Protein AF-0000000083158675 (afdb_homodimer)

Sequence (776 aa):
MSSAAAERRQVYLACKAIFSGTNSLMRRSKAIQKRVTEHEASLQTLILDFDVDRVTKILKGLLEKKVFQSEIKAKLEFPDLFVSAPSRETQHDAFEDEAARSAAEVLEEIASVYEREDRETTPVPPATLAPEMEIATEVQLLAKEEYAPAPPQSTPAVDPELHIPSLYPSYFPYQAQHSILSAVQTVLEECCFDFAKKWLPLEIKSRGWECAAAVELTKWTRLLPKWASQLPDGALEMGGSDLSELLATIPKIRHTAVHRLPTTARGIGTLVNCAMRFADVLQDPLRVSQLEDLHLDIQNKTKAMELNKNALEEGLIRELRAIQLQREELDRREEELREKTVNSDKENKALMGLLLEESMKRILGGGKEGPDDSSAGFATADEGSEDDMSSAAAERRQVYLACKAIFSGTNSLMRRSKAIQKRVTEHEASLQTLILDFDVDRVTKILKGLLEKKVFQSEIKAKLEFPDLFVSAPSRETQHDAFEDEAARSAAEVLEEIASVYEREDRETTPVPPATLAPEMEIATEVQLLAKEEYAPAPPQSTPAVDPELHIPSLYPSYFPYQAQHSILSAVQTVLEECCFDFAKKWLPLEIKSRGWECAAAVELTKWTRLLPKWASQLPDGALEMGGSDLSELLATIPKIRHTAVHRLPTTARGIGTLVNCAMRFADVLQDPLRVSQLEDLHLDIQNKTKAMELNKNALEEGLIRELRAIQLQREELDRREEELREKTVNSDKENKALMGLLLEESMKRILGGGKEGPDDSSAGFATADEGSEDD

Structure (mmCIF, N/CA/C/O backbone):
data_AF-0000000083158675-model_v1
#
loop_
_entity.id
_entity.type
_entity.pdbx_description
1 polymer 'Ubiquinol-cytochrome-c reductase cytochrome c1'
#
loop_
_atom_site.group_PDB
_atom_site.id
_atom_site.type_symbol
_atom_site.label_atom_id
_atom_site.label_alt_id
_atom_site.label_comp_id
_atom_site.label_asym_id
_atom_site.label_entity_id
_atom_site.label_seq_id
_atom_site.pdbx_PDB_ins_code
_atom_site.Cartn_x
_atom_site.Cartn_y
_atom_site.Cartn_z
_atom_site.occupancy
_atom_site.B_iso_or_equiv
_atom_site.auth_seq_id
_atom_site.auth_comp_id
_atom_site.auth_asym_id
_atom_site.auth_atom_id
_atom_site.pdbx_PDB_model_num
ATOM 1 N N . MET A 1 1 ? -15.859 19.281 -4.863 1 53.62 1 MET A N 1
ATOM 2 C CA . MET A 1 1 ? -15.906 20.75 -4.809 1 53.62 1 MET A CA 1
ATOM 3 C C . MET A 1 1 ? -15.289 21.359 -6.062 1 53.62 1 MET A C 1
ATOM 5 O O . MET A 1 1 ? -14.305 20.828 -6.59 1 53.62 1 MET A O 1
ATOM 9 N N . SER A 1 2 ? -16.016 22.203 -6.645 1 71.19 2 SER A N 1
ATOM 10 C CA . SER A 1 2 ? -15.516 22.859 -7.84 1 71.19 2 SER A CA 1
ATOM 11 C C . SER A 1 2 ? -14.188 23.547 -7.574 1 71.19 2 SER A C 1
ATOM 13 O O . SER A 1 2 ? -13.898 23.953 -6.441 1 71.19 2 SER A O 1
ATOM 15 N N . SER A 1 3 ? -13.305 23.5 -8.508 1 75.44 3 SER A N 1
ATOM 16 C CA . SER A 1 3 ? -11.984 24.109 -8.422 1 75.44 3 SER A CA 1
ATOM 17 C C . SER A 1 3 ? -12.07 25.547 -7.941 1 75.44 3 SER A C 1
ATOM 19 O O . SER A 1 3 ? -11.258 26 -7.129 1 75.44 3 SER A O 1
ATOM 21 N N . ALA A 1 4 ? -13.18 26.094 -8.289 1 81.75 4 ALA A N 1
ATOM 22 C CA . ALA A 1 4 ? -13.344 27.5 -7.898 1 81.75 4 ALA A CA 1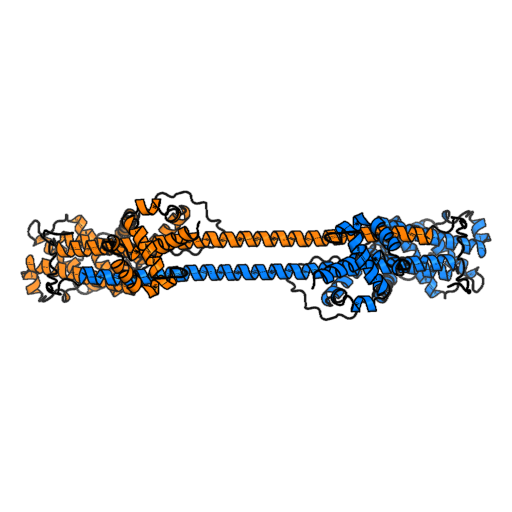
ATOM 23 C C . ALA A 1 4 ? -13.703 27.609 -6.422 1 81.75 4 ALA A C 1
ATOM 25 O O . ALA A 1 4 ? -13.211 28.5 -5.723 1 81.75 4 ALA A O 1
ATOM 26 N N . ALA A 1 5 ? -14.531 26.719 -6.012 1 85.5 5 ALA A N 1
ATOM 27 C CA . ALA A 1 5 ? -14.953 26.734 -4.613 1 85.5 5 ALA A CA 1
ATOM 28 C C . ALA A 1 5 ? -13.781 26.406 -3.688 1 85.5 5 ALA A C 1
ATOM 30 O O . ALA A 1 5 ? -13.656 26.984 -2.605 1 85.5 5 ALA A O 1
ATOM 31 N N . ALA A 1 6 ? -12.945 25.547 -4.176 1 87.44 6 ALA A N 1
ATOM 32 C CA . ALA A 1 6 ? -11.773 25.172 -3.389 1 87.44 6 ALA A CA 1
ATOM 33 C C . ALA A 1 6 ? -10.781 26.328 -3.285 1 87.44 6 ALA A C 1
ATOM 35 O O . ALA A 1 6 ? -10.156 26.531 -2.24 1 87.44 6 ALA A O 1
ATOM 36 N N . GLU A 1 7 ? -10.703 27.031 -4.348 1 90.19 7 GLU A N 1
ATOM 37 C CA . GLU A 1 7 ? -9.797 28.172 -4.34 1 90.19 7 GLU A CA 1
ATOM 38 C C . GLU A 1 7 ? -10.312 29.266 -3.414 1 90.19 7 GLU A C 1
ATOM 40 O O . GLU A 1 7 ? -9.531 29.891 -2.695 1 90.19 7 GLU A O 1
ATOM 45 N N . ARG A 1 8 ? -11.594 29.531 -3.463 1 92.56 8 ARG A N 1
ATOM 46 C CA . ARG A 1 8 ? -12.195 30.531 -2.59 1 92.56 8 ARG A CA 1
ATOM 47 C C . ARG A 1 8 ? -11.984 30.172 -1.121 1 92.56 8 ARG A C 1
ATOM 49 O O . ARG A 1 8 ? -11.703 31.047 -0.298 1 92.56 8 ARG A O 1
ATOM 56 N N . ARG A 1 9 ? -12.141 28.906 -0.894 1 91.81 9 ARG A N 1
ATOM 57 C CA . ARG A 1 9 ? -11.945 28.422 0.466 1 91.81 9 ARG A CA 1
ATOM 58 C C . ARG A 1 9 ? -10.508 28.625 0.923 1 91.81 9 ARG A C 1
ATOM 60 O O . ARG A 1 9 ? -10.266 29.078 2.049 1 91.81 9 ARG A O 1
ATOM 67 N N . GLN A 1 10 ? -9.602 28.375 0.067 1 92.38 10 GLN A N 1
ATOM 68 C CA . GLN A 1 10 ? -8.188 28.516 0.38 1 92.38 10 GLN A CA 1
ATOM 69 C C . GLN A 1 10 ? -7.82 29.984 0.613 1 92.38 10 GLN A C 1
ATOM 71 O O . GLN A 1 10 ? -7.047 30.297 1.521 1 92.38 10 GLN A O 1
ATOM 76 N N . VAL A 1 11 ? -8.328 30.797 -0.178 1 93.88 11 VAL A N 1
ATOM 77 C CA . VAL A 1 11 ? -8.055 32.219 -0.063 1 93.88 11 VAL A CA 1
ATOM 78 C C . VAL A 1 11 ? -8.641 32.75 1.244 1 93.88 11 VAL A C 1
ATOM 80 O O . VAL A 1 11 ? -8.008 33.562 1.926 1 93.88 11 VAL A O 1
ATOM 83 N N . TYR A 1 12 ? -9.852 32.344 1.562 1 95 12 TYR A N 1
ATOM 84 C CA . TYR A 1 12 ? -10.461 32.75 2.816 1 95 12 TYR A CA 1
ATOM 85 C C . TYR A 1 12 ? -9.602 32.375 4.008 1 95 12 TYR A C 1
ATOM 87 O O . TYR A 1 12 ? -9.336 33.188 4.895 1 95 12 TYR A O 1
ATOM 95 N N . LEU A 1 13 ? -9.125 31.125 3.99 1 93.69 13 LEU A N 1
ATOM 96 C CA . LEU A 1 13 ? -8.328 30.594 5.102 1 93.69 13 LEU A CA 1
ATOM 97 C C . LEU A 1 13 ? -7.004 31.344 5.219 1 93.69 13 LEU A C 1
ATOM 99 O O . LEU A 1 13 ? -6.594 31.719 6.316 1 93.69 13 LEU A O 1
ATOM 103 N N . ALA A 1 14 ? -6.371 31.594 4.137 1 93.69 14 ALA A N 1
ATOM 104 C CA . ALA A 1 14 ? -5.043 32.219 4.125 1 93.69 14 ALA A CA 1
ATOM 105 C C . ALA A 1 14 ? -5.113 33.688 4.523 1 93.69 14 ALA A C 1
ATOM 107 O O . ALA A 1 14 ? -4.168 34.219 5.109 1 93.69 14 ALA A O 1
ATOM 108 N N . CYS A 1 15 ? -6.27 34.281 4.234 1 94.5 15 CYS A N 1
ATOM 109 C CA . CYS A 1 15 ? -6.309 35.75 4.375 1 94.5 15 CYS A CA 1
ATOM 110 C C . CYS A 1 15 ? -7.207 36.156 5.535 1 94.5 15 CYS A C 1
ATOM 112 O O . CYS A 1 15 ? -7.383 37.344 5.797 1 94.5 15 CYS A O 1
ATOM 114 N N . LYS A 1 16 ? -7.746 35.25 6.258 1 94.19 16 LYS A N 1
ATOM 115 C CA . LYS A 1 16 ? -8.664 35.531 7.355 1 94.19 16 LYS A CA 1
ATOM 116 C C . LYS A 1 16 ? -8 36.438 8.398 1 94.19 16 LYS A C 1
ATOM 118 O O . LYS A 1 16 ? -8.617 37.375 8.898 1 94.19 16 LYS A O 1
ATOM 123 N N . ALA A 1 17 ? -6.707 36.156 8.688 1 93.31 17 ALA A N 1
ATOM 124 C CA . ALA A 1 17 ? -5.996 36.906 9.711 1 93.31 17 ALA A CA 1
ATOM 125 C C . ALA A 1 17 ? -5.59 38.281 9.188 1 93.31 17 ALA A C 1
ATOM 127 O O . ALA A 1 17 ? -5.453 39.25 9.961 1 93.31 17 ALA A O 1
ATOM 128 N N . ILE A 1 18 ? -5.406 38.406 7.879 1 94.06 18 ILE A N 1
ATOM 129 C CA . ILE A 1 18 ? -4.977 39.656 7.258 1 94.06 18 ILE A CA 1
ATOM 130 C C . ILE A 1 18 ? -6.137 40.625 7.219 1 94.06 18 ILE A C 1
ATOM 132 O O . ILE A 1 18 ? -5.961 41.812 7.504 1 94.06 18 ILE A O 1
ATOM 136 N N . PHE A 1 19 ? -7.309 40.125 6.836 1 94.31 19 PHE A N 1
ATOM 137 C CA . PHE A 1 19 ? -8.484 40.969 6.699 1 94.31 19 PHE A CA 1
ATOM 138 C C . PHE A 1 19 ? -9.414 40.812 7.895 1 94.31 19 PHE A C 1
ATOM 140 O O . PHE A 1 19 ? -10.562 40.375 7.742 1 94.31 19 PHE A O 1
ATOM 147 N N . SER A 1 20 ? -8.922 41.094 9.031 1 89.62 20 SER A N 1
ATOM 148 C CA . SER A 1 20 ? -9.656 41.094 10.289 1 89.62 20 SER A CA 1
ATOM 149 C C . SER A 1 20 ? -9.711 42.5 10.891 1 89.62 20 SER A C 1
ATOM 151 O O . SER A 1 20 ? -8.961 43.375 10.477 1 89.62 20 SER A O 1
ATOM 153 N N . GLY A 1 21 ? -10.656 42.781 11.797 1 85.12 21 GLY A N 1
ATOM 154 C CA . GLY A 1 21 ? -10.797 44.094 12.398 1 85.12 21 GLY A CA 1
ATOM 155 C C . GLY A 1 21 ? -11.219 45.156 11.414 1 85.12 21 GLY A C 1
ATOM 156 O O . GLY A 1 21 ? -12.188 45 10.672 1 85.12 21 GLY A O 1
ATOM 157 N N . THR A 1 22 ? -10.359 46.219 11.305 1 86.31 22 THR A N 1
ATOM 158 C CA . THR A 1 22 ? -10.68 47.344 10.43 1 86.31 22 THR A CA 1
ATOM 159 C C . THR A 1 22 ? -10.445 46.969 8.969 1 86.31 22 THR A C 1
ATOM 161 O O . THR A 1 22 ? -11.086 47.5 8.07 1 86.31 22 THR A O 1
ATOM 164 N N . ASN A 1 23 ? -9.602 46.031 8.766 1 91.19 23 ASN A N 1
ATOM 165 C CA . ASN A 1 23 ? -9.266 45.625 7.402 1 91.19 23 ASN A CA 1
ATOM 166 C C . ASN A 1 23 ? -10.375 44.781 6.781 1 91.19 23 ASN A C 1
ATOM 168 O O . ASN A 1 23 ? -10.391 44.562 5.566 1 91.19 23 ASN A O 1
ATOM 172 N N . SER A 1 24 ? -11.297 44.25 7.598 1 92.44 24 SER A N 1
ATOM 173 C CA . SER A 1 24 ? -12.406 43.469 7.078 1 92.44 24 SER A CA 1
ATOM 174 C C . SER A 1 24 ? -13.43 44.344 6.371 1 92.44 24 SER A C 1
ATOM 176 O O . SER A 1 24 ? -14.273 43.875 5.625 1 92.44 24 SER A O 1
ATOM 178 N N . LEU A 1 25 ? -13.266 45.688 6.57 1 91.25 25 LEU A N 1
ATOM 179 C CA . LEU A 1 25 ? -14.227 46.625 6.012 1 91.25 25 LEU A CA 1
ATOM 180 C C . LEU A 1 25 ? -13.734 47.156 4.672 1 91.25 25 LEU A C 1
ATOM 182 O O . LEU A 1 25 ? -14.453 47.906 3.998 1 91.25 25 LEU A O 1
ATOM 186 N N . MET A 1 26 ? -12.609 46.75 4.266 1 92.06 26 MET A N 1
ATOM 187 C CA . MET A 1 26 ? -12.039 47.25 3.016 1 92.06 26 MET A CA 1
ATOM 188 C C . MET A 1 26 ? -12.898 46.812 1.826 1 92.06 26 MET A C 1
ATOM 190 O O . MET A 1 26 ? -13.414 45.688 1.795 1 92.06 26 MET A O 1
ATOM 194 N N . ARG A 1 27 ? -13.133 47.844 0.844 1 92.56 27 ARG A N 1
ATOM 195 C CA . ARG A 1 27 ? -13.969 47.562 -0.314 1 92.56 27 ARG A CA 1
ATOM 196 C C . ARG A 1 27 ? -13.273 47.938 -1.61 1 92.56 27 ARG A C 1
ATOM 198 O O . ARG A 1 27 ? -13.555 47.406 -2.674 1 92.56 27 ARG A O 1
ATOM 205 N N . ARG A 1 28 ? -12.297 48.812 -1.468 1 93.75 28 ARG A N 1
ATOM 206 C CA . ARG A 1 28 ? -11.609 49.312 -2.654 1 93.75 28 ARG A CA 1
ATOM 207 C C . ARG A 1 28 ? -10.555 48.312 -3.133 1 93.75 28 ARG A C 1
ATOM 209 O O . ARG A 1 28 ? -9.727 47.844 -2.346 1 93.75 28 ARG A O 1
ATOM 216 N N . SER A 1 29 ? -10.539 48.125 -4.379 1 94.56 29 SER A N 1
ATOM 217 C CA . SER A 1 29 ? -9.664 47.125 -4.977 1 94.56 29 SER A CA 1
ATOM 218 C C . SER A 1 29 ? -8.195 47.5 -4.805 1 94.56 29 SER A C 1
ATOM 220 O O . SER A 1 29 ? -7.359 46.625 -4.539 1 94.56 29 SER A O 1
ATOM 222 N N . LYS A 1 30 ? -7.895 48.656 -4.93 1 94.38 30 LYS A N 1
ATOM 223 C CA . LYS A 1 30 ? -6.504 49.094 -4.836 1 94.38 30 LYS A CA 1
ATOM 224 C C . LYS A 1 30 ? -5.957 48.875 -3.426 1 94.38 30 LYS A C 1
ATOM 226 O O . LYS A 1 30 ? -4.801 48.5 -3.256 1 94.38 30 LYS A O 1
ATOM 231 N N . ALA A 1 31 ? -6.762 49.156 -2.473 1 95.19 31 ALA A N 1
ATOM 232 C CA . ALA A 1 31 ? -6.348 48.969 -1.082 1 95.19 31 ALA A CA 1
ATOM 233 C C . ALA A 1 31 ? -6.172 47.5 -0.744 1 95.19 31 ALA A C 1
ATOM 235 O O . ALA A 1 31 ? -5.25 47.125 -0.018 1 95.19 31 ALA A O 1
ATOM 236 N N . ILE A 1 32 ? -7.109 46.75 -1.296 1 96.19 32 ILE A N 1
ATOM 237 C CA . ILE A 1 32 ? -7.043 45.281 -1.065 1 96.19 32 ILE A CA 1
ATOM 238 C C . ILE A 1 32 ? -5.785 44.719 -1.711 1 96.19 32 ILE A C 1
ATOM 240 O O . ILE A 1 32 ? -5.07 43.938 -1.098 1 96.19 32 ILE A O 1
ATOM 244 N N . GLN A 1 33 ? -5.523 45.156 -2.889 1 96.06 33 GLN A N 1
ATOM 245 C CA . GLN A 1 33 ? -4.348 44.688 -3.615 1 96.06 33 GLN A CA 1
ATOM 246 C C . GLN A 1 33 ? -3.064 45.094 -2.891 1 96.06 33 GLN A C 1
ATOM 248 O O . GLN A 1 33 ? -2.098 44.312 -2.867 1 96.06 33 GLN A O 1
ATOM 253 N N . LYS A 1 34 ? -3.068 46.219 -2.328 1 95.06 34 LYS A N 1
ATOM 254 C CA . LYS A 1 34 ? -1.891 46.688 -1.598 1 95.06 34 LYS A CA 1
ATOM 255 C C . LYS A 1 34 ? -1.612 45.781 -0.386 1 95.06 34 LYS A C 1
ATOM 257 O O . LYS A 1 34 ? -0.466 45.406 -0.136 1 95.06 34 LYS A O 1
ATOM 262 N N . ARG A 1 35 ? -2.678 45.5 0.327 1 94.12 35 ARG A N 1
ATOM 263 C CA . ARG A 1 35 ? -2.527 44.656 1.512 1 94.12 35 ARG A CA 1
ATOM 264 C C . ARG A 1 35 ? -2.049 43.25 1.135 1 94.12 35 ARG A C 1
ATOM 266 O O . ARG A 1 35 ? -1.261 42.656 1.86 1 94.12 35 ARG 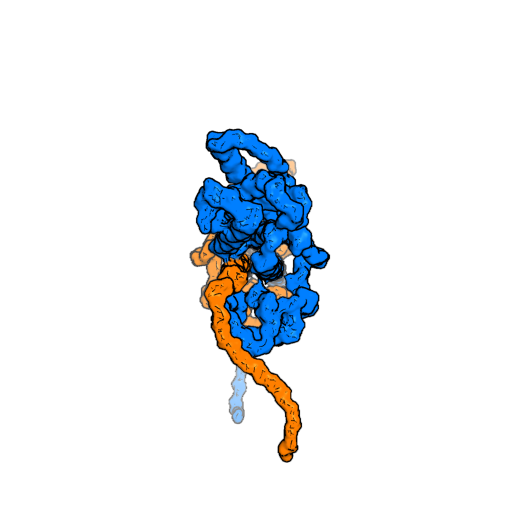A O 1
ATOM 273 N N . VAL A 1 36 ? -2.525 42.75 -0.018 1 94.31 36 VAL A N 1
ATOM 274 C CA . VAL A 1 36 ? -2.146 41.438 -0.502 1 94.31 36 VAL A CA 1
ATOM 275 C C . VAL A 1 36 ? -0.676 41.438 -0.913 1 94.31 36 VAL A C 1
ATOM 277 O O . VAL A 1 36 ? 0.056 40.5 -0.626 1 94.31 36 VAL A O 1
ATOM 280 N N . THR A 1 37 ? -0.269 42.5 -1.501 1 94.88 37 THR A N 1
ATOM 281 C CA . THR A 1 37 ? 1.108 42.594 -1.97 1 94.88 37 THR A CA 1
ATOM 282 C C . THR A 1 37 ? 2.072 42.719 -0.792 1 94.88 37 THR A C 1
ATOM 284 O O . THR A 1 37 ? 3.201 42.219 -0.857 1 94.88 37 THR A O 1
ATOM 287 N N . GLU A 1 38 ? 1.615 43.312 0.273 1 93.06 38 GLU A N 1
ATOM 288 C CA . GLU A 1 38 ? 2.441 43.469 1.468 1 93.06 38 GLU A CA 1
ATOM 289 C C . GLU A 1 38 ? 2.785 42.094 2.07 1 93.06 38 GLU A C 1
ATOM 291 O O . GLU A 1 38 ? 3.824 41.938 2.713 1 93.06 38 GLU A O 1
ATOM 296 N N . HIS A 1 39 ? 1.892 41.156 1.904 1 93.38 39 HIS A N 1
ATOM 297 C CA . HIS A 1 39 ? 2.104 39.844 2.488 1 93.38 39 HIS A CA 1
ATOM 298 C C . HIS A 1 39 ? 2.225 38.781 1.405 1 93.38 39 HIS A C 1
ATOM 300 O O . HIS A 1 39 ? 1.839 37.625 1.618 1 93.38 39 HIS A O 1
ATOM 306 N N . GLU A 1 40 ? 2.697 39.188 0.305 1 92.94 40 GLU A N 1
ATOM 307 C CA . GLU A 1 40 ? 2.771 38.312 -0.857 1 92.94 40 GLU A CA 1
ATOM 308 C C . GLU A 1 40 ? 3.672 37.094 -0.584 1 92.94 40 GLU A C 1
ATOM 310 O O . GLU A 1 40 ? 3.375 35.969 -1.018 1 92.94 40 GLU A O 1
ATOM 315 N N . ALA A 1 41 ? 4.75 37.25 0.156 1 90.81 41 ALA A N 1
ATOM 316 C CA . ALA A 1 41 ? 5.711 36.188 0.417 1 90.81 41 ALA A CA 1
ATOM 317 C C . ALA A 1 41 ? 5.055 35.031 1.176 1 90.81 41 ALA A C 1
ATOM 319 O O . ALA A 1 41 ? 5.281 33.875 0.855 1 90.81 41 ALA A O 1
ATOM 320 N N . SER A 1 42 ? 4.234 35.406 2.148 1 90.19 42 SER A N 1
ATOM 321 C CA . SER A 1 42 ? 3.564 34.375 2.955 1 90.19 42 SER A CA 1
ATOM 322 C C . SER A 1 42 ? 2.404 33.75 2.195 1 90.19 42 SER A C 1
ATOM 324 O O . SER A 1 42 ? 2.174 32.531 2.297 1 90.19 42 SER A O 1
ATOM 326 N N . LEU A 1 43 ? 1.71 34.531 1.413 1 92.94 43 LEU A N 1
ATOM 327 C CA . LEU A 1 43 ? 0.518 34.031 0.72 1 92.94 43 LEU A CA 1
ATOM 328 C C . LEU A 1 43 ? 0.892 33.125 -0.432 1 92.94 43 LEU A C 1
ATOM 330 O O . LEU A 1 43 ? 0.128 32.219 -0.781 1 92.94 43 LEU A O 1
ATOM 334 N N . GLN A 1 44 ? 2.092 33.281 -0.978 1 92 44 GLN A N 1
ATOM 335 C CA . GLN A 1 44 ? 2.561 32.438 -2.068 1 92 44 GLN A CA 1
ATOM 336 C C . GLN A 1 44 ? 2.75 31 -1.603 1 92 44 GLN A C 1
ATOM 338 O O . GLN A 1 44 ? 2.592 30.062 -2.387 1 92 44 GLN A O 1
ATOM 343 N N . THR A 1 45 ? 3.074 30.875 -0.378 1 89.31 45 THR A N 1
ATOM 344 C CA . THR A 1 45 ? 3.312 29.547 0.154 1 89.31 45 THR A CA 1
ATOM 345 C C . THR A 1 45 ? 2.002 28.891 0.591 1 89.31 45 THR A C 1
ATOM 347 O O . THR A 1 45 ? 1.866 27.672 0.547 1 89.31 45 THR A O 1
ATOM 350 N N . LEU A 1 46 ? 0.996 29.703 0.898 1 89.88 46 LEU A N 1
ATOM 351 C CA . LEU A 1 46 ? -0.232 29.172 1.491 1 89.88 46 LEU A CA 1
ATOM 352 C C . LEU A 1 46 ? -1.282 28.906 0.418 1 89.88 46 LEU A C 1
ATOM 354 O O . LEU A 1 46 ? -2.189 28.094 0.622 1 89.88 46 LEU A O 1
ATOM 358 N N . ILE A 1 47 ? -1.216 29.688 -0.635 1 91 47 ILE A N 1
ATOM 359 C CA . ILE A 1 47 ? -2.205 29.547 -1.696 1 91 47 ILE A CA 1
ATOM 360 C C . ILE A 1 47 ? -1.556 28.906 -2.924 1 91 47 ILE A C 1
ATOM 362 O O . ILE A 1 47 ? -0.555 29.406 -3.436 1 91 47 ILE A O 1
ATOM 366 N N . LEU A 1 48 ? -2.188 27.859 -3.357 1 86.56 48 LEU A N 1
ATOM 367 C CA . LEU A 1 48 ? -1.695 27.172 -4.547 1 86.56 48 LEU A CA 1
ATOM 368 C C . LEU A 1 48 ? -1.879 28.031 -5.789 1 86.56 48 LEU A C 1
ATOM 370 O O . LEU A 1 48 ? -2.949 28.609 -6 1 86.56 48 LEU A O 1
ATOM 374 N N . ASP A 1 49 ? -0.833 28.172 -6.613 1 88.06 49 ASP A N 1
ATOM 375 C CA . ASP A 1 49 ? -0.865 28.953 -7.844 1 88.06 49 ASP A CA 1
ATOM 376 C C . ASP A 1 49 ? -1.304 30.391 -7.566 1 88.06 49 ASP A C 1
AT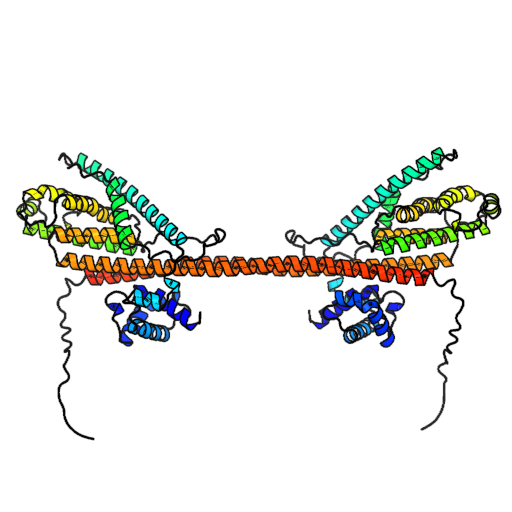OM 378 O O . ASP A 1 49 ? -2.229 30.891 -8.203 1 88.06 49 ASP A O 1
ATOM 382 N N . PHE A 1 50 ? -0.587 30.922 -6.645 1 91.81 50 PHE A N 1
ATOM 383 C CA . PHE A 1 50 ? -0.892 32.281 -6.172 1 91.81 50 PHE A CA 1
ATOM 384 C C . PHE A 1 50 ? -0.716 33.281 -7.293 1 91.81 50 PHE A C 1
ATOM 386 O O . PHE A 1 50 ? 0.306 33.281 -7.98 1 91.81 50 PHE A O 1
ATOM 393 N N . ASP A 1 51 ? -1.785 34.062 -7.508 1 94.12 51 ASP A N 1
ATOM 394 C CA . ASP A 1 51 ? -1.811 35.219 -8.406 1 94.12 51 ASP A CA 1
ATOM 395 C C . ASP A 1 51 ? -2.463 36.438 -7.734 1 94.12 51 ASP A C 1
ATOM 397 O O . ASP A 1 51 ? -3.613 36.344 -7.301 1 94.12 51 ASP A O 1
ATOM 401 N N . VAL A 1 52 ? -1.743 37.531 -7.719 1 94.94 52 VAL A N 1
ATOM 402 C CA . VAL A 1 52 ? -2.16 38.688 -6.949 1 94.94 52 VAL A CA 1
ATOM 403 C C . VAL A 1 52 ? -3.492 39.219 -7.48 1 94.94 52 VAL A C 1
ATOM 405 O O . VAL A 1 52 ? -4.391 39.531 -6.703 1 94.94 52 VAL A O 1
ATOM 408 N N . ASP A 1 53 ? -3.658 39.219 -8.75 1 94.25 53 ASP A N 1
ATOM 409 C CA . ASP A 1 53 ? -4.875 39.781 -9.344 1 94.25 53 ASP A CA 1
ATOM 410 C C . ASP A 1 53 ? -6.07 38.844 -9.094 1 94.25 53 ASP A C 1
ATOM 412 O O . ASP A 1 53 ? -7.156 39.312 -8.758 1 94.25 53 ASP A O 1
ATOM 416 N N . ARG A 1 54 ? -5.809 37.625 -9.289 1 94.06 54 ARG A N 1
ATOM 417 C CA . ARG A 1 54 ? -6.871 36.656 -9.078 1 94.06 54 ARG A CA 1
ATOM 418 C C . ARG A 1 54 ? -7.32 36.625 -7.625 1 94.06 54 ARG A C 1
ATOM 420 O O . ARG A 1 54 ? -8.523 36.625 -7.34 1 94.06 54 ARG A O 1
ATOM 427 N N . VAL A 1 55 ? -6.359 36.594 -6.754 1 94.69 55 VAL A N 1
ATOM 428 C CA . VAL A 1 55 ? -6.66 36.531 -5.328 1 94.69 55 VAL A CA 1
ATOM 429 C C . VAL A 1 55 ? -7.379 37.812 -4.906 1 94.69 55 VAL A C 1
ATOM 431 O O . VAL A 1 55 ? -8.305 37.781 -4.098 1 94.69 55 VAL A O 1
ATOM 434 N N . THR A 1 56 ? -6.977 38.969 -5.465 1 96.19 56 THR A N 1
ATOM 435 C CA . THR A 1 56 ? -7.605 40.25 -5.137 1 96.19 56 THR A CA 1
ATOM 436 C C . THR A 1 56 ? -9.07 40.25 -5.562 1 96.19 56 THR A C 1
ATOM 438 O O . THR A 1 56 ? -9.93 40.75 -4.84 1 96.19 56 THR A O 1
ATOM 441 N N . LYS A 1 57 ? -9.328 39.656 -6.691 1 95.12 57 LYS A N 1
ATOM 442 C CA . LYS A 1 57 ? -10.703 39.594 -7.188 1 95.12 57 LYS A CA 1
ATOM 443 C C . LYS A 1 57 ? -11.57 38.719 -6.262 1 95.12 57 LYS A C 1
ATOM 445 O O . LYS A 1 57 ? -12.711 39.094 -5.977 1 95.12 57 LYS A O 1
ATOM 450 N N . ILE A 1 58 ? -11.023 37.625 -5.883 1 95.56 58 ILE A N 1
ATOM 451 C CA . ILE A 1 58 ? -11.758 36.75 -4.984 1 95.56 58 ILE A CA 1
ATOM 452 C C . ILE A 1 58 ? -12 37.438 -3.65 1 95.56 58 ILE A C 1
ATOM 454 O O . ILE A 1 58 ? -13.109 37.375 -3.104 1 95.56 58 ILE A O 1
ATOM 458 N N . LEU A 1 59 ? -11 38.125 -3.188 1 95.88 59 LEU A N 1
ATOM 459 C CA . LEU A 1 59 ? -11.102 38.812 -1.901 1 95.88 59 LEU A CA 1
ATOM 460 C C . LEU A 1 59 ? -12.141 39.938 -1.953 1 95.88 59 LEU A C 1
ATOM 462 O O . LEU A 1 59 ? -12.891 40.125 -0.991 1 95.88 59 LEU A O 1
ATOM 466 N N . LYS A 1 60 ? -12.117 40.625 -3.045 1 95.88 60 LYS A N 1
ATOM 467 C CA . LYS A 1 60 ? -13.109 41.688 -3.197 1 95.88 60 LYS A CA 1
ATOM 468 C C . LYS A 1 60 ? -14.523 41.125 -3.092 1 95.88 60 LYS A C 1
ATOM 470 O O . LYS A 1 60 ? -15.375 41.688 -2.402 1 95.88 60 LYS A O 1
ATOM 475 N N . GLY A 1 61 ? -14.711 40.031 -3.732 1 94.88 61 GLY A N 1
ATOM 476 C CA . GLY A 1 61 ? -16.016 39.375 -3.654 1 94.88 61 GLY A CA 1
ATOM 477 C C . GLY A 1 61 ? -16.375 38.938 -2.25 1 94.88 61 GLY A C 1
ATOM 478 O O . GLY A 1 61 ? -17.516 39.094 -1.817 1 94.88 61 GLY A O 1
ATOM 479 N N . LEU A 1 62 ? -15.453 38.344 -1.551 1 95.25 62 LEU A N 1
ATOM 480 C CA . LEU A 1 62 ? -15.695 37.844 -0.204 1 95.25 62 LEU A CA 1
ATOM 481 C C . LEU A 1 62 ? -15.906 38.969 0.778 1 95.25 62 LEU A C 1
ATOM 483 O O . LEU A 1 62 ? -16.719 38.875 1.699 1 95.25 62 LEU A O 1
ATOM 487 N N . LEU A 1 63 ? -15.141 40.062 0.62 1 95.69 63 LEU A N 1
ATOM 488 C CA . LEU A 1 63 ? -15.258 41.25 1.491 1 95.69 63 LEU A CA 1
ATOM 489 C C . LEU A 1 63 ? -16.609 41.938 1.292 1 95.69 63 LEU A C 1
ATOM 491 O O . LEU A 1 63 ? -17.203 42.438 2.252 1 95.69 63 LEU A O 1
ATOM 495 N N . GLU A 1 64 ? -17.094 41.938 0.073 1 94.69 64 GLU A N 1
ATOM 496 C CA . GLU A 1 64 ? -18.391 42.531 -0.223 1 94.69 64 GLU A CA 1
ATOM 497 C C . GLU A 1 64 ? -19.516 41.75 0.431 1 94.69 64 GLU A C 1
ATOM 499 O O . GLU A 1 64 ? -20.531 42.312 0.856 1 94.69 64 GLU A O 1
ATOM 504 N N . LYS A 1 65 ? -19.312 40.469 0.5 1 94.25 65 LYS A N 1
ATOM 505 C CA . LYS A 1 65 ? -20.312 39.594 1.122 1 94.25 65 LYS A CA 1
ATOM 506 C C . LYS A 1 65 ? -20.172 39.625 2.643 1 94.25 65 LYS A C 1
ATOM 508 O O . LYS A 1 65 ? -20.953 38.969 3.344 1 94.25 65 LYS A O 1
ATOM 513 N N . LYS A 1 66 ? -19.188 40.219 3.186 1 93.75 66 LYS A N 1
ATOM 514 C CA . LYS A 1 66 ? -18.938 40.406 4.613 1 93.75 66 LYS A CA 1
ATOM 515 C C . LYS A 1 66 ? -18.578 39.094 5.285 1 93.75 66 LYS A C 1
ATOM 517 O O . LYS A 1 66 ? -18.969 38.844 6.422 1 93.75 66 LYS A O 1
ATOM 522 N N . VAL A 1 67 ? -17.922 38.281 4.551 1 93.44 67 VAL A N 1
ATOM 523 C CA . VAL A 1 67 ? -17.547 36.969 5.051 1 93.44 67 VAL A CA 1
ATOM 524 C C . VAL A 1 67 ? -16.453 37.094 6.109 1 93.44 67 VAL A C 1
ATOM 526 O O . VAL A 1 67 ? -16.375 36.281 7.043 1 93.44 67 VAL A O 1
ATOM 529 N N . PHE A 1 68 ? -15.602 38.156 6.012 1 94.12 68 PHE A N 1
ATOM 530 C CA . PHE A 1 68 ? -14.492 38.344 6.941 1 94.12 68 PHE A CA 1
ATOM 531 C C . PHE A 1 68 ? -14.969 39.062 8.203 1 94.12 68 PHE A C 1
ATOM 533 O O . PHE A 1 68 ? -14.297 39 9.234 1 94.12 68 PHE A O 1
ATOM 540 N N . GLN A 1 69 ? -16.156 39.656 8.18 1 89.88 69 GLN A N 1
ATOM 541 C CA . GLN A 1 69 ? -16.672 40.438 9.297 1 89.88 69 GLN A CA 1
ATOM 542 C C . GLN A 1 69 ? -17.547 39.562 10.203 1 89.88 69 GLN A C 1
ATOM 544 O O . GLN A 1 69 ? -17.578 39.781 11.422 1 89.88 69 GLN A O 1
ATOM 549 N N . SER A 1 70 ? -18.266 38.688 9.516 1 90.94 70 SER A N 1
ATOM 550 C CA . SER A 1 70 ? -19.266 37.875 10.242 1 90.94 70 SER A CA 1
ATOM 551 C C . SER A 1 70 ? -18.938 36.406 10.164 1 90.94 70 SER A C 1
ATOM 553 O O . SER A 1 70 ? -18.781 35.844 9.078 1 90.94 70 SER A O 1
ATOM 555 N N . GLU A 1 71 ? -18.953 35.812 11.289 1 88.19 71 GLU A N 1
ATOM 556 C CA . GLU A 1 71 ? -18.703 34.375 11.344 1 88.19 71 GLU A CA 1
ATOM 557 C C . GLU A 1 71 ? -19.875 33.562 10.758 1 88.19 71 GLU A C 1
ATOM 559 O O . GLU A 1 71 ? -19.672 32.531 10.148 1 88.19 71 GLU A O 1
ATOM 564 N N . ILE A 1 72 ? -21.031 34.094 10.992 1 91.12 72 ILE A N 1
ATOM 565 C CA . ILE A 1 72 ? -22.234 33.438 10.5 1 91.12 72 ILE A CA 1
ATOM 566 C C . ILE A 1 72 ? -22.219 33.406 8.969 1 91.12 72 ILE A C 1
ATOM 568 O O . ILE A 1 72 ? -22.531 32.375 8.359 1 91.12 72 ILE A O 1
ATOM 572 N N . LYS A 1 73 ? -21.828 34.5 8.375 1 92.81 73 LYS A N 1
ATOM 573 C CA . LYS A 1 73 ? -21.766 34.562 6.918 1 92.81 73 LYS A CA 1
ATOM 574 C C . LYS A 1 73 ? -20.656 33.688 6.367 1 92.81 73 LYS A C 1
ATOM 576 O O . LYS A 1 73 ? -20.797 33.094 5.285 1 92.81 73 LYS A O 1
ATOM 581 N N . ALA A 1 74 ? -19.594 33.594 7.109 1 92.44 74 ALA A N 1
ATOM 582 C CA . ALA A 1 74 ? -18.516 32.719 6.707 1 92.44 74 ALA A CA 1
ATOM 583 C C . ALA A 1 74 ? -18.953 31.25 6.742 1 92.44 74 ALA A C 1
ATOM 585 O O . ALA A 1 74 ? -18.609 30.469 5.855 1 92.44 74 ALA A O 1
ATOM 586 N N . LYS A 1 75 ? -19.766 30.859 7.727 1 90.94 75 LYS A N 1
ATOM 587 C CA . LYS A 1 75 ? -20.266 29.5 7.863 1 90.94 75 LYS A CA 1
ATOM 588 C C . LYS A 1 75 ? -21.234 29.156 6.738 1 90.94 75 LYS A C 1
ATOM 590 O O . LYS A 1 75 ? -21.312 28 6.301 1 90.94 75 LYS A O 1
ATOM 595 N N . LEU A 1 76 ? -21.938 30.188 6.289 1 91.44 76 LEU A N 1
ATOM 596 C CA . LEU A 1 76 ? -22.891 29.984 5.195 1 91.44 76 LEU A CA 1
ATOM 597 C C . LEU A 1 76 ? -22.141 29.812 3.871 1 91.44 76 LEU A C 1
ATOM 599 O O . LEU A 1 76 ? -22.547 29 3.033 1 91.44 76 LEU A O 1
ATOM 603 N N . GLU A 1 77 ? -21.109 30.609 3.748 1 91.75 77 GLU A N 1
ATOM 604 C CA . GLU A 1 77 ? -20.344 30.547 2.512 1 91.75 77 GLU A CA 1
ATOM 605 C C . GLU A 1 77 ? -19.5 29.266 2.451 1 91.75 77 GLU A C 1
ATOM 607 O O . GLU A 1 77 ? -19.328 28.688 1.38 1 91.75 77 GLU A O 1
ATOM 612 N N . PHE A 1 78 ? -18.875 28.969 3.629 1 91.75 78 PHE A N 1
ATOM 613 C CA . PHE A 1 78 ? -18.031 27.797 3.693 1 91.75 78 PHE A CA 1
ATOM 614 C C . PHE A 1 78 ? -18.438 26.891 4.84 1 91.75 78 PHE A C 1
ATOM 616 O O . PHE A 1 78 ? -17.719 26.734 5.824 1 91.75 78 PHE A O 1
ATOM 623 N N . PRO A 1 79 ? -19.406 26.078 4.66 1 85.06 79 PRO A N 1
ATOM 624 C CA . PRO A 1 79 ? -19.938 25.266 5.762 1 85.06 79 PRO A CA 1
ATOM 625 C C . PRO A 1 79 ? -18.969 24.156 6.18 1 85.06 79 PRO A C 1
ATOM 627 O O . PRO A 1 79 ? -18.891 23.828 7.367 1 85.06 79 PRO A O 1
ATOM 630 N N . ASP A 1 80 ? -18.172 23.688 5.316 1 83.5 80 ASP A N 1
ATOM 631 C CA . ASP A 1 80 ? -17.312 22.531 5.586 1 83.5 80 ASP A CA 1
ATOM 632 C C . ASP A 1 80 ? -16.094 22.938 6.422 1 83.5 80 ASP A C 1
ATOM 634 O O . ASP A 1 80 ? -15.445 22.078 7.035 1 83.5 80 ASP A O 1
ATOM 638 N N . LEU A 1 81 ? -15.781 24.156 6.445 1 86 81 LEU A N 1
ATOM 639 C CA . LEU A 1 81 ? -14.586 24.641 7.137 1 86 81 LEU A CA 1
ATOM 640 C C . LEU A 1 81 ? -14.812 24.672 8.641 1 86 81 LEU A C 1
ATOM 642 O O . LEU A 1 81 ? -13.852 24.594 9.414 1 86 81 LEU A O 1
ATOM 646 N N . PHE A 1 82 ? -16.031 24.781 9.047 1 83.44 82 PHE A N 1
ATOM 647 C CA . PHE A 1 82 ? -16.297 25.016 10.461 1 83.44 82 PHE A CA 1
ATOM 648 C C . PHE A 1 82 ? -16.859 23.766 11.125 1 83.44 82 PHE A C 1
ATOM 650 O O . PHE A 1 82 ? -17.266 23.797 12.281 1 83.44 82 PHE A O 1
ATOM 657 N N . VAL A 1 83 ? -16.875 22.703 10.32 1 75.5 83 VAL A N 1
ATOM 658 C CA . VAL A 1 83 ? -17.359 21.438 10.867 1 75.5 83 VAL A CA 1
ATOM 659 C C . VAL A 1 83 ? -16.156 20.562 11.234 1 75.5 83 VAL A C 1
ATOM 661 O O . VAL A 1 83 ? -15.281 20.312 10.406 1 75.5 83 VAL A O 1
ATOM 664 N N . SER A 1 84 ? -15.852 20.469 12.523 1 71.88 84 SER A N 1
ATOM 665 C CA . SER A 1 84 ? -14.82 19.531 12.969 1 71.88 84 SER A CA 1
ATOM 666 C C . SER A 1 84 ? -15.438 18.375 13.75 1 71.88 84 SER A C 1
ATOM 668 O O . SER A 1 84 ? -16.5 18.516 14.344 1 71.88 84 SER A O 1
ATOM 670 N N . ALA A 1 85 ? -14.711 17.312 13.664 1 74.44 85 ALA A N 1
ATOM 671 C CA . ALA A 1 85 ? -15.164 16.172 14.438 1 74.44 85 ALA A CA 1
ATOM 672 C C . ALA A 1 85 ? -15.055 16.438 15.938 1 74.44 85 ALA A C 1
ATOM 674 O O . ALA A 1 85 ? -14.031 16.922 16.406 1 74.44 85 ALA A O 1
ATOM 675 N N . PRO A 1 86 ? -16.094 16.156 16.594 1 76.31 86 PRO A N 1
ATOM 676 C CA . PRO A 1 86 ? -16.094 16.422 18.031 1 76.31 86 PRO A CA 1
ATOM 677 C C . PRO A 1 86 ? -14.914 15.75 18.75 1 76.31 86 PRO A C 1
ATOM 679 O O . PRO A 1 86 ? -14.336 16.328 19.656 1 76.31 86 PRO A O 1
ATOM 682 N N . SER A 1 87 ? -14.734 14.539 18.312 1 75 87 SER A N 1
ATOM 683 C CA . SER A 1 87 ? -13.641 13.82 18.953 1 75 87 SER A CA 1
ATOM 684 C C . SER A 1 87 ? -12.32 14.57 18.781 1 75 87 SER A C 1
ATOM 686 O O . SER A 1 87 ? -11.5 14.617 19.703 1 75 87 SER A O 1
ATOM 688 N N . ARG A 1 88 ? -12.156 15.148 17.688 1 82.75 88 ARG A N 1
ATOM 689 C CA . ARG A 1 88 ? -10.922 15.875 17.438 1 82.75 88 ARG A CA 1
ATOM 690 C C . ARG A 1 88 ? -10.875 17.172 18.234 1 82.75 88 ARG A C 1
ATOM 692 O O . ARG A 1 88 ? -9.812 17.578 18.719 1 82.75 88 ARG A O 1
ATOM 699 N N . GLU A 1 89 ? -11.953 17.797 18.328 1 81.81 89 GLU A N 1
ATOM 700 C CA . GLU A 1 89 ? -12.031 19.031 19.109 1 81.81 89 GLU A CA 1
ATOM 701 C C . GLU A 1 89 ? -11.672 18.766 20.578 1 81.81 89 GLU A C 1
ATOM 703 O O . GLU A 1 89 ? -10.969 19.562 21.203 1 81.81 89 GLU A O 1
ATOM 708 N N . THR A 1 90 ? -12.234 17.672 21.062 1 82.88 90 THR A N 1
ATOM 709 C CA . THR A 1 90 ? -11.93 17.297 22.438 1 82.88 90 THR A CA 1
ATOM 710 C C . THR A 1 90 ? -10.43 17.031 22.594 1 82.88 90 THR A C 1
ATOM 712 O O . THR A 1 90 ? -9.844 17.391 23.625 1 82.88 90 THR A O 1
ATOM 715 N N . GLN A 1 91 ? -9.914 16.422 21.625 1 83.88 91 GLN A N 1
ATOM 716 C CA . GLN A 1 91 ? -8.484 16.125 21.672 1 83.88 91 GLN A CA 1
ATOM 717 C C . GLN A 1 91 ? -7.66 17.406 21.625 1 83.88 91 GLN A C 1
ATOM 719 O O . GLN A 1 91 ? -6.66 17.547 22.328 1 83.88 91 GLN A O 1
ATOM 724 N N . HIS A 1 92 ? -8.078 18.328 20.766 1 87.69 92 HIS A N 1
ATOM 725 C CA . HIS A 1 92 ? -7.395 19.609 20.656 1 87.69 92 HIS A CA 1
ATOM 726 C C . HIS A 1 92 ? -7.41 20.359 21.984 1 87.69 92 HIS A C 1
ATOM 728 O O . HIS A 1 92 ? -6.383 20.875 22.422 1 87.69 92 HIS A O 1
ATOM 734 N N . ASP A 1 93 ? -8.562 20.359 22.609 1 87.06 93 ASP A N 1
ATOM 735 C CA . ASP A 1 93 ? -8.711 21.031 23.891 1 87.06 93 ASP A CA 1
ATOM 736 C C . ASP A 1 93 ? -7.836 20.375 24.969 1 87.06 93 ASP A C 1
ATOM 738 O O . ASP A 1 93 ? -7.277 21.047 25.828 1 87.06 93 ASP A O 1
ATOM 742 N N . ALA A 1 94 ? -7.812 19.047 24.891 1 86.81 94 ALA A N 1
ATOM 743 C CA . ALA A 1 94 ? -6.984 18.312 25.844 1 86.81 94 ALA A CA 1
ATOM 744 C C . ALA A 1 94 ? -5.516 18.703 25.703 1 86.81 94 ALA A C 1
ATOM 746 O O . ALA A 1 94 ? -4.812 18.859 26.703 1 86.81 94 ALA A O 1
ATOM 747 N N . PHE A 1 95 ? -5.098 18.875 24.484 1 87.81 95 PHE A N 1
ATOM 748 C CA . PHE A 1 95 ? -3.717 19.266 24.234 1 87.81 95 PHE A CA 1
ATOM 749 C C . PHE A 1 95 ? -3.461 20.688 24.719 1 87.81 95 PHE A C 1
ATOM 751 O O . PHE A 1 95 ? -2.412 20.969 25.297 1 87.81 95 PHE A O 1
ATOM 758 N N . GLU A 1 96 ? -4.395 21.547 24.453 1 90.06 96 GLU A N 1
ATOM 759 C CA . GLU A 1 96 ? -4.289 22.938 24.906 1 90.06 96 GLU A CA 1
ATOM 760 C C . GLU A 1 96 ? -4.227 23.016 26.422 1 90.06 96 GLU A C 1
ATOM 762 O O . GLU A 1 96 ? -3.422 23.766 26.984 1 90.06 96 GLU A O 1
ATOM 767 N N . ASP A 1 97 ? -5.008 22.25 27.094 1 88.31 97 ASP A N 1
ATOM 768 C CA . ASP A 1 97 ? -5.062 22.234 28.562 1 88.31 97 ASP A CA 1
ATOM 769 C C . ASP A 1 97 ? -3.764 21.688 29.156 1 88.31 97 ASP A C 1
ATOM 771 O O . ASP A 1 97 ? -3.279 22.203 30.156 1 88.31 97 ASP A O 1
ATOM 775 N N . GLU A 1 98 ? -3.324 20.672 28.578 1 88.19 98 GLU A N 1
ATOM 776 C CA . GLU A 1 98 ? -2.068 20.094 29.047 1 88.19 98 GLU A CA 1
ATOM 777 C C . GLU A 1 98 ? -0.923 21.094 28.922 1 88.19 98 GLU A C 1
ATOM 779 O O . GLU A 1 98 ? -0.077 21.203 29.812 1 88.19 98 GLU A O 1
ATOM 784 N N . ALA A 1 99 ? -0.892 21.766 27.812 1 89.19 99 ALA A N 1
ATOM 785 C CA . ALA A 1 99 ? 0.143 22.781 27.609 1 89.19 99 ALA A CA 1
ATOM 786 C C . ALA A 1 99 ? 0.011 23.906 28.625 1 89.19 99 ALA A C 1
ATOM 788 O O . ALA A 1 99 ? 1.014 24.406 29.141 1 89.19 99 ALA A O 1
ATOM 789 N N . ALA A 1 100 ? -1.193 24.312 28.875 1 87.62 100 ALA A N 1
ATOM 790 C CA . ALA A 1 100 ? -1.453 25.375 29.844 1 87.62 100 ALA A CA 1
ATOM 791 C C . ALA A 1 100 ? -1.035 24.953 31.25 1 87.62 100 ALA A C 1
ATOM 793 O O . ALA A 1 100 ? -0.473 25.766 32 1 87.62 100 ALA A O 1
ATOM 794 N N . ARG A 1 101 ? -1.307 23.75 31.594 1 86.62 101 ARG A N 1
ATOM 795 C CA . ARG A 1 101 ? -0.944 23.219 32.906 1 86.62 101 ARG A CA 1
ATOM 796 C C . ARG A 1 101 ? 0.57 23.172 33.062 1 86.62 101 ARG A C 1
ATOM 798 O O . ARG A 1 101 ? 1.091 23.516 34.125 1 86.62 101 ARG A O 1
ATOM 805 N N . SER A 1 102 ? 1.197 22.734 32.094 1 86.38 102 SER A N 1
ATOM 806 C CA . SER A 1 102 ? 2.654 22.672 32.156 1 86.38 102 SER A CA 1
ATOM 807 C C . SER A 1 102 ? 3.273 24.047 32.312 1 86.38 102 SER A C 1
ATOM 809 O O . SER A 1 102 ? 4.215 24.219 33.094 1 86.38 102 SER A O 1
ATOM 811 N N . ALA A 1 103 ? 2.779 25.016 31.547 1 86.56 103 ALA A N 1
ATOM 812 C CA . ALA A 1 103 ? 3.268 26.391 31.672 1 86.56 103 ALA A CA 1
ATOM 813 C C . ALA A 1 103 ? 2.988 26.953 33.062 1 86.56 103 ALA A C 1
ATOM 815 O O . ALA A 1 103 ? 3.82 27.656 33.625 1 86.56 103 ALA A O 1
ATOM 816 N N . ALA A 1 104 ? 1.852 26.625 33.656 1 86.31 104 ALA A N 1
ATOM 817 C CA . ALA A 1 104 ? 1.469 27.094 34.969 1 86.31 104 ALA A CA 1
ATOM 818 C C . ALA A 1 104 ? 2.391 26.516 36.062 1 86.31 104 ALA A C 1
ATOM 820 O O . ALA A 1 104 ? 2.732 27.203 37 1 86.31 104 ALA A O 1
ATOM 821 N N . GLU A 1 105 ? 2.723 25.297 35.875 1 86.31 105 GLU A N 1
ATOM 822 C CA . GLU A 1 105 ? 3.617 24.641 36.844 1 86.31 105 GLU A CA 1
ATOM 823 C C . GLU A 1 105 ? 4.984 25.312 36.875 1 86.31 105 GLU A C 1
ATOM 825 O O . GLU A 1 105 ? 5.566 25.531 37.938 1 86.31 105 GLU A O 1
ATOM 830 N N . VAL A 1 106 ? 5.477 25.609 35.719 1 88.12 106 VAL A N 1
ATOM 831 C CA . VAL A 1 106 ? 6.777 26.266 35.625 1 88.12 106 VAL A CA 1
ATOM 832 C C . VAL A 1 106 ? 6.703 27.656 36.25 1 88.12 106 VAL A C 1
ATOM 834 O O . VAL A 1 106 ? 7.625 28.078 36.938 1 88.12 106 VAL A O 1
ATOM 837 N N . LEU A 1 107 ? 5.641 28.391 36 1 88.06 107 LEU A N 1
ATOM 838 C CA . LEU A 1 107 ? 5.461 29.734 36.531 1 88.06 107 LEU A CA 1
ATOM 839 C C . LEU A 1 107 ? 5.371 29.703 38.062 1 88.06 107 LEU A C 1
ATOM 841 O O . LEU A 1 107 ? 5.859 30.609 38.75 1 88.06 107 LEU A O 1
ATOM 845 N N . GLU A 1 108 ? 4.758 28.688 38.562 1 84.81 108 GLU A N 1
ATOM 846 C CA . GLU A 1 108 ? 4.672 28.531 40 1 84.81 108 GLU A CA 1
ATOM 847 C C . GLU A 1 108 ? 6.047 28.297 40.625 1 84.81 108 GLU A C 1
ATOM 849 O O . GLU A 1 108 ? 6.34 28.781 41.719 1 84.81 108 GLU A O 1
ATOM 854 N N . GLU A 1 109 ? 6.797 27.547 39.969 1 85.25 109 GLU A N 1
ATOM 855 C CA . GLU A 1 109 ? 8.156 27.312 40.438 1 85.25 109 GLU A CA 1
ATOM 856 C C . GLU A 1 109 ? 8.977 28.594 40.438 1 85.25 109 GLU A C 1
ATOM 858 O O . GLU A 1 109 ? 9.734 28.859 41.375 1 85.25 109 GLU A O 1
ATOM 863 N N . ILE A 1 110 ? 8.82 29.391 39.375 1 83.25 110 ILE A N 1
ATOM 864 C CA . ILE A 1 110 ? 9.531 30.656 39.281 1 83.25 110 ILE A CA 1
ATOM 865 C C . ILE A 1 110 ? 9.07 31.594 40.406 1 83.25 110 ILE A C 1
ATOM 867 O O . ILE A 1 110 ? 9.891 32.25 41.031 1 83.25 110 ILE A O 1
ATOM 871 N N . ALA A 1 111 ? 7.762 31.688 40.625 1 81.81 111 ALA A N 1
ATOM 872 C CA . ALA A 1 111 ? 7.191 32.531 41.656 1 81.81 111 ALA A CA 1
ATOM 873 C C . ALA A 1 111 ? 7.695 32.156 43.062 1 81.81 111 ALA A C 1
ATOM 875 O O . ALA A 1 111 ? 7.961 33 43.875 1 81.81 111 ALA A O 1
ATOM 876 N N . SER A 1 112 ? 7.859 30.875 43.281 1 81.38 112 SER A N 1
ATOM 877 C CA . SER A 1 112 ? 8.328 30.375 44.562 1 81.38 112 SER A CA 1
ATOM 878 C C . SER A 1 112 ? 9.773 30.781 44.812 1 81.38 112 SER A C 1
ATOM 880 O O . SER A 1 112 ? 10.148 31.094 45.938 1 81.38 112 SER A O 1
ATOM 882 N N . VAL A 1 113 ? 10.508 30.828 43.812 1 76.88 113 VAL A N 1
ATOM 883 C CA . VAL A 1 113 ? 11.906 31.203 43.938 1 76.88 113 VAL A CA 1
ATOM 884 C C . VAL A 1 113 ? 12.008 32.688 44.312 1 76.88 113 VAL A C 1
ATOM 886 O O . VAL A 1 113 ? 12.805 33.062 45.188 1 76.88 113 VAL A O 1
ATOM 889 N N . TYR A 1 114 ? 11.242 33.531 43.719 1 75.56 114 TYR A N 1
ATOM 890 C CA . TYR A 1 114 ? 11.273 34.969 44 1 75.56 114 TYR A CA 1
ATOM 891 C C . TYR A 1 114 ? 10.75 35.281 45.375 1 75.56 114 TYR A C 1
ATOM 893 O O . TYR A 1 114 ? 11.258 36.156 46.062 1 75.56 114 TYR A O 1
ATOM 901 N N . GLU A 1 115 ? 9.742 34.5 45.812 1 72.5 115 GLU A N 1
ATOM 902 C CA . GLU A 1 115 ? 9.227 34.688 47.188 1 72.5 115 GLU A CA 1
ATOM 903 C C . GLU A 1 115 ? 10.266 34.312 48.219 1 72.5 115 GLU A C 1
ATOM 905 O O . GLU A 1 115 ? 10.383 34.969 49.25 1 72.5 115 GLU A O 1
ATOM 910 N N . ARG A 1 116 ? 10.922 33.406 47.844 1 67.19 116 ARG A N 1
ATOM 911 C CA . ARG A 1 116 ? 11.969 33 48.781 1 67.19 116 ARG A CA 1
ATOM 912 C C . ARG A 1 116 ? 13.086 34.031 48.844 1 67.19 116 ARG A C 1
ATOM 914 O O . ARG A 1 116 ? 13.609 34.312 49.938 1 67.19 116 ARG A O 1
ATOM 921 N N . GLU A 1 117 ? 13.383 34.562 47.781 1 67.38 117 GLU A N 1
ATOM 922 C CA . GLU A 1 117 ? 14.438 35.594 47.719 1 67.38 117 GLU A CA 1
ATOM 923 C C . GLU A 1 117 ? 14.016 36.875 48.375 1 67.38 117 GLU A C 1
ATOM 925 O O . GLU A 1 117 ? 14.828 37.531 49.031 1 67.38 117 GLU A O 1
ATOM 930 N N . ASP A 1 118 ? 12.844 37.281 48.25 1 63.19 118 ASP A N 1
ATOM 931 C CA . ASP A 1 118 ? 12.312 38.5 48.875 1 63.19 118 ASP A CA 1
ATOM 932 C C . ASP A 1 118 ? 12.242 38.344 50.406 1 63.19 118 ASP A C 1
ATOM 934 O O . ASP A 1 118 ? 12.453 39.312 51.125 1 63.19 118 ASP A O 1
ATOM 938 N N . ARG A 1 119 ? 11.781 37.219 50.812 1 62.38 119 ARG A N 1
ATOM 939 C CA . ARG A 1 119 ? 11.734 36.969 52.25 1 62.38 119 ARG A CA 1
ATOM 940 C C . ARG A 1 119 ? 13.125 37.062 52.875 1 62.38 119 ARG A C 1
ATOM 942 O O . ARG A 1 119 ? 13.273 37.5 54 1 62.38 119 ARG A O 1
ATOM 949 N N . GLU A 1 120 ? 13.977 36.688 52.125 1 57.88 120 GLU A N 1
ATOM 950 C CA . GLU A 1 120 ? 15.336 36.75 52.656 1 57.88 120 GLU A CA 1
ATOM 951 C C . GLU A 1 120 ? 15.836 38.188 52.719 1 57.88 120 GLU A C 1
ATOM 953 O O . GLU A 1 120 ? 16.625 38.531 53.594 1 57.88 120 GLU A O 1
ATOM 958 N N . THR A 1 121 ? 15.383 39 51.75 1 54.28 121 THR A N 1
ATOM 959 C CA . THR A 1 121 ? 15.953 40.344 51.719 1 54.28 121 THR A CA 1
ATOM 960 C C . THR A 1 121 ? 15.102 41.312 52.562 1 54.28 121 THR A C 1
ATOM 962 O O . THR A 1 121 ? 15.617 42.281 53.094 1 54.28 121 THR A O 1
ATOM 965 N N . THR A 1 122 ? 13.695 41.312 52.375 1 50.91 122 THR A N 1
ATOM 966 C CA . THR A 1 122 ? 12.914 42.281 53.125 1 50.91 122 THR A CA 1
ATOM 967 C C . THR A 1 122 ? 12.031 41.594 54.156 1 50.91 122 THR A C 1
ATOM 969 O O . THR A 1 122 ? 11.25 40.688 53.812 1 50.91 122 THR A O 1
ATOM 972 N N . PRO A 1 123 ? 12.305 41.688 55.438 1 48.19 123 PRO A N 1
ATOM 973 C CA . PRO A 1 123 ? 11.586 41.062 56.531 1 48.19 123 PRO A CA 1
ATOM 974 C C . PRO A 1 123 ? 10.086 41.344 56.5 1 48.19 123 PRO A C 1
ATOM 976 O O . PRO A 1 123 ? 9.398 41.156 57.531 1 48.19 123 PRO A O 1
ATOM 979 N N . VAL A 1 124 ? 9.477 42.125 55.656 1 44.53 124 VAL A N 1
ATOM 980 C CA . VAL A 1 124 ? 8.062 42.438 55.844 1 44.53 124 VAL A CA 1
ATOM 981 C C . VAL A 1 124 ? 7.23 41.156 55.594 1 44.53 124 VAL A C 1
ATOM 983 O O . VAL A 1 124 ? 7.57 40.344 54.75 1 44.53 124 VAL A O 1
ATOM 986 N N . PRO A 1 125 ? 6.363 40.75 56.594 1 42.53 125 PRO A N 1
ATOM 987 C CA . PRO A 1 125 ? 5.531 39.562 56.531 1 42.53 125 PRO A CA 1
ATOM 988 C C . PRO A 1 125 ? 4.793 39.438 55.188 1 42.53 125 PRO A C 1
ATOM 990 O O . PRO A 1 125 ? 4.238 40.438 54.719 1 42.53 125 PRO A O 1
ATOM 993 N N . PRO A 1 126 ? 5.078 38.594 54.375 1 40.44 126 PRO A N 1
ATOM 994 C CA . PRO A 1 126 ? 4.449 38.406 53.062 1 40.44 126 PRO A CA 1
ATOM 995 C C . PRO A 1 126 ? 2.928 38.312 53.156 1 40.44 126 PRO A C 1
ATOM 997 O O . PRO A 1 126 ? 2.385 37.688 54.062 1 40.44 126 PRO A O 1
ATOM 1000 N N . ALA A 1 127 ? 2.164 39.281 52.906 1 35.81 127 ALA A N 1
ATOM 1001 C CA . ALA A 1 127 ? 0.718 39.094 52.812 1 35.81 127 ALA A CA 1
ATOM 1002 C C . ALA A 1 127 ? 0.378 37.781 52.125 1 35.81 127 ALA A C 1
ATOM 1004 O O . ALA A 1 127 ? 1.034 37.375 51.156 1 35.81 127 ALA A O 1
ATOM 1005 N N . THR A 1 128 ? -0.111 36.781 52.812 1 34.78 128 THR A N 1
ATOM 1006 C CA . THR A 1 128 ? -0.575 35.438 52.406 1 34.78 128 THR A CA 1
ATOM 1007 C C . THR A 1 128 ? -1.325 35.531 51.062 1 34.78 128 THR A C 1
ATOM 1009 O O . THR A 1 128 ? -2.453 36.031 51.031 1 34.78 128 THR A O 1
ATOM 1012 N N . LEU A 1 129 ? -0.765 35.875 49.969 1 37.31 129 LEU A N 1
ATOM 1013 C CA . LEU A 1 129 ? -1.493 35.781 48.719 1 37.31 129 LEU A CA 1
ATOM 1014 C C . LEU A 1 129 ? -2.104 34.375 48.562 1 37.31 129 LEU A C 1
ATOM 1016 O O . LEU A 1 129 ? -1.555 33.406 49.062 1 37.31 129 LEU A O 1
ATOM 1020 N N . ALA A 1 130 ? -3.426 34.281 48.312 1 36.06 130 ALA A N 1
ATOM 1021 C CA . ALA A 1 130 ? -4.293 33.125 48.094 1 36.06 130 ALA A CA 1
ATOM 1022 C C . ALA A 1 130 ? -3.6 32.062 47.25 1 36.06 130 ALA A C 1
ATOM 1024 O O . ALA A 1 130 ? -2.732 32.375 46.438 1 36.06 130 ALA A O 1
ATOM 1025 N N . PRO A 1 131 ? -3.67 30.75 47.625 1 35.97 131 PRO A N 1
ATOM 1026 C CA . PRO A 1 131 ? -3.049 29.562 47.031 1 35.97 131 PRO A CA 1
ATOM 1027 C C . PRO A 1 131 ? -3.121 29.562 45.5 1 35.97 131 PRO A C 1
ATOM 1029 O O . PRO A 1 131 ? -4.164 29.906 44.906 1 35.97 131 PRO A O 1
ATOM 1032 N N . GLU A 1 132 ? -2.018 29.562 44.75 1 37.41 132 GLU A N 1
ATOM 1033 C CA . GLU A 1 132 ? -1.562 29.562 43.375 1 37.41 132 GLU A CA 1
ATOM 1034 C C . GLU A 1 132 ? -2.318 28.531 42.531 1 37.41 132 GLU A C 1
ATOM 1036 O O . GLU A 1 132 ? -2.303 28.594 41.312 1 37.41 132 GLU A O 1
ATOM 1041 N N . MET A 1 133 ? -2.717 27.438 43.156 1 37.66 133 MET A N 1
ATOM 1042 C CA . MET A 1 133 ? -3.266 26.312 42.406 1 37.66 133 MET A CA 1
ATOM 1043 C C . MET A 1 133 ? -4.555 26.734 41.688 1 37.66 133 MET A C 1
ATOM 1045 O O . MET A 1 133 ? -4.91 26.156 40.656 1 37.66 133 MET A O 1
ATOM 1049 N N . GLU A 1 134 ? -5.395 27.547 42.281 1 37.38 134 GLU A N 1
ATOM 1050 C CA . GLU A 1 134 ? -6.719 27.891 41.75 1 37.38 134 GLU A CA 1
ATOM 1051 C C . GLU A 1 134 ? -6.621 28.781 40.531 1 37.38 134 GLU A C 1
ATOM 1053 O O . GLU A 1 134 ? -7.527 28.797 39.688 1 37.38 134 GLU A O 1
ATOM 1058 N N . ILE A 1 135 ? -5.586 29.469 40.375 1 37.03 135 ILE A N 1
ATOM 1059 C CA . ILE A 1 135 ? -5.477 30.469 39.312 1 37.03 135 ILE A CA 1
ATOM 1060 C C . ILE A 1 135 ? -5.219 29.781 38 1 37.03 135 ILE A C 1
ATOM 1062 O O . ILE A 1 135 ? -5.582 30.312 36.938 1 37.03 135 ILE A O 1
ATOM 1066 N N . ALA A 1 136 ? -4.367 28.797 37.969 1 41.69 136 ALA A N 1
ATOM 1067 C CA . ALA A 1 136 ? -4.156 28.062 36.75 1 41.69 136 ALA A CA 1
ATOM 1068 C C . ALA A 1 136 ? -5.477 27.531 36.188 1 41.69 136 ALA A C 1
ATOM 1070 O O . ALA A 1 136 ? -5.695 27.531 34.969 1 41.69 136 ALA A O 1
ATOM 1071 N N . THR A 1 137 ? -6.316 27.016 37.125 1 42.94 137 THR A N 1
ATOM 1072 C CA . THR A 1 137 ? -7.641 26.531 36.75 1 42.94 137 THR A CA 1
ATOM 1073 C C . THR A 1 137 ? -8.492 27.656 36.156 1 42.94 137 THR A C 1
ATOM 1075 O O . THR A 1 137 ? -9.273 27.438 35.25 1 42.94 137 THR A O 1
ATOM 1078 N N . GLU A 1 138 ? -8.352 28.828 36.688 1 40.09 138 GLU A N 1
ATOM 1079 C CA . GLU A 1 138 ? -9.195 29.922 36.25 1 40.09 138 GLU A CA 1
ATOM 1080 C C . GLU A 1 138 ? -8.766 30.453 34.875 1 40.09 138 GLU A C 1
ATOM 1082 O O . GLU A 1 138 ? -9.609 30.781 34.062 1 40.09 138 GLU A O 1
ATOM 1087 N N . VAL A 1 139 ? -7.465 30.625 34.75 1 43.28 139 VAL A N 1
ATOM 1088 C CA . VAL A 1 139 ? -7.02 31.016 33.406 1 43.28 139 VAL A CA 1
ATOM 1089 C C . VAL A 1 139 ? -7.488 29.984 32.375 1 43.28 139 VAL A C 1
ATOM 1091 O O . VAL A 1 139 ? -7.898 30.328 31.266 1 43.28 139 VAL A O 1
ATOM 1094 N N . GLN A 1 140 ? -7.41 28.766 32.844 1 45.56 140 GLN A N 1
ATOM 1095 C CA . GLN A 1 140 ? -7.93 27.703 31.984 1 45.56 140 GLN A CA 1
ATOM 1096 C C . GLN A 1 140 ? -9.438 27.828 31.797 1 45.56 140 GLN A C 1
ATOM 1098 O O . GLN A 1 140 ? -9.953 27.594 30.688 1 45.56 140 GLN A O 1
ATOM 1103 N N . LEU A 1 141 ? -10.148 28.203 32.875 1 42.09 141 LEU A N 1
ATOM 1104 C CA . LEU A 1 141 ? -11.594 28.391 32.812 1 42.09 141 LEU A CA 1
ATOM 1105 C C . LEU A 1 141 ? -11.945 29.594 31.938 1 42.09 141 LEU A C 1
ATOM 1107 O O . LEU A 1 141 ? -12.906 29.547 31.172 1 42.09 141 LEU A O 1
ATOM 1111 N N . LEU A 1 142 ? -11.234 30.641 32.031 1 41.62 142 LEU A N 1
ATOM 1112 C CA . LEU A 1 142 ? -11.523 31.812 31.219 1 41.62 142 LEU A CA 1
ATOM 1113 C C . LEU A 1 142 ? -11.203 31.547 29.75 1 41.62 142 LEU A C 1
ATOM 1115 O O . LEU A 1 142 ? -11.945 31.984 28.859 1 41.62 142 LEU A O 1
ATOM 1119 N N . ALA A 1 143 ? -10.133 30.953 29.578 1 43.81 143 ALA A N 1
ATOM 1120 C CA . ALA A 1 143 ? -9.789 30.609 28.203 1 43.81 143 ALA A CA 1
ATOM 1121 C C . ALA A 1 143 ? -10.828 29.672 27.594 1 43.81 143 ALA A C 1
ATOM 1123 O O . ALA A 1 143 ? -11.125 29.734 26.406 1 43.81 143 ALA A O 1
ATOM 1124 N N . LYS A 1 144 ? -11.312 28.875 28.469 1 47.75 144 LYS A N 1
ATOM 1125 C CA . LYS A 1 144 ? -12.305 27.906 27.984 1 47.75 144 LYS A CA 1
ATOM 1126 C C . LYS A 1 144 ? -13.578 28.625 27.547 1 47.75 144 LYS A C 1
ATOM 1128 O O . LYS A 1 144 ? -14.234 28.188 26.594 1 47.75 144 LYS A O 1
ATOM 1133 N N . GLU A 1 145 ? -14.109 29.578 28.188 1 41.19 145 GLU A N 1
ATOM 1134 C CA . GLU A 1 145 ? -15.328 30.297 27.859 1 41.19 145 GLU A CA 1
ATOM 1135 C C . GLU A 1 145 ? -15.156 31.094 26.562 1 41.19 145 GLU A C 1
ATOM 1137 O O . GLU A 1 145 ? -16.109 31.266 25.797 1 41.19 145 GLU A O 1
ATOM 1142 N N . GLU A 1 146 ? -14.023 31.703 26.453 1 40.5 146 GLU A N 1
ATOM 1143 C CA . GLU A 1 146 ? -13.844 32.594 25.328 1 40.5 146 GLU A CA 1
ATOM 1144 C C . GLU A 1 146 ? -13.688 31.828 24.016 1 40.5 146 GLU A C 1
ATOM 1146 O O . GLU A 1 146 ? -14.039 32.344 22.953 1 40.5 146 GLU A O 1
ATOM 1151 N N . TYR A 1 147 ? -13.172 30.734 24.109 1 41.28 147 TYR A N 1
ATOM 1152 C CA . TYR A 1 147 ? -12.93 29.984 22.875 1 41.28 147 TYR A CA 1
ATOM 1153 C C . TYR A 1 147 ? -13.836 28.766 22.797 1 41.28 147 TYR A C 1
ATOM 1155 O O . TYR A 1 147 ? -13.375 27.672 22.453 1 41.28 147 TYR A O 1
ATOM 1163 N N . ALA A 1 148 ? -15.047 28.719 23.406 1 41.03 148 ALA A N 1
ATOM 1164 C CA . ALA A 1 148 ? -15.961 27.578 23.453 1 41.03 148 ALA A CA 1
ATOM 1165 C C . ALA A 1 148 ? -16.234 27.047 22.062 1 41.03 148 ALA A C 1
ATOM 1167 O O . ALA A 1 148 ? -16.578 27.812 21.156 1 41.03 148 ALA A O 1
ATOM 1168 N N . PRO A 1 149 ? -15.875 25.844 21.859 1 40.88 149 PRO A N 1
ATOM 1169 C CA . PRO A 1 149 ? -16.031 25.203 20.547 1 40.88 149 PRO A CA 1
ATOM 1170 C C . PRO A 1 149 ? -17.484 25.172 20.078 1 40.88 149 PRO A C 1
ATOM 1172 O O . PRO A 1 149 ? -18.406 25.219 20.891 1 40.88 149 PRO A O 1
ATOM 1175 N N . ALA A 1 150 ? -17.703 25.625 18.891 1 38.81 150 ALA A N 1
ATOM 1176 C CA . ALA A 1 150 ? -18.984 25.391 18.219 1 38.81 150 ALA A CA 1
ATOM 1177 C C . ALA A 1 150 ? -19.453 23.953 18.422 1 38.81 150 ALA A C 1
ATOM 1179 O O . ALA A 1 150 ? -18.641 23.047 18.672 1 38.81 150 ALA A O 1
ATOM 1180 N N . PRO A 1 151 ? -20.719 23.734 18.469 1 36.41 151 PRO A N 1
ATOM 1181 C CA . PRO A 1 151 ? -21.344 22.422 18.641 1 36.41 151 PRO A CA 1
ATOM 1182 C C . PRO A 1 151 ? -20.797 21.375 17.672 1 36.41 151 PRO A C 1
ATOM 1184 O O . PRO A 1 151 ? -20.438 21.703 16.547 1 36.41 151 PRO A O 1
ATOM 1187 N N . PRO A 1 152 ? -20.406 20.234 18.203 1 35.56 152 PRO A N 1
ATOM 1188 C CA . PRO A 1 152 ? -19.797 19.125 17.469 1 35.56 152 PRO A CA 1
ATOM 1189 C C . PRO A 1 152 ? -20.641 18.656 16.281 1 35.56 152 PRO A C 1
ATOM 1191 O O . PRO A 1 152 ? -21.828 18.359 16.438 1 35.56 152 PRO A O 1
ATOM 1194 N N . GLN A 1 153 ? -20.578 19.344 15.242 1 34.47 153 GLN A N 1
ATOM 1195 C CA . GLN A 1 153 ? -21.234 18.594 14.164 1 34.47 153 GLN A CA 1
ATOM 1196 C C . GLN A 1 153 ? -20.531 17.266 13.922 1 34.47 153 GLN A C 1
ATOM 1198 O O . GLN A 1 153 ? -19.312 17.156 14.094 1 34.47 153 GLN A O 1
ATOM 1203 N N . SER A 1 154 ? -21.203 16.078 13.875 1 34.25 154 SER A N 1
ATOM 1204 C CA . SER A 1 154 ? -20.875 14.664 13.812 1 34.25 154 SER A CA 1
ATOM 1205 C C . SER A 1 154 ? -19.938 14.359 12.648 1 34.25 154 SER A C 1
ATOM 1207 O O . SER A 1 154 ? -20.375 14.32 11.5 1 34.25 154 SER A O 1
ATOM 1209 N N . THR A 1 155 ? -18.844 15.07 12.609 1 42.22 155 THR A N 1
ATOM 1210 C CA . THR A 1 155 ? -18.047 14.508 11.508 1 42.22 155 THR A CA 1
ATOM 1211 C C . THR A 1 155 ? -17.625 13.07 11.828 1 42.22 155 THR A C 1
ATOM 1213 O O . THR A 1 155 ? -17.406 12.734 12.992 1 42.22 155 THR A O 1
ATOM 1216 N N . PRO A 1 156 ? -17.688 12.156 10.945 1 41.75 156 PRO A N 1
ATOM 1217 C CA . PRO A 1 156 ? -17.375 10.734 11.125 1 41.75 156 PRO A CA 1
ATOM 1218 C C . PRO A 1 156 ? -16.031 10.516 11.812 1 41.75 156 PRO A C 1
ATOM 1220 O O . PRO A 1 156 ? -15.125 11.344 11.688 1 41.75 156 PRO A O 1
ATOM 1223 N N . ALA A 1 157 ? -15.945 9.695 12.828 1 44.06 157 ALA A N 1
ATOM 1224 C CA . ALA A 1 157 ? -14.844 9.219 13.664 1 44.06 157 ALA A CA 1
ATOM 1225 C C . ALA A 1 157 ? -13.625 8.875 12.828 1 44.06 157 ALA A C 1
ATOM 1227 O O . ALA A 1 157 ? -13.742 8.242 11.773 1 44.06 157 ALA A O 1
ATOM 1228 N N . VAL A 1 158 ? -12.672 9.703 12.789 1 51.34 158 VAL A N 1
ATOM 1229 C CA . VAL A 1 158 ? -11.391 9.391 12.164 1 51.34 158 VAL A CA 1
ATOM 1230 C C . VAL A 1 158 ? -10.961 7.977 12.531 1 51.34 158 VAL A C 1
ATOM 1232 O O . VAL A 1 158 ? -11.102 7.562 13.688 1 51.34 158 VAL A O 1
ATOM 1235 N N . ASP A 1 159 ? -10.938 7.074 11.656 1 53.03 159 ASP A N 1
ATOM 1236 C CA . ASP A 1 159 ? -10.398 5.73 11.844 1 53.03 159 ASP A CA 1
ATOM 1237 C C . ASP A 1 159 ? -9.078 5.766 12.609 1 53.03 159 ASP A C 1
ATOM 1239 O O . ASP A 1 159 ? -8.156 6.488 12.234 1 53.03 159 ASP A O 1
ATOM 1243 N N . PRO A 1 160 ? -9.094 5.312 13.875 1 53.53 160 PRO A N 1
ATOM 1244 C CA . PRO A 1 160 ? -7.902 5.266 14.719 1 53.53 160 PRO A CA 1
ATOM 1245 C C . PRO A 1 160 ? -6.645 4.887 13.938 1 53.53 160 PRO A C 1
ATOM 1247 O O . PRO A 1 160 ? -5.531 5.211 14.359 1 53.53 160 PRO A O 1
ATOM 1250 N N . GLU A 1 161 ? -6.898 4.348 12.758 1 60.28 161 GLU A N 1
ATOM 1251 C CA . GLU A 1 161 ? -5.73 3.773 12.102 1 60.28 161 GLU A CA 1
ATOM 1252 C C . GLU A 1 161 ? -4.938 4.84 11.352 1 60.28 161 GLU A C 1
ATOM 1254 O O . GLU A 1 161 ? -3.768 4.637 11.023 1 60.28 161 GLU A O 1
ATOM 1259 N N . LEU A 1 162 ? -5.598 6.07 11.141 1 69.69 162 LEU A N 1
ATOM 1260 C CA . LEU A 1 162 ? -4.836 7.059 10.383 1 69.69 162 LEU A CA 1
ATOM 1261 C C . LEU A 1 162 ? -3.941 7.879 11.305 1 69.69 162 LEU A C 1
ATOM 1263 O O . LEU A 1 162 ? -4.418 8.445 12.297 1 69.69 162 LEU A O 1
ATOM 1267 N N . HIS A 1 163 ? -2.885 7.539 11.789 1 73.81 163 HIS A N 1
ATOM 1268 C CA . HIS A 1 163 ? -1.975 8.297 12.648 1 73.81 163 HIS A CA 1
ATOM 1269 C C . HIS A 1 163 ? -1.837 9.734 12.172 1 73.81 163 HIS A C 1
ATOM 1271 O O . HIS A 1 163 ? -0.967 10.047 11.352 1 73.81 163 HIS A O 1
ATOM 1277 N N . ILE A 1 164 ? -2.789 10.516 12.492 1 77.69 164 ILE A N 1
ATOM 1278 C CA . ILE A 1 164 ? -2.76 11.922 12.109 1 77.69 164 ILE A CA 1
ATOM 1279 C C . ILE A 1 164 ? -2.045 12.734 13.188 1 77.69 164 ILE A C 1
ATOM 1281 O O . ILE A 1 164 ? -2.449 12.719 14.352 1 77.69 164 ILE A O 1
ATOM 1285 N N . PRO A 1 165 ? -0.901 13.289 12.852 1 77.88 165 PRO A N 1
ATOM 1286 C CA . PRO A 1 165 ? -0.257 14.156 13.836 1 77.88 165 PRO A CA 1
ATOM 1287 C C . PRO A 1 165 ? -1.084 15.406 14.148 1 77.88 165 PRO A C 1
ATOM 1289 O O . PRO A 1 165 ? -1.666 16 13.242 1 77.88 165 PRO A O 1
ATOM 1292 N N . SER A 1 166 ? -1.283 15.672 15.406 1 84.25 166 SER A N 1
ATOM 1293 C CA . SER A 1 166 ? -2.031 16.859 15.805 1 84.25 166 SER A CA 1
ATOM 1294 C C . SER A 1 166 ? -1.181 18.125 15.664 1 84.25 166 SER A C 1
ATOM 1296 O O . SER A 1 166 ? 0.02 18.094 15.938 1 84.25 166 SER A O 1
ATOM 1298 N N . LEU A 1 167 ? -1.837 19.141 15.234 1 92.19 167 LEU A N 1
ATOM 1299 C CA . LEU A 1 167 ? -1.146 20.422 15.078 1 92.19 167 LEU A CA 1
ATOM 1300 C C . LEU A 1 167 ? -1.319 21.297 16.312 1 92.19 167 LEU A C 1
ATOM 1302 O O . LEU A 1 167 ? -0.874 22.438 16.328 1 92.19 167 LEU A O 1
ATOM 1306 N N . TYR A 1 168 ? -1.995 20.766 17.422 1 91.88 168 TYR A N 1
ATOM 1307 C CA . TYR A 1 168 ? -2.234 21.469 18.672 1 91.88 168 TYR A CA 1
ATOM 1308 C C . TYR A 1 168 ? -1.204 21.062 19.719 1 91.88 168 TYR A C 1
ATOM 1310 O O . TYR A 1 168 ? -0.617 19.984 19.641 1 91.88 168 TYR A O 1
ATOM 1318 N N . PRO A 1 169 ? -0.95 21.938 20.547 1 94.06 169 PRO A N 1
ATOM 1319 C CA . PRO A 1 169 ? -1.5 23.25 20.859 1 94.06 169 PRO A CA 1
ATOM 1320 C C . PRO A 1 169 ? -0.999 24.328 19.906 1 94.06 169 PRO A C 1
ATOM 1322 O O . PRO A 1 169 ? -0.039 24.109 19.156 1 94.06 169 PRO A O 1
ATOM 1325 N N . SER A 1 170 ? -1.741 25.453 19.938 1 94.88 170 SER A N 1
ATOM 1326 C CA . SER A 1 170 ? -1.411 26.547 19.016 1 94.88 170 SER A CA 1
ATOM 1327 C C . SER A 1 170 ? -0.511 27.562 19.703 1 94.88 170 SER A C 1
ATOM 1329 O O . SER A 1 170 ? -0.859 28.109 20.75 1 94.88 170 SER A O 1
ATOM 1331 N N . TYR A 1 171 ? 0.645 27.844 19.078 1 95.38 171 TYR A N 1
ATOM 1332 C CA . TYR A 1 171 ? 1.604 28.812 19.578 1 95.38 171 TYR A CA 1
ATOM 1333 C C . TYR A 1 171 ? 1.868 29.891 18.531 1 95.38 171 TYR A C 1
ATOM 1335 O O . TYR A 1 171 ? 1.874 29.625 17.328 1 95.38 171 TYR A O 1
ATOM 1343 N N . PHE A 1 172 ? 1.96 31.109 19 1 96.12 172 PHE A N 1
ATOM 1344 C CA . PHE A 1 172 ? 2.561 32.125 18.125 1 96.12 172 PHE A CA 1
ATOM 1345 C C . PHE A 1 172 ? 4.078 31.969 18.094 1 96.12 172 PHE A C 1
ATOM 1347 O O . PHE A 1 172 ? 4.664 31.359 19 1 96.12 172 PHE A O 1
ATOM 1354 N N . PRO A 1 173 ? 4.664 32.5 16.984 1 95.88 173 PRO A N 1
ATOM 1355 C CA . PRO A 1 173 ? 6.125 32.531 17.047 1 95.88 173 PRO A CA 1
ATOM 1356 C C . PRO A 1 173 ? 6.637 33.25 18.312 1 95.88 173 PRO A C 1
ATOM 1358 O O . PRO A 1 173 ? 6.055 34.219 18.75 1 95.88 173 PRO A O 1
ATOM 1361 N N . TYR A 1 174 ? 7.738 32.719 18.875 1 94.5 174 TYR A N 1
ATOM 1362 C CA . TYR A 1 174 ? 8.211 33.188 20.172 1 94.5 174 TYR A CA 1
ATOM 1363 C C . TYR A 1 174 ? 8.523 34.688 20.109 1 94.5 174 TYR A C 1
ATOM 1365 O O . TYR A 1 174 ? 8.297 35.406 21.078 1 94.5 174 TYR A O 1
ATOM 1373 N N . GLN A 1 175 ? 9.023 35.094 19.016 1 94.69 175 GLN A N 1
ATOM 1374 C CA . GLN A 1 175 ? 9.352 36.531 18.875 1 94.69 175 GLN A CA 1
ATOM 1375 C C . GLN A 1 175 ? 8.109 37.406 19.062 1 94.69 175 GLN A C 1
ATOM 1377 O O . GLN A 1 175 ? 8.164 38.438 19.719 1 94.69 175 GLN A O 1
ATOM 1382 N N . ALA A 1 176 ? 7.051 36.969 18.453 1 95.56 176 ALA A N 1
ATOM 1383 C CA . ALA A 1 176 ? 5.797 37.719 18.578 1 95.56 176 ALA A CA 1
ATOM 1384 C C . ALA A 1 176 ? 5.281 37.688 20.016 1 95.56 176 ALA A C 1
ATOM 1386 O O . ALA A 1 176 ? 4.832 38.719 20.547 1 95.56 176 ALA A O 1
ATOM 1387 N N . GLN A 1 177 ? 5.34 36.531 20.625 1 95.25 177 GLN A N 1
ATOM 1388 C CA . GLN A 1 177 ? 4.93 36.406 22.016 1 95.25 177 GLN A CA 1
ATOM 1389 C C . GLN A 1 177 ? 5.727 37.344 22.922 1 95.25 177 GLN A C 1
ATOM 1391 O O . GLN A 1 177 ? 5.152 38.062 23.75 1 95.25 177 GLN A O 1
ATOM 1396 N N . HIS A 1 178 ? 7.023 37.281 22.719 1 95.19 178 HIS A N 1
ATOM 1397 C CA . HIS A 1 178 ? 7.906 38.094 23.562 1 95.19 178 HIS A CA 1
ATOM 1398 C C . HIS A 1 178 ? 7.629 39.594 23.375 1 95.19 178 HIS A C 1
ATOM 1400 O O . HIS A 1 178 ? 7.582 40.344 24.344 1 95.19 178 HIS A O 1
ATOM 1406 N N . SER A 1 179 ? 7.418 40 22.172 1 95.31 179 SER A N 1
ATOM 1407 C CA . SER A 1 179 ? 7.137 41.406 21.859 1 95.31 179 SER A CA 1
ATOM 1408 C C . SER A 1 179 ? 5.832 41.875 22.5 1 95.31 179 SER A C 1
ATOM 1410 O O . SER A 1 179 ? 5.762 42.938 23.078 1 95.31 179 SER A O 1
ATOM 1412 N N . ILE A 1 180 ? 4.848 41.062 22.406 1 95.75 180 ILE A N 1
ATOM 1413 C CA . ILE A 1 180 ? 3.525 41.375 22.938 1 95.75 180 ILE A CA 1
ATOM 1414 C C . ILE A 1 180 ? 3.592 41.5 24.453 1 95.75 180 ILE A C 1
ATOM 1416 O O . ILE A 1 180 ? 3.152 42.5 25.016 1 95.75 180 ILE A O 1
ATOM 1420 N N . LEU A 1 181 ? 4.16 40.5 25.109 1 95.69 181 LEU A N 1
ATOM 1421 C CA . LEU A 1 181 ? 4.168 40.469 26.562 1 95.69 181 LEU A CA 1
ATOM 1422 C C . LEU A 1 181 ? 5.078 41.562 27.125 1 95.69 181 LEU A C 1
ATOM 1424 O O . LEU A 1 181 ? 4.793 42.125 28.172 1 95.69 181 LEU A O 1
ATOM 1428 N N . SER A 1 182 ? 6.141 41.875 26.406 1 94.56 182 SER A N 1
ATOM 1429 C CA . SER A 1 182 ? 7.012 42.969 26.828 1 94.56 182 SER A CA 1
ATOM 1430 C C . SER A 1 182 ? 6.301 44.312 26.703 1 94.56 182 SER A C 1
ATOM 1432 O O . SER A 1 182 ? 6.434 45.188 27.578 1 94.56 182 SER A O 1
ATOM 1434 N N . ALA A 1 183 ? 5.613 44.469 25.641 1 94.88 183 ALA A N 1
ATOM 1435 C CA . ALA A 1 183 ? 4.867 45.719 25.422 1 94.88 183 ALA A CA 1
ATOM 1436 C C . ALA A 1 183 ? 3.773 45.875 26.469 1 94.88 183 ALA A C 1
ATOM 1438 O O . ALA A 1 183 ? 3.547 46.969 26.969 1 94.88 183 ALA A O 1
ATOM 1439 N N . VAL A 1 184 ? 3.098 44.812 26.734 1 96.25 184 VAL A N 1
ATOM 1440 C CA . VAL A 1 184 ? 2.023 44.844 27.734 1 96.25 184 VAL A CA 1
ATOM 1441 C C . VAL A 1 184 ? 2.596 45.188 29.109 1 96.25 184 VAL A C 1
ATOM 1443 O O . VAL A 1 184 ? 1.994 45.938 29.859 1 96.25 184 VAL A O 1
ATOM 1446 N N . GLN A 1 185 ? 3.738 44.562 29.406 1 94.88 185 GLN A N 1
ATOM 1447 C CA . GLN A 1 185 ? 4.41 44.875 30.672 1 94.88 185 GLN A CA 1
ATOM 1448 C C . GLN A 1 185 ? 4.727 46.344 30.766 1 94.88 185 GLN A C 1
ATOM 1450 O O . GLN A 1 185 ? 4.473 46.969 31.797 1 94.88 185 GLN A O 1
ATOM 1455 N N . THR A 1 186 ? 5.238 46.906 29.719 1 94.56 186 THR A N 1
ATOM 1456 C CA . THR A 1 186 ? 5.594 48.344 29.688 1 94.56 186 THR A CA 1
ATOM 1457 C C . THR A 1 186 ? 4.355 49.188 29.891 1 94.56 186 THR A C 1
ATOM 1459 O O . THR A 1 186 ? 4.387 50.156 30.656 1 94.56 186 THR A O 1
ATOM 1462 N N . VAL A 1 187 ? 3.279 48.875 29.219 1 95.44 187 VAL A N 1
ATOM 1463 C CA . VAL A 1 187 ? 2.027 49.625 29.312 1 95.44 187 VAL A CA 1
ATOM 1464 C C . VAL A 1 187 ? 1.516 49.594 30.75 1 95.44 187 VAL A C 1
ATOM 1466 O O . VAL A 1 187 ? 1.065 50.625 31.281 1 95.44 187 VAL A O 1
ATOM 1469 N N . LEU A 1 188 ? 1.619 48.469 31.391 1 95.62 188 LEU A N 1
ATOM 1470 C CA . LEU A 1 188 ? 1.128 48.312 32.75 1 95.62 188 LEU A CA 1
ATOM 1471 C C . LEU A 1 188 ? 2 49.094 33.719 1 95.62 188 LEU A C 1
ATOM 1473 O O . LEU A 1 188 ? 1.494 49.688 34.688 1 95.62 188 LEU A O 1
ATOM 1477 N N . GLU A 1 189 ? 3.25 49.031 33.5 1 95.25 189 GLU A N 1
ATOM 1478 C CA . GLU A 1 189 ? 4.152 49.812 34.344 1 95.25 189 GLU A CA 1
ATOM 1479 C C . GLU A 1 189 ? 3.869 51.281 34.219 1 95.25 189 GLU A C 1
ATOM 1481 O O . GLU A 1 189 ? 3.861 52 35.219 1 95.25 189 GLU A O 1
ATOM 1486 N N . GLU A 1 190 ? 3.67 51.719 33.031 1 95.56 190 GLU A N 1
ATOM 1487 C CA . GLU A 1 190 ? 3.316 53.125 32.812 1 95.56 190 GLU A CA 1
ATOM 1488 C C . GLU A 1 190 ? 1.978 53.438 33.469 1 95.56 190 GLU A C 1
ATOM 1490 O O . GLU A 1 190 ? 1.814 54.531 34.031 1 95.56 190 GLU A O 1
ATOM 1495 N N . CYS A 1 191 ? 1.074 52.594 33.375 1 95 191 CYS A N 1
ATOM 1496 C CA . CYS A 1 191 ? -0.24 52.781 33.969 1 95 191 CYS A CA 1
ATOM 1497 C C . CYS A 1 191 ? -0.126 52.938 35.5 1 95 191 CYS A C 1
ATOM 1499 O O . CYS A 1 191 ? -0.709 53.844 36.062 1 95 191 CYS A O 1
ATOM 1501 N N . CYS A 1 192 ? 0.641 52.094 36.125 1 94.12 192 CYS A N 1
ATOM 1502 C CA . CYS A 1 192 ? 0.834 52.094 37.562 1 94.12 192 CYS A CA 1
ATOM 1503 C C . CYS A 1 192 ? 1.54 53.375 38 1 94.12 192 CYS A C 1
ATOM 1505 O O . CYS A 1 192 ? 1.169 54 39 1 94.12 192 CYS A O 1
ATOM 1507 N N . PHE A 1 193 ? 2.479 53.719 37.219 1 95.31 193 PHE A N 1
ATOM 1508 C CA . PHE A 1 193 ? 3.24 54.906 37.562 1 95.31 193 PHE A CA 1
ATOM 1509 C C . PHE A 1 193 ? 2.35 56.156 37.5 1 95.31 193 PHE A C 1
ATOM 1511 O O . PHE A 1 193 ? 2.393 57 38.406 1 95.31 193 PHE A O 1
ATOM 1518 N N . ASP A 1 194 ? 1.596 56.281 36.438 1 95 194 ASP A N 1
ATOM 1519 C CA . ASP A 1 194 ? 0.692 57.406 36.312 1 95 194 ASP A CA 1
ATOM 1520 C C . ASP A 1 194 ? -0.351 57.438 37.406 1 95 194 ASP A C 1
ATOM 1522 O O . ASP A 1 194 ? -0.706 58.5 37.938 1 95 194 ASP A O 1
ATOM 1526 N N . PHE A 1 195 ? -0.831 56.344 37.719 1 94.5 195 PHE A N 1
ATOM 1527 C CA . PHE A 1 195 ? -1.787 56.188 38.812 1 94.5 195 PHE A CA 1
ATOM 1528 C C . PHE A 1 195 ? -1.169 56.656 40.125 1 94.5 195 PHE A C 1
ATOM 1530 O O . PHE A 1 195 ? -1.79 57.406 40.875 1 94.5 195 PHE A O 1
ATOM 1537 N N . ALA A 1 196 ? 0.039 56.188 40.406 1 92.81 196 ALA A N 1
ATOM 1538 C CA . ALA A 1 196 ? 0.725 56.5 41.656 1 92.81 196 ALA A CA 1
ATOM 1539 C C . ALA A 1 196 ? 1.092 58 41.719 1 92.81 196 ALA A C 1
ATOM 1541 O O . ALA A 1 196 ? 1.074 58.594 42.781 1 92.81 196 ALA A O 1
ATOM 1542 N N . LYS A 1 197 ? 1.431 58.5 40.594 1 93.56 197 LYS A N 1
ATOM 1543 C CA . LYS A 1 197 ? 1.739 59.906 40.531 1 93.56 197 LYS A CA 1
ATOM 1544 C C . LYS A 1 197 ? 0.515 60.75 40.875 1 93.56 197 LYS A C 1
ATOM 1546 O O . LYS A 1 197 ? 0.635 61.812 41.5 1 93.56 197 LYS A O 1
ATOM 1551 N N . LYS A 1 198 ? -0.565 60.312 40.5 1 92.5 198 LYS A N 1
ATOM 1552 C CA . LYS A 1 198 ? -1.814 61.031 40.719 1 92.5 198 LYS A CA 1
ATOM 1553 C C . LYS A 1 198 ? -2.316 60.875 42.125 1 92.5 198 LYS A C 1
ATOM 1555 O O . LYS A 1 198 ? -2.723 61.875 42.781 1 92.5 198 LYS A O 1
ATOM 1560 N N . TRP A 1 199 ? -2.227 59.75 42.688 1 91.94 199 TRP A N 1
ATOM 1561 C CA . TRP A 1 199 ? -2.932 59.469 43.938 1 91.94 199 TRP A CA 1
ATOM 1562 C C . TRP A 1 199 ? -1.95 59.281 45.094 1 91.94 199 TRP A C 1
ATOM 1564 O O . TRP A 1 199 ? -2.322 59.438 46.25 1 91.94 199 TRP A O 1
ATOM 1574 N N . LEU A 1 200 ? -0.721 58.969 44.719 1 92.06 200 LEU A N 1
ATOM 1575 C CA . LEU A 1 200 ? 0.271 58.719 45.781 1 92.06 200 LEU A CA 1
ATOM 1576 C C . LEU A 1 200 ? 1.575 59.438 45.469 1 92.06 200 LEU A C 1
ATOM 1578 O O . LEU A 1 200 ? 2.645 58.812 45.438 1 92.06 200 LEU A O 1
ATOM 1582 N N . PRO A 1 201 ? 1.502 60.719 45.344 1 92 201 PRO A N 1
ATOM 1583 C CA . PRO A 1 201 ? 2.705 61.438 44.938 1 92 201 PRO A CA 1
ATOM 1584 C C . PRO A 1 201 ? 3.805 61.406 46 1 92 201 PRO A C 1
ATOM 1586 O O . PRO A 1 201 ? 4.992 61.375 45.656 1 92 201 PRO A O 1
ATOM 1589 N N . LEU A 1 202 ? 3.479 61.375 47.25 1 91.5 202 LEU A N 1
ATOM 1590 C CA . LEU A 1 202 ? 4.457 61.375 48.312 1 91.5 202 LEU A CA 1
ATOM 1591 C C . LEU A 1 202 ? 5.258 60.094 48.344 1 91.5 202 LEU A C 1
ATOM 1593 O O . LEU A 1 202 ? 6.457 60.094 48.625 1 91.5 202 LEU A O 1
ATOM 1597 N N . GLU A 1 203 ? 4.531 59.062 48.094 1 90.62 203 GLU A N 1
ATOM 1598 C CA . GLU A 1 203 ? 5.199 57.75 48.062 1 90.62 203 GLU A CA 1
ATOM 1599 C C . GLU A 1 203 ? 6.211 57.688 46.906 1 90.62 203 GLU A C 1
ATOM 1601 O O . GLU A 1 203 ? 7.281 57.094 47.062 1 90.62 203 GLU A O 1
ATOM 1606 N N . ILE A 1 204 ? 5.961 58.219 45.781 1 90.75 204 ILE A N 1
ATOM 1607 C CA . ILE A 1 204 ? 6.824 58.188 44.594 1 90.75 204 ILE A CA 1
ATOM 1608 C C . ILE A 1 204 ? 8.062 59.031 44.844 1 90.75 204 ILE A C 1
ATOM 1610 O O . ILE A 1 204 ? 9.18 58.625 44.531 1 90.75 204 ILE A O 1
ATOM 1614 N N . LYS A 1 205 ? 7.812 60.156 45.438 1 91.38 205 LYS A N 1
ATOM 1615 C CA . LYS A 1 205 ? 8.906 61.062 45.719 1 91.38 205 LYS A CA 1
ATOM 1616 C C . LYS A 1 205 ? 9.836 60.5 46.781 1 91.38 205 LYS A C 1
ATOM 1618 O O . LYS A 1 205 ? 11.062 60.625 46.688 1 91.38 205 LYS A O 1
ATOM 1623 N N . SER A 1 206 ? 9.25 59.938 47.75 1 92 206 SER A N 1
ATOM 1624 C CA . SER A 1 206 ? 10.039 59.406 48.844 1 92 206 SER A CA 1
ATOM 1625 C C . SER A 1 206 ? 10.938 58.25 48.375 1 92 206 SER A C 1
ATOM 1627 O O . SER A 1 206 ? 12.023 58.031 48.906 1 92 206 SER A O 1
ATOM 1629 N N . ARG A 1 207 ? 10.547 57.594 47.375 1 90.56 207 ARG A N 1
ATOM 1630 C CA . ARG A 1 207 ? 11.289 56.438 46.875 1 90.56 207 ARG A CA 1
ATOM 1631 C C . ARG A 1 207 ? 12.164 56.812 45.688 1 90.56 207 ARG A C 1
ATOM 1633 O O . ARG A 1 207 ? 12.961 56 45.219 1 90.56 207 ARG A O 1
ATOM 1640 N N . GLY A 1 208 ? 12.055 57.938 45.188 1 91.06 208 GLY A N 1
ATOM 1641 C CA . GLY A 1 208 ? 12.898 58.469 44.125 1 91.06 208 GLY A CA 1
ATOM 1642 C C . GLY A 1 208 ? 12.555 57.906 42.75 1 91.06 208 GLY A C 1
ATOM 1643 O O . GLY A 1 208 ? 13.445 57.688 41.938 1 91.06 208 GLY A O 1
ATOM 1644 N N . TRP A 1 209 ? 11.328 57.531 42.625 1 90.62 209 TRP A N 1
ATOM 1645 C CA . TRP A 1 209 ? 10.914 57 41.312 1 90.62 209 TRP A CA 1
ATOM 1646 C C . TRP A 1 209 ? 10.648 58.156 40.344 1 90.62 209 TRP A C 1
ATOM 1648 O O . TRP A 1 209 ? 9.688 58.906 40.5 1 90.62 209 TRP A O 1
ATOM 1658 N N . GLU A 1 210 ? 11.492 58.188 39.188 1 90.75 210 GLU A N 1
ATOM 1659 C CA . GLU A 1 210 ? 11.414 59.344 38.281 1 90.75 210 GLU A CA 1
ATOM 1660 C C . GLU A 1 210 ? 10.609 59 37.031 1 90.75 210 GLU A C 1
ATOM 1662 O O . GLU A 1 210 ? 10.086 59.906 36.375 1 90.75 210 GLU A O 1
ATOM 1667 N N . CYS A 1 211 ? 10.664 57.781 36.781 1 90 211 CYS A N 1
ATOM 1668 C CA . CYS A 1 211 ? 9.914 57.375 35.594 1 90 211 CYS A CA 1
ATOM 1669 C C . CYS A 1 211 ? 9.328 55.969 35.781 1 90 211 CYS A C 1
ATOM 1671 O O . CYS A 1 211 ? 9.672 55.25 36.719 1 90 211 CYS A O 1
ATOM 1673 N N . ALA A 1 212 ? 8.477 55.594 34.906 1 88.75 212 ALA A N 1
ATOM 1674 C CA . ALA A 1 212 ? 7.793 54.312 34.969 1 88.75 212 ALA A CA 1
ATOM 1675 C C . ALA A 1 212 ? 8.789 53.156 34.875 1 88.75 212 ALA A C 1
ATOM 1677 O O . ALA A 1 212 ? 8.594 52.094 35.5 1 88.75 212 ALA A O 1
ATOM 1678 N N . ALA A 1 213 ? 9.859 53.344 34.094 1 87.38 213 ALA A N 1
ATOM 1679 C CA . ALA A 1 213 ? 10.844 52.281 33.875 1 87.38 213 ALA A CA 1
ATOM 1680 C C . ALA A 1 213 ? 11.664 52 35.125 1 87.38 213 ALA A C 1
ATOM 1682 O O . ALA A 1 213 ? 12.312 50.969 35.219 1 87.38 213 ALA A O 1
ATOM 1683 N N . ALA A 1 214 ? 11.523 52.812 36.031 1 84.88 214 ALA A N 1
ATOM 1684 C CA . ALA A 1 214 ? 12.344 52.719 37.219 1 84.88 214 ALA A CA 1
ATOM 1685 C C . ALA A 1 214 ? 11.773 51.656 38.188 1 84.88 214 ALA A C 1
ATOM 1687 O O . ALA A 1 214 ? 12.461 51.219 39.094 1 84.88 214 ALA A O 1
ATOM 1688 N N . VAL A 1 215 ? 10.562 51.281 37.969 1 89.56 215 VAL A N 1
ATOM 1689 C CA . VAL A 1 215 ? 9.914 50.375 38.906 1 89.56 215 VAL A CA 1
ATOM 1690 C C . VAL A 1 215 ? 9.391 49.156 38.188 1 89.56 215 VAL A C 1
ATOM 1692 O O . VAL A 1 215 ? 8.672 49.281 37.188 1 89.56 215 VAL A O 1
ATOM 1695 N N . GLU A 1 216 ? 9.734 48.062 38.688 1 89.44 216 GLU A N 1
ATOM 1696 C CA . GLU A 1 216 ? 9.289 46.812 38.094 1 89.44 216 GLU A CA 1
ATOM 1697 C C . GLU A 1 216 ? 7.812 46.562 38.406 1 89.44 216 GLU A C 1
ATOM 1699 O O . GLU A 1 216 ? 7.324 46.906 39.469 1 89.44 216 GLU A O 1
ATOM 1704 N N . LEU A 1 217 ? 7.211 45.875 37.438 1 90.88 217 LEU A N 1
ATOM 1705 C CA . LEU A 1 217 ? 5.785 45.594 37.531 1 90.88 217 LEU A CA 1
ATOM 1706 C C . LEU A 1 217 ? 5.492 44.781 38.812 1 90.88 217 LEU A C 1
ATOM 1708 O O . LEU A 1 217 ? 4.473 45 39.469 1 90.88 217 LEU A O 1
ATOM 1712 N N . THR A 1 218 ? 6.348 43.844 39.125 1 88.25 218 THR A N 1
ATOM 1713 C CA . THR A 1 218 ? 6.145 43 40.281 1 88.25 218 THR A CA 1
ATOM 1714 C C . THR A 1 218 ? 6.152 43.812 41.594 1 88.25 218 THR A C 1
ATOM 1716 O O . THR A 1 218 ? 5.449 43.469 42.531 1 88.25 218 THR A O 1
ATOM 1719 N N . LYS A 1 219 ? 6.918 44.844 41.625 1 88.81 219 LYS A N 1
ATOM 1720 C CA . LYS A 1 219 ? 6.957 45.719 42.812 1 88.81 219 LYS A CA 1
ATOM 1721 C C . LYS A 1 219 ? 5.629 46.438 43 1 88.81 219 LYS A C 1
ATOM 1723 O O . LYS A 1 219 ? 5.168 46.625 44.125 1 88.81 219 LYS A O 1
ATOM 1728 N N . TRP A 1 220 ? 5.133 46.875 41.906 1 90.19 220 TRP A N 1
ATOM 1729 C CA . TRP A 1 220 ? 3.84 47.531 41.938 1 90.19 220 TRP A CA 1
ATOM 1730 C C . TRP A 1 220 ? 2.779 46.625 42.562 1 90.19 220 TRP A C 1
ATOM 1732 O O . TRP A 1 220 ? 1.959 47.062 43.375 1 90.19 220 TRP A O 1
ATOM 1742 N N . THR A 1 221 ? 2.752 45.375 42.156 1 88.25 221 THR A N 1
ATOM 1743 C CA . THR A 1 221 ? 1.729 44.438 42.594 1 88.25 221 THR A CA 1
ATOM 1744 C C . THR A 1 221 ? 1.873 44.156 44.094 1 88.25 221 THR A C 1
ATOM 1746 O O . THR A 1 221 ? 0.894 43.844 44.75 1 88.25 221 THR A O 1
ATOM 1749 N N . ARG A 1 222 ? 2.984 44.344 44.594 1 86 222 ARG A N 1
ATOM 1750 C CA . ARG A 1 222 ? 3.215 44.156 46 1 86 222 ARG A CA 1
ATOM 1751 C C . ARG A 1 222 ? 2.844 45.406 46.812 1 86 222 ARG A C 1
ATOM 1753 O O . ARG A 1 222 ? 2.324 45.312 47.906 1 86 222 ARG A O 1
ATOM 1760 N N . LEU A 1 223 ? 3.053 46.562 46.281 1 88.25 223 LEU A N 1
ATOM 1761 C CA . LEU A 1 223 ? 2.922 47.844 47 1 88.25 223 LEU A CA 1
ATOM 1762 C C . LEU A 1 223 ? 1.482 48.344 46.969 1 88.25 223 LEU A C 1
ATOM 1764 O O . LEU A 1 223 ? 1.011 48.969 47.906 1 88.25 223 LEU A O 1
ATOM 1768 N N . LEU A 1 224 ? 0.796 48 46 1 86.94 224 LEU A N 1
ATOM 1769 C CA . LEU A 1 224 ? -0.533 48.562 45.781 1 86.94 224 LEU A CA 1
ATOM 1770 C C . LEU A 1 224 ? -1.491 48.125 46.875 1 86.94 224 LEU A C 1
ATOM 1772 O O . LEU A 1 224 ? -2.256 48.938 47.406 1 86.94 224 LEU A O 1
ATOM 1776 N N . PRO A 1 225 ? -1.431 46.844 47.188 1 83.62 225 PRO A N 1
ATOM 1777 C CA . PRO A 1 225 ? -2.311 46.438 48.312 1 83.62 225 PRO A CA 1
ATOM 1778 C C . PRO A 1 225 ? -1.98 47.125 49.625 1 83.62 225 PRO A C 1
ATOM 1780 O O . PRO A 1 225 ? -2.881 47.406 50.406 1 83.62 225 PRO A O 1
ATOM 1783 N N . LYS A 1 226 ? -0.783 47.438 49.781 1 83.44 226 LYS A N 1
ATOM 1784 C CA . LYS A 1 226 ? -0.353 48.125 51 1 83.44 226 LYS A CA 1
ATOM 1785 C C . LYS A 1 226 ? -0.8 49.594 51 1 83.44 226 LYS A C 1
ATOM 1787 O O . LYS A 1 226 ? -1.025 50.188 52.062 1 83.44 226 LYS A O 1
ATOM 1792 N N . TRP A 1 227 ? -0.88 50.094 49.906 1 85.94 227 TRP A N 1
ATOM 1793 C CA . TRP A 1 227 ? -1.225 51.5 49.781 1 85.94 227 TRP A CA 1
ATOM 1794 C C . TRP A 1 227 ? -2.732 51.688 49.625 1 85.94 227 TRP A C 1
ATOM 1796 O O . TRP A 1 227 ? -3.225 52.812 49.562 1 85.94 227 TRP A O 1
ATOM 1806 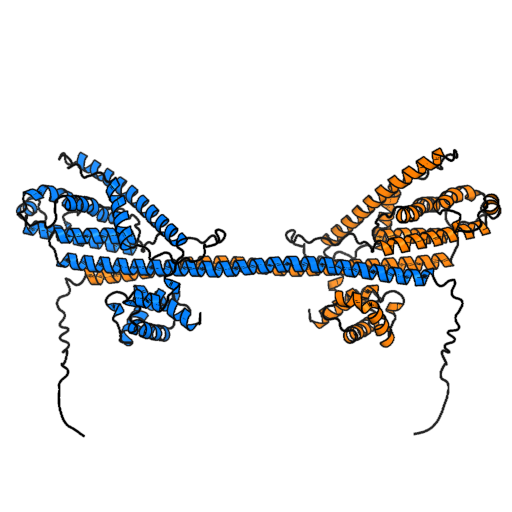N N . ALA A 1 228 ? -3.443 50.625 49.656 1 80.62 228 ALA A N 1
ATOM 1807 C CA . ALA A 1 228 ? -4.883 50.688 49.406 1 80.62 228 ALA A CA 1
ATOM 1808 C C . ALA A 1 228 ? -5.582 51.531 50.469 1 80.62 228 ALA A C 1
ATOM 1810 O O . ALA A 1 228 ? -6.566 52.188 50.188 1 80.62 228 ALA A O 1
ATOM 1811 N N . SER A 1 229 ? -5.02 51.438 51.625 1 81.88 229 SER A N 1
ATOM 1812 C CA . SER A 1 229 ? -5.621 52.188 52.719 1 81.88 229 SER A CA 1
ATOM 1813 C C . SER A 1 229 ? -5.383 53.688 52.562 1 81.88 229 SER A C 1
ATOM 1815 O O . SER A 1 229 ? -6.148 54.5 53.094 1 81.88 229 SER A O 1
ATOM 1817 N N . GLN A 1 230 ? -4.406 54.031 51.875 1 85.56 230 GLN A N 1
ATOM 1818 C CA . GLN A 1 230 ? -4.047 55.438 51.656 1 85.56 230 GLN A CA 1
ATOM 1819 C C . GLN A 1 230 ? -4.82 56.062 50.5 1 85.56 230 GLN A C 1
ATOM 1821 O O . GLN A 1 230 ? -4.855 57.281 50.344 1 85.56 230 GLN A O 1
ATOM 1826 N N . LEU A 1 231 ? -5.539 55.25 49.812 1 86.88 231 LEU A N 1
ATOM 1827 C CA . LEU A 1 231 ? -6.203 55.688 48.594 1 86.88 231 LEU A CA 1
ATOM 1828 C C . LEU A 1 231 ? -7.613 56.188 48.906 1 86.88 231 LEU A C 1
ATOM 1830 O O . LEU A 1 231 ? -8.305 55.625 49.75 1 86.88 231 LEU A O 1
ATOM 1834 N N . PRO A 1 232 ? -7.879 57.344 48.344 1 85.5 232 PRO A N 1
ATOM 1835 C CA . PRO A 1 232 ? -9.258 57.812 48.531 1 85.5 232 PRO A CA 1
ATOM 1836 C C . PRO A 1 232 ? -10.289 56.812 48 1 85.5 232 PRO A C 1
ATOM 1838 O O . PRO A 1 232 ? -9.961 55.938 47.188 1 85.5 232 PRO A O 1
ATOM 1841 N N . ASP A 1 233 ? -11.453 57.031 48.562 1 79.94 233 ASP A N 1
ATOM 1842 C CA . ASP A 1 233 ? -12.562 56.156 48.125 1 79.94 233 ASP A CA 1
ATOM 1843 C C . ASP A 1 233 ? -12.859 56.344 46.656 1 79.94 233 ASP A C 1
ATOM 1845 O O . ASP A 1 233 ? -12.914 57.469 46.156 1 79.94 233 ASP A O 1
ATOM 1849 N N . GLY A 1 234 ? -12.852 55.312 45.875 1 78.94 234 GLY A N 1
ATOM 1850 C CA . GLY A 1 234 ? -13.219 55.375 44.469 1 78.94 234 GLY A CA 1
ATOM 1851 C C . GLY A 1 234 ? -12.016 55.375 43.531 1 78.94 234 GLY A C 1
ATOM 1852 O O . GLY A 1 234 ? -12.164 55.344 42.312 1 78.94 234 GLY A O 1
ATOM 1853 N N . ALA A 1 235 ? -10.883 55.469 44.188 1 81.06 235 ALA A N 1
ATOM 1854 C CA . ALA A 1 235 ? -9.695 55.5 43.344 1 81.06 235 ALA A CA 1
ATOM 1855 C C . ALA A 1 235 ? -9.508 54.188 42.594 1 81.06 235 ALA A C 1
ATOM 1857 O O . ALA A 1 235 ? -9.117 54.188 41.438 1 81.06 235 ALA A O 1
ATOM 1858 N N . LEU A 1 236 ? -9.859 53.156 43.375 1 80.38 236 LEU A N 1
ATOM 1859 C CA . LEU A 1 236 ? -9.836 51.844 42.75 1 80.38 236 LEU A CA 1
ATOM 1860 C C . LEU A 1 236 ? -11.25 51.344 42.469 1 80.38 236 LEU A C 1
ATOM 1862 O O . LEU A 1 236 ? -12.125 51.438 43.344 1 80.38 236 LEU A O 1
ATOM 1866 N N . GLU A 1 237 ? -11.664 51 41.312 1 70.88 237 GLU A N 1
ATOM 1867 C CA . GLU A 1 237 ? -13.031 50.688 40.906 1 70.88 237 GLU A CA 1
ATOM 1868 C C . GLU A 1 237 ? -13.391 49.25 41.312 1 70.88 237 GLU A C 1
ATOM 1870 O O . GLU A 1 237 ? -14.547 48.844 41.219 1 70.88 237 GLU A O 1
ATOM 1875 N N . MET A 1 238 ? -12.531 48.469 41.625 1 67.31 238 MET A N 1
ATOM 1876 C CA . MET A 1 238 ? -12.906 47.062 41.844 1 67.31 238 MET A CA 1
ATOM 1877 C C . MET A 1 238 ? -12.867 46.719 43.344 1 67.31 238 MET A C 1
ATOM 1879 O O . MET A 1 238 ? -12.094 47.312 44.094 1 67.31 238 MET A O 1
ATOM 1883 N N . GLY A 1 239 ? -13.875 45.75 43.594 1 62.31 239 GLY A N 1
ATOM 1884 C CA . GLY A 1 239 ? -13.867 45.25 44.938 1 62.31 239 GLY A CA 1
ATOM 1885 C C . GLY A 1 239 ? -12.586 44.5 45.281 1 62.31 239 GLY A C 1
ATOM 1886 O O . GLY A 1 239 ? -11.82 44.125 44.406 1 62.31 239 GLY A O 1
ATOM 1887 N N . GLY A 1 240 ? -12.281 44.312 46.406 1 57.81 240 GLY A N 1
ATOM 1888 C CA . GLY A 1 240 ? -11.055 43.812 47 1 57.81 240 GLY A CA 1
ATOM 1889 C C . GLY A 1 240 ? -10.68 42.438 46.5 1 57.81 240 GLY A C 1
ATOM 1890 O O . GLY A 1 240 ? -9.523 42.188 46.125 1 57.81 240 GLY A O 1
ATOM 1891 N N . SER A 1 241 ? -11.586 41.562 46.344 1 61.38 241 SER A N 1
ATOM 1892 C CA . SER A 1 241 ? -11.289 40.188 45.938 1 61.38 241 SER A CA 1
ATOM 1893 C C . SER A 1 241 ? -10.852 40.094 44.5 1 61.38 241 SER A C 1
ATOM 1895 O O . SER A 1 241 ? -9.898 39.406 44.156 1 61.38 241 SER A O 1
ATOM 1897 N N . ASP A 1 242 ? -11.484 40.75 43.781 1 76.31 242 ASP A N 1
ATOM 1898 C CA . ASP A 1 242 ? -11.18 40.75 42.344 1 76.31 242 ASP A CA 1
ATOM 1899 C C . ASP A 1 242 ? -9.805 41.344 42.062 1 76.31 242 ASP A C 1
ATOM 1901 O O . ASP A 1 242 ? -9.07 40.906 41.188 1 76.31 242 ASP A O 1
ATOM 1905 N N . LEU A 1 243 ? -9.516 42.156 42.969 1 79.25 243 LEU A N 1
ATOM 1906 C CA . LEU A 1 243 ? -8.227 42.844 42.812 1 79.25 243 LEU A CA 1
ATOM 1907 C C . LEU A 1 243 ? -7.078 41.906 43.188 1 79.25 243 LEU A C 1
ATOM 1909 O O . LEU A 1 243 ? -6.035 41.906 42.531 1 79.25 243 LEU A O 1
ATOM 1913 N N . SER A 1 244 ? -7.359 41.125 44.219 1 79.88 244 SER A N 1
ATOM 1914 C CA . SER A 1 244 ? -6.324 40.219 44.688 1 79.88 244 SER A CA 1
ATOM 1915 C C . SER A 1 244 ? -5.98 39.188 43.625 1 79.88 244 SER A C 1
ATOM 1917 O O . SER A 1 244 ? -4.809 38.844 43.438 1 79.88 244 SER A O 1
ATOM 1919 N N . GLU A 1 245 ? -6.977 38.75 43.031 1 81.88 245 GLU A N 1
ATOM 1920 C CA . GLU A 1 245 ? -6.766 37.781 41.969 1 81.88 245 GLU A CA 1
ATOM 1921 C C . GLU A 1 245 ? -5.988 38.344 40.812 1 81.88 245 GLU A C 1
ATOM 1923 O O . GLU A 1 245 ? -5.133 37.688 40.219 1 81.88 245 GLU A O 1
ATOM 1928 N N . LEU A 1 246 ? -6.363 39.469 40.406 1 87.12 246 LEU A N 1
ATOM 1929 C CA . LEU A 1 246 ? -5.684 40.188 39.344 1 87.12 246 LEU A CA 1
ATOM 1930 C C . LEU A 1 246 ? -4.219 40.406 39.688 1 87.12 246 LEU A C 1
ATOM 1932 O O . LEU A 1 246 ? -3.338 40.219 38.844 1 87.12 246 LEU A O 1
ATOM 1936 N N . LEU A 1 247 ? -4.02 40.812 40.938 1 87.38 247 LEU A N 1
ATOM 1937 C CA . LEU A 1 247 ? -2.666 41.156 41.375 1 87.38 247 LEU A CA 1
ATOM 1938 C C . LEU A 1 247 ? -1.791 39.906 41.438 1 87.38 247 LEU A C 1
ATOM 1940 O O . LEU A 1 247 ? -0.568 39.969 41.312 1 87.38 247 LEU A O 1
ATOM 1944 N N . ALA A 1 248 ? -2.438 38.781 41.562 1 83.62 248 ALA A N 1
ATOM 1945 C CA . ALA A 1 248 ? -1.705 37.531 41.562 1 83.62 248 ALA A CA 1
ATOM 1946 C C . ALA A 1 248 ? -1.314 37.094 40.156 1 83.62 248 ALA A C 1
ATOM 1948 O O . ALA A 1 248 ? -0.293 36.438 39.938 1 83.62 248 ALA A O 1
ATOM 1949 N N . THR A 1 249 ? -2.053 37.5 39.125 1 87.38 249 THR A N 1
ATOM 1950 C CA . THR A 1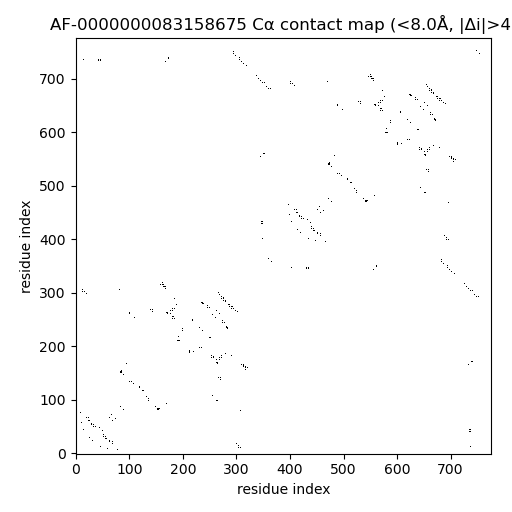 249 ? -1.864 37.062 37.75 1 87.38 249 THR A CA 1
ATOM 1951 C C . THR A 1 249 ? -0.914 38 37.031 1 87.38 249 THR A C 1
ATOM 1953 O O . THR A 1 249 ? -0.164 37.562 36.156 1 87.38 249 THR A O 1
ATOM 1956 N N . ILE A 1 250 ? -0.863 39.219 37.375 1 91.25 250 ILE A N 1
ATOM 1957 C CA . ILE A 1 250 ? -0.135 40.25 36.656 1 91.25 250 ILE A CA 1
ATOM 1958 C C . ILE A 1 250 ? 1.357 39.906 36.656 1 91.25 250 ILE A C 1
ATOM 1960 O O . ILE A 1 250 ? 2.029 40.062 35.625 1 91.25 250 ILE A O 1
ATOM 1964 N N . PRO A 1 251 ? 1.941 39.406 37.781 1 90.69 251 PRO A N 1
ATOM 1965 C CA . PRO A 1 251 ? 3.367 39.062 37.75 1 90.69 251 PRO A CA 1
ATOM 1966 C C . PRO A 1 251 ? 3.701 38 36.75 1 90.69 251 PRO A C 1
ATOM 1968 O O . PRO A 1 251 ? 4.832 37.906 36.25 1 90.69 251 PRO A O 1
ATOM 1971 N N . LYS A 1 252 ? 2.734 37.188 36.406 1 91.44 252 LYS A N 1
ATOM 1972 C CA . LYS A 1 252 ? 2.951 36.125 35.469 1 91.44 252 LYS A CA 1
ATOM 1973 C C . LYS A 1 252 ? 3.287 36.688 34.062 1 91.44 252 LYS A C 1
ATOM 1975 O O . LYS A 1 252 ? 3.984 36.031 33.281 1 91.44 252 LYS A O 1
ATOM 1980 N N . ILE A 1 253 ? 2.736 37.844 33.719 1 93.75 253 ILE A N 1
ATOM 1981 C CA . ILE A 1 253 ? 3.037 38.5 32.469 1 93.75 253 ILE A CA 1
ATOM 1982 C C . ILE A 1 253 ? 4.539 38.781 32.344 1 93.75 253 ILE A C 1
ATOM 1984 O O . ILE A 1 253 ? 5.172 38.406 31.359 1 93.75 253 ILE A O 1
ATOM 1988 N N . ARG A 1 254 ? 5.105 39.312 33.406 1 91.94 254 ARG A N 1
ATOM 1989 C CA . ARG A 1 254 ? 6.535 39.625 33.438 1 91.94 254 ARG A CA 1
ATOM 1990 C C . ARG A 1 254 ? 7.363 38.344 33.438 1 91.94 254 ARG A C 1
ATOM 1992 O O . ARG A 1 254 ? 8.352 38.219 32.719 1 91.94 254 ARG A O 1
ATOM 1999 N N . HIS A 1 255 ? 6.984 37.406 34.312 1 90.88 255 HIS A N 1
ATOM 2000 C CA . HIS A 1 255 ? 7.73 36.156 34.438 1 90.88 255 HIS A CA 1
ATOM 2001 C C . HIS A 1 255 ? 7.762 35.406 33.125 1 90.88 255 HIS A C 1
ATOM 2003 O O . HIS A 1 255 ? 8.781 34.812 32.75 1 90.88 255 HIS A O 1
ATOM 2009 N N . THR A 1 256 ? 6.656 35.375 32.438 1 92.19 256 THR A N 1
ATOM 2010 C CA . THR A 1 256 ? 6.594 34.719 31.156 1 92.19 256 THR A CA 1
ATOM 2011 C C . THR A 1 256 ? 7.523 35.406 30.156 1 92.19 256 THR A C 1
ATOM 2013 O O . THR A 1 256 ? 8.195 34.719 29.375 1 92.19 256 THR A O 1
ATOM 2016 N N . ALA A 1 257 ? 7.547 36.688 30.109 1 90.81 257 ALA A N 1
ATOM 2017 C CA . ALA A 1 257 ? 8.391 37.438 29.188 1 90.81 257 ALA A CA 1
ATOM 2018 C C . ALA A 1 257 ? 9.867 37.312 29.562 1 90.81 257 ALA A C 1
ATOM 2020 O O . ALA A 1 257 ? 10.703 37.031 28.688 1 90.81 257 ALA A O 1
ATOM 2021 N N . VAL A 1 258 ? 10.258 37.469 30.812 1 88.88 258 VAL A N 1
ATOM 2022 C CA . VAL A 1 258 ? 11.641 37.5 31.25 1 88.88 258 VAL A CA 1
ATOM 2023 C C . VAL A 1 258 ? 12.25 36.125 31.188 1 88.88 258 VAL A C 1
ATOM 2025 O O . VAL A 1 258 ? 13.391 35.938 30.734 1 88.88 258 VAL A O 1
ATOM 2028 N N . HIS A 1 259 ? 11.555 35.062 31.562 1 88.94 259 HIS A N 1
ATOM 2029 C CA . HIS A 1 259 ? 12.07 33.688 31.562 1 88.94 259 HIS A CA 1
ATOM 2030 C C . HIS A 1 259 ? 11.773 32.969 30.25 1 88.94 259 HIS A C 1
ATOM 2032 O O . HIS A 1 259 ? 12.039 31.781 30.109 1 88.94 259 HIS A O 1
ATOM 2038 N N . ARG A 1 260 ? 11.203 33.625 29.375 1 89.12 260 ARG A N 1
ATOM 2039 C CA . ARG A 1 260 ? 11.023 33.188 28 1 89.12 260 ARG A CA 1
ATOM 2040 C C . ARG A 1 260 ? 10.242 31.875 27.953 1 89.12 260 ARG A C 1
ATOM 2042 O O . ARG A 1 260 ? 10.664 30.922 27.297 1 89.12 260 ARG A O 1
ATOM 2049 N N . LEU A 1 261 ? 9.195 31.828 28.672 1 90.75 261 LEU A N 1
ATOM 2050 C CA . LEU A 1 261 ? 8.352 30.625 28.734 1 90.75 261 LEU A CA 1
ATOM 2051 C C . LEU A 1 261 ? 7.379 30.594 27.562 1 90.75 261 LEU A C 1
ATOM 2053 O O . LEU A 1 261 ? 6.551 31.5 27.422 1 90.75 261 LEU A O 1
ATOM 2057 N N . PRO A 1 262 ? 7.547 29.531 26.797 1 92.31 262 PRO A N 1
ATOM 2058 C CA . PRO A 1 262 ? 6.559 29.406 25.719 1 92.31 262 PRO A CA 1
ATOM 2059 C C . PRO A 1 262 ? 5.129 29.266 26.25 1 92.31 262 PRO A C 1
ATOM 2061 O O . PRO A 1 262 ? 4.875 28.453 27.141 1 92.31 262 PRO A O 1
ATOM 2064 N N . THR A 1 263 ? 4.219 30.047 25.719 1 93.56 263 THR A N 1
ATOM 2065 C CA . THR A 1 263 ? 2.816 30.078 26.125 1 93.56 263 THR A CA 1
ATOM 2066 C C . THR A 1 263 ? 1.899 29.969 24.922 1 93.56 263 THR A C 1
ATOM 2068 O O . THR A 1 263 ? 2.195 30.531 23.859 1 93.56 263 THR A O 1
ATOM 2071 N N . THR A 1 264 ? 0.8 29.234 25.109 1 95.06 264 THR A N 1
ATOM 2072 C CA . THR A 1 264 ? -0.143 29.031 24.016 1 95.06 264 THR A CA 1
ATOM 2073 C C . THR A 1 264 ? -0.797 30.359 23.625 1 95.06 264 THR A C 1
ATOM 2075 O O . THR A 1 264 ? -0.811 31.312 24.406 1 95.06 264 THR A O 1
ATOM 2078 N N . ALA A 1 265 ? -1.258 30.453 22.375 1 96.44 265 ALA A N 1
ATOM 2079 C CA . ALA A 1 265 ? -1.942 31.641 21.891 1 96.44 265 ALA A CA 1
ATOM 2080 C C . ALA A 1 265 ? -3.105 32.031 22.797 1 96.44 265 ALA A C 1
ATOM 2082 O O . ALA A 1 265 ? -3.309 33.188 23.109 1 96.44 265 ALA A O 1
ATOM 2083 N N . ARG A 1 266 ? -3.844 31.031 23.25 1 93.88 266 ARG A N 1
ATOM 2084 C CA . ARG A 1 266 ? -4.957 31.266 24.172 1 93.88 266 ARG A CA 1
ATOM 2085 C C . ARG A 1 266 ? -4.465 31.828 25.5 1 93.88 266 ARG A C 1
ATOM 2087 O O . ARG A 1 266 ? -5.102 32.719 26.078 1 93.88 266 ARG A O 1
ATOM 2094 N N . GLY A 1 267 ? -3.367 31.25 25.922 1 93.31 267 GLY A N 1
ATOM 2095 C CA . GLY A 1 267 ? -2.766 31.734 27.156 1 93.31 267 GLY A CA 1
ATOM 2096 C C . GLY A 1 267 ? -2.338 33.188 27.078 1 93.31 267 GLY A C 1
ATOM 2097 O O . GLY A 1 267 ? -2.516 33.938 28.031 1 93.31 267 GLY A O 1
ATOM 2098 N N . ILE A 1 268 ? -1.79 33.594 25.938 1 95.44 268 ILE A N 1
ATOM 2099 C CA . ILE A 1 268 ? -1.389 34.969 25.734 1 95.44 268 ILE A CA 1
ATOM 2100 C C . ILE A 1 268 ? -2.615 35.875 25.797 1 95.44 268 ILE A C 1
ATOM 2102 O O . ILE A 1 268 ? -2.57 36.969 26.406 1 95.44 268 ILE A O 1
ATOM 2106 N N . GLY A 1 269 ? -3.699 35.438 25.109 1 95.44 269 GLY A N 1
ATOM 2107 C CA . GLY A 1 269 ? -4.945 36.188 25.172 1 95.44 269 GLY A CA 1
ATOM 2108 C C . GLY A 1 269 ? -5.441 36.375 26.594 1 95.44 269 GLY A C 1
ATOM 2109 O O . GLY A 1 269 ? -5.902 37.469 26.938 1 95.44 269 GLY A O 1
ATOM 2110 N N . THR A 1 270 ? -5.316 35.438 27.422 1 93.62 270 THR A N 1
ATOM 2111 C CA . THR A 1 270 ? -5.766 35.5 28.797 1 93.62 270 THR A CA 1
ATOM 2112 C C . THR A 1 270 ? -4.922 36.5 29.594 1 93.62 270 THR A C 1
ATOM 2114 O O . THR A 1 270 ? -5.449 37.25 30.422 1 93.62 270 THR A O 1
ATOM 2117 N N . LEU A 1 271 ? -3.609 36.5 29.375 1 94.56 271 LEU A N 1
ATOM 2118 C CA . LEU A 1 271 ? -2.717 37.406 30.062 1 94.56 271 LEU A CA 1
ATOM 2119 C C . LEU A 1 271 ? -3.021 38.844 29.688 1 94.56 271 LEU A C 1
ATOM 2121 O O . LEU A 1 271 ? -3.053 39.75 30.547 1 94.56 271 LEU A O 1
ATOM 2125 N N . VAL A 1 272 ? -3.303 39.094 28.391 1 96.06 272 VAL A N 1
ATOM 2126 C CA . VAL A 1 272 ? -3.602 40.438 27.922 1 96.06 272 VAL A CA 1
ATOM 2127 C C . VAL A 1 272 ? -4.953 40.875 28.469 1 96.06 272 VAL A C 1
ATOM 2129 O O . VAL A 1 272 ? -5.133 42.062 28.812 1 96.06 272 VAL A O 1
ATOM 2132 N N . ASN A 1 273 ? -5.895 39.969 28.516 1 95.25 273 ASN A N 1
ATOM 2133 C CA . ASN A 1 273 ? -7.188 40.281 29.109 1 95.25 273 ASN A CA 1
ATOM 2134 C C . ASN A 1 273 ? -7.043 40.688 30.562 1 95.25 273 ASN A C 1
ATOM 2136 O O . ASN A 1 273 ? -7.715 41.625 31.016 1 95.25 273 ASN A O 1
ATOM 2140 N N . CYS A 1 274 ? -6.195 40 31.297 1 93.75 274 CYS A N 1
ATOM 2141 C CA . CYS A 1 274 ? -5.922 40.344 32.688 1 93.75 274 CYS A CA 1
ATOM 2142 C C . CYS A 1 274 ? -5.305 41.75 32.781 1 93.75 274 CYS A C 1
ATOM 2144 O O . CYS A 1 274 ? -5.641 42.531 33.688 1 93.75 274 CYS A O 1
ATOM 2146 N N . ALA A 1 275 ? -4.402 42 31.906 1 95.56 275 ALA A N 1
ATOM 2147 C CA . ALA A 1 275 ? -3.779 43.312 31.875 1 95.56 275 ALA A CA 1
ATOM 2148 C C . ALA A 1 275 ? -4.82 44.406 31.625 1 95.56 275 ALA A C 1
ATOM 2150 O O . ALA A 1 275 ? -4.766 45.469 32.219 1 95.56 275 ALA A O 1
ATOM 2151 N N . MET A 1 276 ? -5.73 44.156 30.703 1 95.31 276 MET A N 1
ATOM 2152 C CA . MET A 1 276 ? -6.809 45.062 30.375 1 95.31 276 MET A CA 1
ATOM 2153 C C . MET A 1 276 ? -7.668 45.344 31.609 1 95.31 276 MET A C 1
ATOM 2155 O O . MET A 1 276 ? -7.98 46.5 31.906 1 95.31 276 MET A O 1
ATOM 2159 N N . ARG A 1 277 ? -8.023 44.344 32.312 1 93.44 277 ARG A N 1
ATOM 2160 C CA . ARG A 1 277 ? -8.828 44.5 33.531 1 93.44 277 ARG A CA 1
ATOM 2161 C C . ARG A 1 277 ? -8.086 45.281 34.594 1 93.44 277 ARG A C 1
ATOM 2163 O O . ARG A 1 277 ? -8.688 46.094 35.312 1 93.44 277 ARG A O 1
ATOM 2170 N N . PHE A 1 278 ? -6.789 45.031 34.656 1 94 278 PHE A N 1
ATOM 2171 C CA . PHE A 1 278 ? -5.969 45.75 35.625 1 94 278 PHE A CA 1
ATOM 2172 C C . PHE A 1 278 ? -5.93 47.25 35.312 1 94 278 PHE A C 1
ATOM 2174 O O . PHE A 1 278 ? -6.074 48.062 36.219 1 94 278 PHE A O 1
ATOM 2181 N N . ALA A 1 279 ? -5.719 47.531 34.094 1 94.25 279 ALA A N 1
ATOM 2182 C CA . ALA A 1 279 ? -5.73 48.938 33.656 1 94.25 279 ALA A CA 1
ATOM 2183 C C . ALA A 1 279 ? -7.086 49.562 33.969 1 94.25 279 ALA A C 1
ATOM 2185 O O . ALA A 1 279 ? -7.156 50.75 34.281 1 94.25 279 ALA A O 1
ATOM 2186 N N . ASP A 1 280 ? -8.125 48.812 33.844 1 93.38 280 ASP A N 1
ATOM 2187 C CA . ASP A 1 280 ? -9.469 49.312 34.125 1 93.38 280 ASP A CA 1
ATOM 2188 C C . ASP A 1 280 ? -9.656 49.625 35.594 1 93.38 280 ASP A C 1
ATOM 2190 O O . ASP A 1 280 ? -10.281 50.625 35.938 1 93.38 280 ASP A O 1
ATOM 2194 N N . VAL A 1 281 ? -9.148 48.812 36.438 1 90.69 281 VAL A N 1
ATOM 2195 C CA . VAL A 1 281 ? -9.203 49 37.875 1 90.69 281 VAL A CA 1
ATOM 2196 C C . VAL A 1 281 ? -8.477 50.281 38.25 1 90.69 281 VAL A C 1
ATOM 2198 O O . VAL A 1 281 ? -8.891 51 39.188 1 90.69 281 VAL A O 1
ATOM 2201 N N . LEU A 1 282 ? -7.375 50.594 37.531 1 91.25 282 LEU A N 1
ATOM 2202 C CA . LEU A 1 282 ? -6.586 51.781 37.812 1 91.25 282 LEU A CA 1
ATOM 2203 C C . LEU A 1 282 ? -7.191 53 37.094 1 91.25 282 LEU A C 1
ATOM 2205 O O . LEU A 1 282 ? -6.621 54.094 37.156 1 91.25 282 LEU A O 1
ATOM 2209 N N . GLN A 1 283 ? -8.328 52.812 36.375 1 91.25 283 GLN A N 1
ATOM 2210 C CA . GLN A 1 283 ? -9.117 53.875 35.75 1 91.25 283 GLN A CA 1
ATOM 2211 C C . GLN A 1 283 ? -8.305 54.594 34.688 1 91.25 283 GLN A C 1
ATOM 2213 O O . GLN A 1 283 ? -8.219 55.812 34.688 1 91.25 283 GLN A O 1
ATOM 2218 N N . ASP A 1 284 ? -7.668 53.906 33.875 1 93.69 284 ASP A N 1
ATOM 2219 C CA . ASP A 1 284 ? -6.949 54.406 32.719 1 93.69 284 ASP A CA 1
ATOM 2220 C C . ASP A 1 284 ? -7.668 54.031 31.422 1 93.69 284 ASP A C 1
ATOM 2222 O O . ASP A 1 284 ? -7.309 53.062 30.766 1 93.69 284 ASP A O 1
ATOM 2226 N N . PRO A 1 285 ? -8.586 54.812 30.969 1 94.19 285 PRO A N 1
ATOM 2227 C CA . PRO A 1 285 ? -9.43 54.438 29.828 1 94.19 285 PRO A CA 1
ATOM 2228 C C . PRO A 1 285 ? -8.633 54.312 28.531 1 94.19 285 PRO A C 1
ATOM 2230 O O . PRO A 1 285 ? -8.961 53.469 27.672 1 94.19 285 PRO A O 1
ATOM 2233 N N . LEU A 1 286 ? -7.621 55.156 28.344 1 94.25 286 LEU A N 1
ATOM 2234 C CA . LEU A 1 286 ? -6.832 55.094 27.109 1 94.25 286 LEU A CA 1
ATOM 2235 C C . LEU A 1 286 ? -6.141 53.75 26.969 1 94.25 286 LEU A C 1
ATOM 2237 O O . LEU A 1 286 ? -6.266 53.094 25.938 1 94.25 286 LEU A O 1
ATOM 2241 N N . ARG A 1 287 ? -5.434 53.375 28 1 95.69 287 ARG A N 1
ATOM 2242 C CA . ARG A 1 287 ? -4.684 52.125 27.922 1 95.69 287 ARG A CA 1
ATOM 2243 C C . ARG A 1 287 ? -5.617 50.938 27.969 1 95.69 287 ARG A C 1
ATOM 2245 O O . ARG A 1 287 ? -5.312 49.875 27.391 1 95.69 287 ARG A O 1
ATOM 2252 N N . VAL A 1 288 ? -6.789 51.031 28.609 1 95.81 288 VAL A N 1
ATOM 2253 C CA . VAL A 1 288 ? -7.797 50 28.562 1 95.81 288 VAL A CA 1
ATOM 2254 C C . VAL A 1 288 ? -8.227 49.75 27.109 1 95.81 288 VAL A C 1
ATOM 2256 O O . VAL A 1 288 ? -8.328 48.594 26.672 1 95.81 288 VAL A O 1
ATOM 2259 N N . SER A 1 289 ? -8.484 50.844 26.438 1 96 289 SER A N 1
ATOM 2260 C CA . SER A 1 289 ? -8.914 50.75 25.047 1 96 289 SER A CA 1
ATOM 2261 C C . SER A 1 289 ? -7.828 50.125 24.172 1 96 289 SER A C 1
ATOM 2263 O O . SER A 1 289 ? -8.125 49.312 23.297 1 96 289 SER A O 1
ATOM 2265 N N . GLN A 1 290 ? -6.574 50.469 24.406 1 95.56 290 GLN A N 1
ATOM 2266 C CA . GLN A 1 290 ? -5.449 49.906 23.656 1 95.56 290 GLN A CA 1
ATOM 2267 C C . GLN A 1 290 ? -5.312 48.406 23.922 1 95.56 290 GLN A C 1
ATOM 2269 O O . GLN A 1 290 ? -5.156 47.625 22.984 1 95.56 290 GLN A O 1
ATOM 2274 N N . LEU A 1 291 ? -5.406 48.031 25.141 1 96.62 291 LEU A N 1
ATOM 2275 C CA . LEU A 1 291 ? -5.27 46.625 25.516 1 96.62 291 LEU A CA 1
ATOM 2276 C C . LEU A 1 291 ? -6.461 45.812 25.016 1 96.62 291 LEU A C 1
ATOM 2278 O O . LEU A 1 291 ? -6.316 44.656 24.672 1 96.62 291 LEU A O 1
ATOM 2282 N N . GLU A 1 292 ? -7.609 46.438 25 1 96.19 292 GLU A N 1
ATOM 2283 C CA . GLU A 1 292 ? -8.797 45.781 24.453 1 96.19 292 GLU A CA 1
ATOM 2284 C C . GLU A 1 292 ? -8.617 45.469 22.969 1 96.19 292 GLU A C 1
ATOM 2286 O O . GLU A 1 292 ? -8.953 44.375 22.5 1 96.19 292 GLU A O 1
ATOM 2291 N N . ASP A 1 293 ? -8.133 46.469 22.266 1 95.25 293 ASP A N 1
ATOM 2292 C CA . ASP A 1 293 ? -7.883 46.281 20.844 1 95.25 293 ASP A CA 1
ATOM 2293 C C . ASP A 1 293 ? -6.855 45.188 20.609 1 95.25 293 ASP A C 1
ATOM 2295 O O . ASP A 1 293 ? -7.004 44.375 19.688 1 95.25 293 ASP A O 1
ATOM 2299 N N . LEU A 1 294 ? -5.824 45.219 21.391 1 95.88 294 LEU A N 1
ATOM 2300 C CA . LEU A 1 294 ? -4.789 44.188 21.266 1 95.88 294 LEU A CA 1
ATOM 2301 C C . LEU A 1 294 ? -5.352 42.812 21.578 1 95.88 294 LEU A C 1
ATOM 2303 O O . LEU A 1 294 ? -5.035 41.844 20.891 1 95.88 294 LEU A O 1
ATOM 2307 N N . HIS A 1 295 ? -6.148 42.719 22.625 1 96.38 295 HIS A N 1
ATOM 2308 C CA . HIS A 1 295 ? -6.777 41.438 22.984 1 96.38 295 HIS A CA 1
ATOM 2309 C C . HIS A 1 295 ? -7.652 40.906 21.859 1 96.38 295 HIS A C 1
ATOM 2311 O O . HIS A 1 295 ? -7.605 39.719 21.547 1 96.38 295 HIS A O 1
ATOM 2317 N N . LEU A 1 296 ? -8.477 41.781 21.281 1 94.56 296 LEU A N 1
ATOM 2318 C CA . LEU A 1 296 ? -9.344 41.406 20.188 1 94.56 296 LEU A CA 1
ATOM 2319 C C . LEU A 1 296 ? -8.531 40.906 19 1 94.56 296 LEU A C 1
ATOM 2321 O O . LEU A 1 296 ? -8.914 39.938 18.328 1 94.56 296 LEU A O 1
ATOM 2325 N N . ASP A 1 297 ? -7.473 41.594 18.734 1 95.12 297 ASP A N 1
ATOM 2326 C CA . ASP A 1 297 ? -6.598 41.188 17.641 1 95.12 297 ASP A CA 1
ATOM 2327 C C . ASP A 1 297 ? -6 39.812 17.875 1 95.12 297 ASP A C 1
ATOM 2329 O O . ASP A 1 297 ? -5.957 38.969 16.969 1 95.12 297 ASP A O 1
ATOM 2333 N N . ILE A 1 298 ? -5.508 39.531 19.062 1 96.19 298 ILE A N 1
ATOM 2334 C CA . ILE A 1 298 ? -4.926 38.25 19.422 1 96.19 298 ILE A CA 1
ATOM 2335 C C . ILE A 1 298 ? -5.977 37.156 19.297 1 96.19 298 ILE A C 1
ATOM 2337 O O . ILE A 1 298 ? -5.688 36.062 18.781 1 96.19 298 ILE A O 1
ATOM 2341 N N . GLN A 1 299 ? -7.172 37.438 19.719 1 94.5 299 GLN A N 1
ATOM 2342 C CA . GLN A 1 299 ? -8.258 36.469 19.609 1 94.5 299 GLN A CA 1
ATOM 2343 C C . GLN A 1 299 ? -8.562 36.156 18.156 1 94.5 299 GLN A C 1
ATOM 2345 O O . GLN A 1 299 ? -8.766 35 17.812 1 94.5 299 GLN A O 1
ATOM 2350 N N . ASN A 1 300 ? -8.617 37.188 17.375 1 93.12 300 ASN A N 1
ATOM 2351 C CA . ASN A 1 300 ? -8.898 36.969 15.953 1 93.12 300 ASN A CA 1
ATOM 2352 C C . ASN A 1 300 ? -7.82 36.125 15.281 1 93.12 300 ASN A C 1
ATOM 2354 O O . ASN A 1 300 ? -8.125 35.25 14.492 1 93.12 300 ASN A O 1
ATOM 2358 N N . LYS A 1 301 ? -6.574 36.469 15.57 1 95.69 301 LYS A N 1
ATOM 2359 C CA . LYS A 1 301 ? -5.465 35.719 14.977 1 95.69 301 LYS A CA 1
ATOM 2360 C C . LYS A 1 301 ? -5.434 34.281 15.477 1 95.69 301 LYS A C 1
ATOM 2362 O O . LYS A 1 301 ? -5.113 33.375 14.727 1 95.69 301 LYS A O 1
ATOM 2367 N N . THR A 1 302 ? -5.734 34.062 16.734 1 95.12 302 THR A N 1
ATOM 2368 C CA . THR A 1 302 ? -5.793 32.719 17.297 1 95.12 302 THR A CA 1
ATOM 2369 C C . THR A 1 302 ? -6.879 31.891 16.609 1 95.12 302 THR A C 1
ATOM 2371 O O . THR A 1 302 ? -6.645 30.75 16.234 1 95.12 302 THR A O 1
ATOM 2374 N N . LYS A 1 303 ? -8.047 32.5 16.484 1 92.31 303 LYS A N 1
ATOM 2375 C CA . LYS A 1 303 ? -9.148 31.812 15.828 1 92.31 303 LYS A CA 1
ATOM 2376 C C . LYS A 1 303 ? -8.797 31.484 14.383 1 92.31 303 LYS A C 1
ATOM 2378 O O . LYS A 1 303 ? -9.133 30.391 13.898 1 92.31 303 LYS A O 1
ATOM 2383 N N . ALA A 1 304 ? -8.203 32.438 13.688 1 93.19 304 ALA A N 1
ATOM 2384 C CA . ALA A 1 304 ? -7.793 32.188 12.305 1 93.19 304 ALA A CA 1
ATOM 2385 C C . ALA A 1 304 ? -6.777 31.062 12.227 1 93.19 304 ALA A C 1
ATOM 2387 O O . ALA A 1 304 ? -6.852 30.203 11.336 1 93.19 304 ALA A O 1
ATOM 2388 N N . MET A 1 305 ? -5.801 31.078 13.117 1 95.12 305 MET A N 1
ATOM 2389 C CA . MET A 1 305 ? -4.77 30.047 13.156 1 95.12 305 MET A CA 1
ATOM 2390 C C . MET A 1 305 ? -5.379 28.672 13.43 1 95.12 305 MET A C 1
ATOM 2392 O O . MET A 1 305 ? -5.023 27.688 12.781 1 95.12 305 MET A O 1
ATOM 2396 N N . GLU A 1 306 ? -6.277 28.594 14.359 1 92.69 306 GLU A N 1
ATOM 2397 C CA . GLU A 1 306 ? -6.918 27.328 14.711 1 92.69 306 GLU A CA 1
ATOM 2398 C C . GLU A 1 306 ? -7.816 26.844 13.586 1 92.69 306 GLU A C 1
ATOM 2400 O O . GLU A 1 306 ? -7.91 25.625 13.352 1 92.69 306 GLU A O 1
ATOM 2405 N N . LEU A 1 307 ? -8.492 27.766 12.961 1 92.81 307 LEU A N 1
ATOM 2406 C CA . LEU A 1 307 ? -9.297 27.391 11.805 1 92.81 307 LEU A CA 1
ATOM 2407 C C . LEU A 1 307 ? -8.43 26.781 10.711 1 92.81 307 LEU A C 1
ATOM 2409 O O . LEU A 1 307 ? -8.812 25.781 10.086 1 92.81 307 LEU A O 1
ATOM 2413 N N . ASN A 1 308 ? -7.312 27.391 10.453 1 93.69 308 ASN A N 1
ATOM 2414 C CA . ASN A 1 308 ? -6.371 26.875 9.469 1 93.69 308 ASN A CA 1
ATOM 2415 C C . ASN A 1 308 ? -5.859 25.484 9.867 1 93.69 308 ASN A C 1
ATOM 2417 O O . ASN A 1 308 ? -5.723 24.609 9.016 1 93.69 308 ASN A O 1
ATOM 2421 N N . LYS A 1 309 ? -5.492 25.328 11.133 1 93.44 309 LYS A N 1
ATOM 2422 C CA . LYS A 1 309 ? -5.02 24.031 11.625 1 93.44 309 LYS A CA 1
ATOM 2423 C C . LYS A 1 309 ? -6.074 22.953 11.414 1 93.44 309 LYS A C 1
ATOM 2425 O O . LYS A 1 309 ? -5.758 21.844 10.961 1 93.44 309 LYS A O 1
ATOM 2430 N N . ASN A 1 310 ? -7.297 23.297 11.719 1 91.62 310 ASN A N 1
ATOM 2431 C CA . ASN A 1 310 ? -8.383 22.344 11.539 1 91.62 310 ASN A CA 1
ATOM 2432 C C . ASN A 1 310 ? -8.562 21.969 10.07 1 91.62 310 ASN A C 1
ATOM 2434 O O . ASN A 1 310 ? -8.789 20.797 9.742 1 91.62 310 ASN A O 1
ATOM 2438 N N . ALA A 1 311 ? -8.523 22.969 9.25 1 92.06 311 ALA A N 1
ATOM 2439 C CA . ALA A 1 311 ? -8.664 22.719 7.816 1 92.06 311 ALA A CA 1
ATOM 2440 C C . ALA A 1 311 ? -7.539 21.828 7.297 1 92.06 311 ALA A C 1
ATOM 2442 O O . ALA A 1 311 ? -7.77 20.953 6.465 1 92.06 311 ALA A O 1
ATOM 2443 N N . LEU A 1 312 ? -6.316 22.062 7.734 1 92.25 312 LEU A N 1
ATOM 2444 C CA . LEU A 1 312 ? -5.168 21.266 7.324 1 92.25 312 LEU A CA 1
ATOM 2445 C C . LEU A 1 312 ? -5.316 19.828 7.785 1 92.25 312 LEU A C 1
ATOM 2447 O O . LEU A 1 312 ? -5.051 18.891 7.02 1 92.25 312 LEU A O 1
ATOM 2451 N N . GLU A 1 313 ? -5.703 19.625 9.016 1 91.19 313 GLU A N 1
ATOM 2452 C CA . GLU A 1 313 ? -5.898 18.281 9.547 1 91.19 313 GLU A CA 1
ATOM 2453 C C . GLU A 1 313 ? -6.992 17.547 8.789 1 91.19 313 GLU A C 1
ATOM 2455 O O . GLU A 1 313 ? -6.844 16.359 8.461 1 91.19 313 GLU A O 1
ATOM 2460 N N . GLU A 1 314 ? -8.07 18.266 8.523 1 90 314 GLU A N 1
ATOM 2461 C CA . GLU A 1 314 ? -9.156 17.641 7.777 1 90 314 GLU A CA 1
ATOM 2462 C C . GLU A 1 314 ? -8.719 17.266 6.363 1 90 314 GLU A C 1
ATOM 2464 O O . GLU A 1 314 ? -9.141 16.234 5.832 1 90 314 GLU A O 1
ATOM 2469 N N . GLY A 1 315 ? -8.023 18.203 5.781 1 90.06 315 GLY A N 1
ATOM 2470 C CA . GLY A 1 315 ? -7.496 17.891 4.465 1 90.06 315 GLY A CA 1
ATOM 2471 C C . GLY A 1 315 ? -6.57 16.688 4.457 1 90.06 315 GLY A C 1
ATOM 2472 O O . GLY A 1 315 ? -6.633 15.859 3.547 1 90.06 315 GLY A O 1
ATOM 2473 N N . LEU A 1 316 ? -5.758 16.594 5.418 1 92.06 316 LEU A N 1
ATOM 2474 C CA . LEU A 1 316 ? -4.844 15.461 5.531 1 92.06 316 LEU A CA 1
ATOM 2475 C C . LEU A 1 316 ? -5.605 14.156 5.723 1 92.06 316 LEU A C 1
ATOM 2477 O O . LEU A 1 316 ? -5.266 13.141 5.113 1 92.06 316 LEU A O 1
ATOM 2481 N N . ILE A 1 317 ? -6.621 14.172 6.566 1 90.31 317 ILE A N 1
ATOM 2482 C CA . ILE A 1 317 ? -7.43 12.984 6.82 1 90.31 317 ILE A CA 1
ATOM 2483 C C . ILE A 1 317 ? -8.055 12.5 5.516 1 90.31 317 ILE A C 1
ATOM 2485 O O . ILE A 1 317 ? -8.047 11.305 5.219 1 90.31 317 ILE A O 1
ATOM 2489 N N . ARG A 1 318 ? -8.57 13.422 4.766 1 91.06 318 ARG A N 1
ATOM 2490 C CA . ARG A 1 318 ? -9.203 13.07 3.504 1 91.06 318 ARG A CA 1
ATOM 2491 C C . ARG A 1 318 ? -8.203 12.445 2.541 1 91.06 318 ARG A C 1
ATOM 2493 O O . ARG A 1 318 ? -8.508 11.438 1.891 1 91.06 318 ARG A O 1
ATOM 2500 N N . GLU A 1 319 ? -7.062 13.055 2.475 1 93.88 319 GLU A N 1
ATOM 2501 C CA . GLU A 1 319 ? -6.055 12.547 1.547 1 93.88 319 GLU A CA 1
ATOM 2502 C C . GLU A 1 319 ? -5.5 11.203 2.014 1 93.88 319 GLU A C 1
ATOM 2504 O O . GLU A 1 319 ? -5.238 10.32 1.197 1 93.88 319 GLU A O 1
ATOM 2509 N N . LEU A 1 320 ? -5.301 11.039 3.297 1 93 320 LEU A N 1
ATOM 2510 C CA . LEU A 1 320 ? -4.805 9.773 3.826 1 93 320 LEU A CA 1
ATOM 2511 C C . LEU A 1 320 ? -5.832 8.664 3.635 1 93 320 LEU A C 1
ATOM 2513 O O . LEU A 1 320 ? -5.469 7.512 3.381 1 93 320 LEU A O 1
ATOM 2517 N N . ARG A 1 321 ? -7.055 9.016 3.77 1 92.62 321 ARG A N 1
ATOM 2518 C CA . ARG A 1 321 ? -8.102 8.031 3.502 1 92.62 321 ARG A CA 1
ATOM 2519 C C . ARG A 1 321 ? -8.086 7.605 2.037 1 92.62 321 ARG A C 1
ATOM 2521 O O . ARG A 1 321 ? -8.312 6.434 1.724 1 92.62 321 ARG A O 1
ATOM 2528 N N . ALA A 1 322 ? -7.898 8.562 1.184 1 95.06 322 ALA A N 1
ATOM 2529 C CA . ALA A 1 322 ? -7.812 8.242 -0.239 1 95.06 322 ALA A CA 1
ATOM 2530 C C . ALA A 1 322 ? -6.648 7.297 -0.518 1 95.06 322 ALA A C 1
ATOM 2532 O O . ALA A 1 322 ? -6.766 6.383 -1.333 1 95.06 322 ALA A O 1
ATOM 2533 N N . ILE A 1 323 ? -5.539 7.48 0.132 1 95.75 323 ILE A N 1
ATOM 2534 C CA . ILE A 1 323 ? -4.371 6.625 -0.03 1 95.75 323 ILE A CA 1
ATOM 2535 C C . ILE A 1 323 ? -4.672 5.23 0.515 1 95.75 323 ILE A C 1
ATOM 2537 O O . ILE A 1 323 ? -4.289 4.223 -0.088 1 95.75 323 ILE A O 1
ATOM 2541 N N . GLN A 1 324 ? -5.383 5.176 1.635 1 93.44 324 GLN A N 1
ATOM 2542 C CA . GLN A 1 324 ? -5.746 3.887 2.215 1 93.44 324 GLN A CA 1
ATOM 2543 C C . GLN A 1 324 ? -6.652 3.096 1.277 1 93.44 324 GLN A C 1
ATOM 2545 O O . GLN A 1 324 ? -6.512 1.878 1.149 1 93.44 324 GLN A O 1
ATOM 2550 N N . LEU A 1 325 ? -7.547 3.758 0.653 1 96.06 325 LEU A N 1
ATOM 2551 C CA . LEU A 1 325 ? -8.422 3.09 -0.3 1 96.06 325 LEU A CA 1
ATOM 2552 C C . LEU A 1 325 ? -7.633 2.555 -1.488 1 96.06 325 LEU A C 1
ATOM 2554 O O . LEU A 1 325 ? -7.934 1.477 -2.004 1 96.06 325 LEU A O 1
ATOM 2558 N N . GLN A 1 326 ? -6.668 3.277 -1.892 1 97.44 326 GLN A N 1
ATOM 2559 C CA . GLN A 1 326 ? -5.812 2.818 -2.982 1 97.44 326 GLN A CA 1
ATOM 2560 C C . GLN A 1 326 ? -5 1.597 -2.566 1 97.44 326 GLN A C 1
ATOM 2562 O O . GLN A 1 326 ? -4.793 0.679 -3.363 1 97.44 326 GLN A O 1
ATOM 2567 N N . ARG A 1 327 ? -4.559 1.587 -1.372 1 96.06 327 ARG A N 1
ATOM 2568 C CA . ARG A 1 327 ? -3.822 0.438 -0.856 1 96.06 327 ARG A CA 1
ATOM 2569 C C . ARG A 1 327 ? -4.703 -0.807 -0.825 1 96.06 327 ARG A C 1
ATOM 2571 O O . ARG A 1 327 ? -4.254 -1.901 -1.172 1 96.06 327 ARG A O 1
ATOM 2578 N N . GLU A 1 328 ? -5.891 -0.649 -0.447 1 95 328 GLU A N 1
ATOM 2579 C CA . GLU A 1 328 ? -6.824 -1.771 -0.423 1 95 328 GLU A CA 1
ATOM 2580 C C . GLU A 1 328 ? -7.098 -2.289 -1.832 1 95 328 GLU A C 1
ATOM 2582 O O . GLU A 1 328 ? -7.258 -3.494 -2.035 1 95 328 GLU A O 1
ATOM 2587 N N . GLU A 1 329 ? -7.16 -1.386 -2.703 1 97.38 329 GLU A N 1
ATOM 2588 C CA . GLU A 1 329 ? -7.348 -1.79 -4.094 1 97.38 329 GLU A CA 1
ATOM 2589 C C . GLU A 1 329 ? -6.16 -2.604 -4.598 1 97.38 329 GLU A C 1
ATOM 2591 O O . GLU A 1 329 ? -6.332 -3.572 -5.34 1 97.38 329 GLU A O 1
ATOM 2596 N N . LEU A 1 330 ? -4.973 -2.191 -4.285 1 96.88 330 LEU A N 1
ATOM 2597 C CA . LEU A 1 330 ? -3.777 -2.932 -4.676 1 96.88 330 LEU A CA 1
ATOM 2598 C C . LEU A 1 330 ? -3.77 -4.32 -4.051 1 96.88 330 LEU A C 1
ATOM 2600 O O . LEU A 1 330 ? -3.367 -5.293 -4.691 1 96.88 330 LEU A O 1
ATOM 2604 N N . ASP A 1 331 ? -4.25 -4.453 -2.836 1 95.94 331 ASP A N 1
ATOM 2605 C CA . ASP A 1 331 ? -4.363 -5.754 -2.182 1 95.94 331 ASP A CA 1
ATOM 2606 C C . ASP A 1 331 ? -5.344 -6.656 -2.928 1 95.94 331 ASP A C 1
ATOM 2608 O O . ASP A 1 331 ? -5.074 -7.848 -3.117 1 95.94 331 ASP A O 1
ATOM 2612 N N . ARG A 1 332 ? -6.441 -6.113 -3.293 1 97.06 332 ARG A N 1
ATOM 2613 C CA . ARG A 1 332 ? -7.434 -6.875 -4.043 1 97.06 332 ARG A CA 1
ATOM 2614 C C . ARG A 1 332 ? -6.875 -7.332 -5.387 1 97.06 332 ARG A C 1
ATOM 2616 O O . ARG A 1 332 ? -7.082 -8.477 -5.797 1 97.06 332 ARG A O 1
ATOM 2623 N N . ARG A 1 333 ? -6.164 -6.469 -6.016 1 97.25 333 ARG A N 1
ATOM 2624 C CA . ARG A 1 333 ? -5.566 -6.801 -7.301 1 97.25 333 ARG A CA 1
ATOM 2625 C C . ARG A 1 333 ? -4.535 -7.914 -7.156 1 97.25 333 ARG A C 1
ATOM 2627 O O . ARG A 1 333 ? -4.43 -8.789 -8.016 1 97.25 333 ARG A O 1
ATOM 2634 N N . GLU A 1 334 ? -3.756 -7.805 -6.129 1 95.75 334 GLU A N 1
ATOM 2635 C CA . GLU A 1 334 ? -2.766 -8.844 -5.863 1 95.75 334 GLU A CA 1
ATOM 2636 C C . GLU A 1 334 ? -3.43 -10.203 -5.684 1 95.75 334 GLU A C 1
ATOM 2638 O O . GLU A 1 334 ? -2.969 -11.203 -6.242 1 95.75 334 GLU A O 1
ATOM 2643 N N . GLU A 1 335 ? -4.488 -10.273 -4.93 1 94.56 335 GLU A N 1
ATOM 2644 C CA . GLU A 1 335 ? -5.215 -11.516 -4.695 1 94.56 335 GLU A CA 1
ATOM 2645 C C . GLU A 1 335 ? -5.828 -12.047 -5.988 1 94.56 335 GLU A C 1
ATOM 2647 O O . GLU A 1 335 ? -5.805 -13.25 -6.246 1 94.56 335 GLU A O 1
ATOM 2652 N N . GLU A 1 336 ? -6.387 -11.133 -6.695 1 95.94 336 GLU A N 1
ATOM 2653 C CA . GLU A 1 336 ? -6.984 -11.523 -7.969 1 95.94 336 GLU A CA 1
ATOM 2654 C C . GLU A 1 336 ? -5.934 -12.094 -8.914 1 95.94 336 GLU A C 1
ATOM 2656 O O . GLU A 1 336 ? -6.203 -13.055 -9.641 1 95.94 336 GLU A O 1
ATOM 2661 N N . LEU A 1 337 ? -4.781 -11.445 -8.945 1 94.88 337 LEU A N 1
ATOM 2662 C CA . LEU A 1 337 ? -3.699 -11.914 -9.805 1 94.88 337 LEU A CA 1
ATOM 2663 C C . LEU A 1 337 ? -3.26 -13.32 -9.406 1 94.88 337 LEU A C 1
ATOM 2665 O O . LEU A 1 337 ? -3.004 -14.156 -10.273 1 94.88 337 LEU A O 1
ATOM 2669 N N . ARG A 1 338 ? -3.115 -13.617 -8.156 1 94.06 338 ARG A N 1
ATOM 2670 C CA . ARG A 1 338 ? -2.734 -14.938 -7.664 1 94.06 338 ARG A CA 1
ATOM 2671 C C . ARG A 1 338 ? -3.779 -15.984 -8.031 1 94.06 338 ARG A C 1
ATOM 2673 O O . ARG A 1 338 ? -3.438 -17.094 -8.461 1 94.06 338 ARG A O 1
ATOM 2680 N N . GLU A 1 339 ? -5.031 -15.633 -7.859 1 94 339 GLU A N 1
ATOM 2681 C CA . GLU A 1 339 ? -6.117 -16.547 -8.203 1 94 339 GLU A CA 1
ATOM 2682 C C . GLU A 1 339 ? -6.137 -16.844 -9.703 1 94 339 GLU A C 1
ATOM 2684 O O . GLU A 1 339 ? -6.363 -17.984 -10.109 1 94 339 GLU A O 1
ATOM 2689 N N . LYS A 1 340 ? -5.945 -15.805 -10.438 1 93.81 340 LYS A N 1
ATOM 2690 C CA . LYS A 1 340 ? -5.926 -15.969 -11.891 1 93.81 340 LYS A CA 1
ATOM 2691 C C . LYS A 1 340 ? -4.793 -16.906 -12.32 1 93.81 340 LYS A C 1
ATOM 2693 O O . LYS A 1 340 ? -4.965 -17.719 -13.227 1 93.81 340 LYS A O 1
ATOM 2698 N N . THR A 1 341 ? -3.65 -16.703 -11.734 1 94.12 341 THR A N 1
ATOM 2699 C CA . THR A 1 341 ? -2.502 -17.531 -12.062 1 94.12 341 THR A CA 1
ATOM 2700 C C . THR A 1 341 ? -2.787 -19 -11.742 1 94.12 341 THR A C 1
ATOM 2702 O O . THR A 1 341 ? -2.506 -19.891 -12.555 1 94.12 341 THR A O 1
ATOM 2705 N N . VAL A 1 342 ? -3.334 -19.297 -10.547 1 94.12 342 VAL A N 1
ATOM 2706 C CA . VAL A 1 342 ? -3.65 -20.656 -10.133 1 94.12 342 VAL A CA 1
ATOM 2707 C C . VAL A 1 342 ? -4.703 -21.25 -11.062 1 94.12 342 VAL A C 1
ATOM 2709 O O . VAL A 1 342 ? -4.605 -22.406 -11.461 1 94.12 342 VAL A O 1
ATOM 2712 N N . ASN A 1 343 ? -5.691 -20.469 -11.445 1 93.94 343 ASN A N 1
ATOM 2713 C CA . ASN A 1 343 ? -6.754 -20.938 -12.328 1 93.94 343 ASN A CA 1
ATOM 2714 C C . ASN A 1 343 ? -6.23 -21.219 -13.734 1 93.94 343 ASN A C 1
ATOM 2716 O O . ASN A 1 343 ? -6.656 -22.188 -14.367 1 93.94 343 ASN A O 1
ATOM 2720 N N . SER A 1 344 ? -5.379 -20.359 -14.211 1 93.88 344 SER A N 1
ATOM 2721 C CA . SER A 1 344 ? -4.781 -20.594 -15.516 1 93.88 344 SER A CA 1
ATOM 2722 C C . SER A 1 344 ? -3.965 -21.875 -15.531 1 93.88 344 SER A C 1
ATOM 2724 O O . SER A 1 344 ? -3.975 -22.609 -16.516 1 93.88 344 SER A O 1
ATOM 2726 N N . ASP A 1 345 ? -3.238 -22.094 -14.453 1 95.06 345 ASP A N 1
ATOM 2727 C CA . ASP A 1 345 ? -2.477 -23.328 -14.328 1 95.06 345 ASP A CA 1
ATOM 2728 C C . ASP A 1 345 ? -3.4 -24.547 -14.336 1 95.06 345 ASP A C 1
ATOM 2730 O O . ASP A 1 345 ? -3.098 -25.562 -14.961 1 95.06 345 ASP A O 1
ATOM 2734 N N . LYS A 1 346 ? -4.504 -24.453 -13.625 1 94.62 346 LYS A N 1
ATOM 2735 C CA . LYS A 1 346 ? -5.48 -25.547 -13.57 1 94.62 346 LYS A CA 1
ATOM 2736 C C . LYS A 1 346 ? -6.055 -25.844 -14.953 1 94.62 346 LYS A C 1
ATOM 2738 O O . LYS A 1 346 ? -6.227 -27 -15.32 1 94.62 346 LYS A O 1
ATOM 2743 N N . GLU A 1 347 ? -6.332 -24.781 -15.641 1 93.88 347 GLU A N 1
ATOM 2744 C CA . GLU A 1 347 ? -6.883 -24.953 -16.984 1 93.88 347 GLU A CA 1
ATOM 2745 C C . GLU A 1 347 ? -5.863 -25.578 -17.922 1 93.88 347 GLU A C 1
ATOM 2747 O O . GLU A 1 347 ? -6.215 -26.422 -18.75 1 93.88 347 GLU A O 1
ATOM 2752 N N . ASN A 1 348 ? -4.66 -25.109 -17.812 1 94.75 348 ASN A N 1
ATOM 2753 C CA . ASN A 1 348 ? -3.598 -25.719 -18.609 1 94.75 348 ASN A CA 1
ATOM 2754 C C . ASN A 1 348 ? -3.439 -27.203 -18.297 1 94.75 348 ASN A C 1
ATOM 2756 O O . ASN A 1 348 ? -3.25 -28.016 -19.203 1 94.75 348 ASN A O 1
ATOM 2760 N N . LYS A 1 349 ? -3.451 -27.531 -17 1 95.06 349 LYS A N 1
ATOM 2761 C CA . LYS A 1 349 ? -3.365 -28.922 -16.578 1 95.06 349 LYS A CA 1
ATOM 2762 C C . LYS A 1 349 ? -4.504 -29.75 -17.156 1 95.06 349 LYS A C 1
ATOM 2764 O O . LYS A 1 349 ? -4.285 -30.859 -17.641 1 95.06 349 LYS A O 1
ATOM 2769 N N . ALA A 1 350 ? -5.684 -29.203 -17.141 1 94.81 350 ALA A N 1
ATOM 2770 C CA . ALA A 1 350 ? -6.852 -29.891 -17.688 1 94.81 350 ALA A CA 1
ATOM 2771 C C . ALA A 1 350 ? -6.695 -30.156 -19.172 1 94.81 350 ALA A C 1
ATOM 2773 O O . ALA A 1 350 ? -7.043 -31.219 -19.672 1 94.81 350 ALA A O 1
ATOM 2774 N N . LEU A 1 351 ? -6.227 -29.141 -19.844 1 94.94 351 LEU A N 1
ATOM 2775 C CA . LEU A 1 351 ? -6.004 -29.297 -21.266 1 94.94 351 LEU A CA 1
ATOM 2776 C C . LEU A 1 351 ? -4.984 -30.391 -21.547 1 94.94 351 LEU A C 1
ATOM 2778 O O . LEU A 1 351 ? -5.16 -31.172 -22.484 1 94.94 351 LEU A O 1
ATOM 2782 N N . MET A 1 352 ? -3.904 -30.438 -20.797 1 95.38 352 MET A N 1
ATOM 2783 C CA . MET A 1 352 ? -2.898 -31.469 -20.969 1 95.38 352 MET A CA 1
ATOM 2784 C C . MET A 1 352 ? -3.514 -32.844 -20.781 1 95.38 352 MET A C 1
ATOM 2786 O O . MET A 1 352 ? -3.191 -33.781 -21.531 1 95.38 352 MET A O 1
ATOM 2790 N N . GLY A 1 353 ? -4.355 -33 -19.781 1 94.44 353 GLY A N 1
ATOM 2791 C CA . GLY A 1 353 ? -5.027 -34.281 -19.562 1 94.44 353 GLY A CA 1
ATOM 2792 C C . GLY A 1 353 ? -5.871 -34.719 -20.734 1 94.44 353 GLY A C 1
ATOM 2793 O O . GLY A 1 353 ? -5.824 -35.875 -21.141 1 94.44 353 GLY A O 1
ATOM 2794 N N . LEU A 1 354 ? -6.559 -33.812 -21.344 1 93.56 354 LEU A N 1
ATOM 2795 C CA . LEU A 1 354 ? -7.402 -34.094 -22.484 1 93.56 354 LEU A CA 1
ATOM 2796 C C . LEU A 1 354 ? -6.559 -34.531 -23.688 1 93.56 354 LEU A C 1
ATOM 2798 O O . LEU A 1 354 ? -6.898 -35.5 -24.375 1 93.56 354 LEU A O 1
ATOM 2802 N N . LEU A 1 355 ? -5.539 -33.812 -23.906 1 94.75 355 LEU A N 1
ATOM 2803 C CA . LEU A 1 355 ? -4.672 -34.094 -25.047 1 94.75 355 LEU A CA 1
ATOM 2804 C C . LEU A 1 355 ? -4 -35.469 -24.891 1 94.75 355 LEU A C 1
ATOM 2806 O O . LEU A 1 355 ? -3.828 -36.188 -25.859 1 94.75 355 LEU A O 1
ATOM 2810 N N . LEU A 1 356 ? -3.594 -35.75 -23.672 1 94.94 356 LEU A N 1
ATOM 2811 C CA . LEU A 1 356 ? -2.949 -37.031 -23.422 1 94.94 356 LEU A CA 1
ATOM 2812 C C . LEU A 1 356 ? -3.916 -38.188 -23.656 1 94.94 356 LEU A C 1
ATOM 2814 O O . LEU A 1 356 ? -3.539 -39.219 -24.234 1 94.94 356 LEU A O 1
ATOM 2818 N N . GLU A 1 357 ? -5.137 -38.031 -23.203 1 92.38 357 GLU A N 1
ATOM 2819 C CA . GLU A 1 357 ? -6.137 -39.062 -23.422 1 92.38 357 GLU A CA 1
ATOM 2820 C C . GLU A 1 357 ? -6.418 -39.281 -24.906 1 92.38 357 GLU A C 1
ATOM 2822 O O . GLU A 1 357 ? -6.578 -40.406 -25.359 1 92.38 357 GLU A O 1
ATOM 2827 N N . GLU A 1 358 ? -6.453 -38.188 -25.625 1 90.81 358 GLU A N 1
ATOM 2828 C CA . GLU A 1 358 ? -6.648 -38.281 -27.062 1 90.81 358 GLU A CA 1
ATOM 2829 C C . GLU A 1 358 ? -5.492 -39.031 -27.734 1 90.81 358 GLU A C 1
ATOM 2831 O O . GLU A 1 358 ? -5.711 -39.875 -28.609 1 90.81 358 GLU A O 1
ATOM 2836 N N . SER A 1 359 ? -4.309 -38.688 -27.359 1 91.94 359 SER A N 1
ATOM 2837 C CA . SER A 1 359 ? -3.127 -39.281 -27.953 1 91.94 359 SER A CA 1
ATOM 2838 C C . SER A 1 359 ? -3.045 -40.781 -27.609 1 91.94 359 SER A C 1
ATOM 2840 O O . SER A 1 359 ? -2.652 -41.594 -28.438 1 91.94 359 SER A O 1
ATOM 2842 N N . MET A 1 360 ? -3.381 -41.062 -26.406 1 92 360 MET A N 1
ATOM 2843 C CA . MET A 1 360 ? -3.348 -42.469 -25.984 1 92 360 MET A CA 1
ATOM 2844 C C . MET A 1 360 ? -4.297 -43.312 -26.812 1 92 360 MET A C 1
ATOM 2846 O O . MET A 1 360 ? -3.93 -44.406 -27.266 1 92 360 MET A O 1
ATOM 2850 N N . LYS A 1 361 ? -5.504 -42.812 -27.078 1 89.69 361 LYS A N 1
ATOM 2851 C CA . LYS A 1 361 ? -6.48 -43.531 -27.875 1 89.69 361 LYS A CA 1
ATOM 2852 C C . LYS A 1 361 ? -5.996 -43.688 -29.312 1 89.69 361 LYS A C 1
ATOM 2854 O O . LYS A 1 361 ? -6.215 -44.75 -29.938 1 89.69 361 LYS A O 1
ATOM 2859 N N . ARG A 1 362 ? -5.336 -42.75 -29.812 1 90 362 ARG A N 1
ATOM 2860 C CA . ARG A 1 362 ? -4.82 -42.781 -31.172 1 90 362 ARG A CA 1
ATOM 2861 C C . ARG A 1 362 ? -3.656 -43.781 -31.281 1 90 362 ARG A C 1
ATOM 2863 O O . ARG A 1 362 ? -3.586 -44.562 -32.219 1 90 362 ARG A O 1
ATOM 2870 N N . ILE A 1 363 ? -2.781 -43.781 -30.312 1 91.19 363 ILE A N 1
ATOM 2871 C CA . ILE A 1 363 ? -1.548 -44.562 -30.359 1 91.19 363 ILE A CA 1
ATOM 2872 C C . ILE A 1 363 ? -1.84 -46.031 -30.031 1 91.19 363 ILE A C 1
ATOM 2874 O O . ILE A 1 363 ? -1.338 -46.938 -30.703 1 91.19 363 ILE A O 1
ATOM 2878 N N . LEU A 1 364 ? -2.715 -46.281 -29.016 1 88.56 364 LEU A N 1
ATOM 2879 C CA . LEU A 1 364 ? -2.92 -47.625 -28.547 1 88.56 364 LEU A CA 1
ATOM 2880 C C . LEU A 1 364 ? -4.207 -48.219 -29.109 1 88.56 364 LEU A C 1
ATOM 2882 O O . LEU A 1 364 ? -4.406 -49.438 -29.078 1 88.56 364 LEU A O 1
ATOM 2886 N N . GLY A 1 365 ? -5.285 -47.438 -29.672 1 74.5 365 GLY A N 1
ATOM 2887 C CA . GLY A 1 365 ? -6.555 -47.906 -30.203 1 74.5 365 GLY A CA 1
ATOM 2888 C C . GLY A 1 365 ? -6.465 -48.375 -31.641 1 74.5 365 GLY A C 1
ATOM 2889 O O . GLY A 1 365 ? -7.402 -48.969 -32.156 1 74.5 365 GLY A O 1
ATOM 2890 N N . GLY A 1 366 ? -5.629 -47.969 -32.625 1 59.91 366 GLY A N 1
ATOM 2891 C CA . GLY A 1 366 ? -5.637 -48.312 -34.031 1 59.91 366 GLY A CA 1
ATOM 2892 C C . GLY A 1 366 ? -5.648 -49.812 -34.281 1 59.91 366 GLY A C 1
ATOM 2893 O O . GLY A 1 366 ? -5.594 -50.25 -35.438 1 59.91 366 GLY A O 1
ATOM 2894 N N . GLY A 1 367 ? -5.254 -50.75 -33.469 1 49.22 367 GLY A N 1
ATOM 2895 C CA . GLY A 1 367 ? -5.207 -52.062 -34.031 1 49.22 367 GLY A CA 1
ATOM 2896 C C . GLY A 1 367 ? -6.562 -52.562 -34.5 1 49.22 367 GLY A C 1
ATOM 2897 O O . GLY A 1 367 ? -6.656 -53.594 -35.156 1 49.22 367 GLY A O 1
ATOM 2898 N N . LYS A 1 368 ? -7.723 -52.469 -33.906 1 45 368 LYS A N 1
ATOM 2899 C CA . LYS A 1 368 ? -8.891 -53.188 -34.406 1 45 368 LYS A CA 1
ATOM 2900 C C . LYS A 1 368 ? -9.484 -52.469 -35.625 1 45 368 LYS A C 1
ATOM 2902 O O . LYS A 1 368 ? -10.523 -52.875 -36.156 1 45 368 LYS A O 1
ATOM 2907 N N . GLU A 1 369 ? -9.453 -51.25 -35.688 1 39.12 369 GLU A N 1
ATOM 2908 C CA . GLU A 1 369 ? -10.148 -50.844 -36.938 1 39.12 369 GLU A CA 1
ATOM 2909 C C . GLU A 1 369 ? -9.352 -51.281 -38.156 1 39.12 369 GLU A C 1
ATOM 2911 O O . GLU A 1 369 ? -8.133 -51.094 -38.219 1 39.12 369 GLU A O 1
ATOM 2916 N N . GLY A 1 370 ? -9.82 -52.312 -38.938 1 33 370 GLY A N 1
ATOM 2917 C CA . GLY A 1 370 ? -9.586 -52.625 -40.344 1 33 370 GLY A CA 1
ATOM 2918 C C . GLY A 1 370 ? -9.266 -51.375 -41.188 1 33 370 GLY A C 1
ATOM 2919 O O . GLY A 1 370 ? -9.555 -50.25 -40.781 1 33 370 GLY A O 1
ATOM 2920 N N . PRO A 1 371 ? -8.344 -51.562 -42.125 1 34.34 371 PRO A N 1
ATOM 2921 C CA . PRO A 1 371 ? -8.039 -50.594 -43.188 1 34.34 371 PRO A CA 1
ATOM 2922 C C . PRO A 1 371 ? -9.273 -49.844 -43.656 1 34.34 371 PRO A C 1
ATOM 2924 O O . PRO A 1 371 ? -10.188 -50.438 -44.25 1 34.34 371 PRO A O 1
ATOM 2927 N N . ASP A 1 372 ? -10.125 -49.25 -43.031 1 28 372 ASP A N 1
ATOM 2928 C CA . ASP A 1 372 ? -10.984 -48.5 -43.938 1 28 372 ASP A CA 1
ATOM 2929 C C . ASP A 1 372 ? -10.172 -47.844 -45.031 1 28 372 ASP A C 1
ATOM 2931 O O . ASP A 1 372 ? -9.031 -47.438 -44.812 1 28 372 ASP A O 1
ATOM 2935 N N . ASP A 1 373 ? -10.602 -48.062 -46.375 1 28.7 373 ASP A N 1
ATOM 2936 C CA . ASP A 1 373 ? -10.398 -47.719 -47.781 1 28.7 373 ASP A CA 1
ATOM 2937 C C . ASP A 1 373 ? -10.141 -46.219 -47.938 1 28.7 373 ASP A C 1
ATOM 2939 O O . ASP A 1 373 ? -11.047 -45.469 -48.312 1 28.7 373 ASP A O 1
ATOM 2943 N N . SER A 1 374 ? -9.781 -45.5 -47 1 27.73 374 SER A N 1
ATOM 2944 C CA . SER A 1 374 ? -9.633 -44.188 -47.625 1 27.73 374 SER A CA 1
ATOM 2945 C C . SER A 1 374 ? -8.625 -44.25 -48.781 1 27.73 374 SER A C 1
ATOM 2947 O O . SER A 1 374 ? -7.418 -44.344 -48.531 1 27.73 374 SER A O 1
ATOM 2949 N N . SER A 1 375 ? -8.969 -44.938 -49.875 1 25.78 375 SER A N 1
ATOM 2950 C CA . SER A 1 375 ? -8.508 -44.781 -51.25 1 25.78 375 SER A CA 1
ATOM 2951 C C . SER A 1 375 ? -8.281 -43.312 -51.594 1 25.78 375 SER A C 1
ATOM 2953 O O . SER A 1 375 ? -8.891 -42.781 -52.531 1 25.78 375 SER A O 1
ATOM 2955 N N . ALA A 1 376 ? -8.391 -42.375 -50.781 1 28.09 376 ALA A N 1
ATOM 2956 C CA . ALA A 1 376 ? -8.344 -41.188 -51.594 1 28.09 376 ALA A CA 1
ATOM 2957 C C . ALA A 1 376 ? -7.047 -41.094 -52.375 1 28.09 376 ALA A C 1
ATOM 2959 O O . ALA A 1 376 ? -5.957 -41.25 -51.844 1 28.09 376 ALA A O 1
ATOM 2960 N N . GLY A 1 377 ? -7.109 -41.406 -53.75 1 24.23 377 GLY A N 1
ATOM 2961 C CA . GLY A 1 377 ? -6.293 -41.219 -54.938 1 24.23 377 GLY A CA 1
ATOM 2962 C C . GLY A 1 377 ? -5.531 -39.906 -54.938 1 24.23 377 GLY A C 1
ATOM 2963 O O . GLY A 1 377 ? -6.125 -38.844 -54.75 1 24.23 377 GLY A O 1
ATOM 2964 N N . PHE A 1 378 ? -4.41 -39.906 -54.344 1 24.06 378 PHE A N 1
ATOM 2965 C CA . PHE A 1 378 ? -3.514 -38.844 -54.781 1 24.06 378 PHE A CA 1
ATOM 2966 C C . PHE A 1 378 ? -3.432 -38.781 -56.281 1 24.06 378 PHE A C 1
ATOM 2968 O O . PHE A 1 378 ? -2.754 -39.625 -56.906 1 24.06 378 PHE A O 1
ATOM 2975 N N . ALA A 1 379 ? -4.648 -38.688 -57 1 24.45 379 ALA A N 1
ATOM 2976 C CA . ALA A 1 379 ? -4.582 -38.469 -58.438 1 24.45 379 ALA A CA 1
ATOM 2977 C C . ALA A 1 379 ? -3.5 -37.438 -58.781 1 24.45 379 ALA A C 1
ATOM 2979 O O . ALA A 1 379 ? -3.508 -36.312 -58.25 1 24.45 379 ALA A O 1
ATOM 2980 N N . THR A 1 380 ? -2.365 -37.906 -59.125 1 25.41 380 THR A N 1
ATOM 2981 C CA . THR A 1 380 ? -1.382 -37.219 -59.938 1 25.41 380 THR A CA 1
ATOM 2982 C C . THR A 1 380 ? -2.053 -36.531 -61.125 1 25.41 380 THR A C 1
ATOM 2984 O O . THR A 1 380 ? -2.627 -37.188 -62 1 25.41 380 THR A O 1
ATOM 2987 N N . ALA A 1 381 ? -2.924 -35.438 -60.969 1 23.72 381 ALA A N 1
ATOM 2988 C CA . ALA A 1 381 ? -3.451 -34.719 -62.125 1 23.72 381 ALA A CA 1
ATOM 2989 C C . ALA A 1 381 ? -2.406 -34.594 -63.25 1 23.72 381 ALA A C 1
ATOM 2991 O O . ALA A 1 381 ? -1.304 -34.094 -63 1 23.72 381 ALA A O 1
ATOM 2992 N N . ASP A 1 382 ? -2.516 -35.406 -64.312 1 21.75 382 ASP A N 1
ATOM 2993 C CA . ASP A 1 382 ? -2.045 -35.5 -65.688 1 21.75 382 ASP A CA 1
ATOM 2994 C C . ASP A 1 382 ? -1.957 -34.156 -66.375 1 21.75 382 ASP A C 1
ATOM 2996 O O . ASP A 1 382 ? -2.438 -33.156 -65.812 1 21.75 382 ASP A O 1
ATOM 3000 N N . GLU A 1 383 ? -2.598 -34.062 -67.688 1 22.66 383 GLU A N 1
ATOM 3001 C CA . GLU A 1 383 ? -2.26 -33.781 -69.125 1 22.66 383 GLU A CA 1
ATOM 3002 C C . GLU A 1 383 ? -2.451 -32.312 -69.438 1 22.66 383 GLU A C 1
ATOM 3004 O O . GLU A 1 383 ? -1.6 -31.719 -70.125 1 22.66 383 GLU A O 1
ATOM 3009 N N . GLY A 1 384 ? -3.785 -31.891 -69.875 1 22.73 384 GLY A N 1
ATOM 3010 C CA . GLY A 1 384 ? -4.066 -31.391 -71.25 1 22.73 384 GLY A CA 1
ATOM 3011 C C . GLY A 1 384 ? -3.428 -30.031 -71.5 1 22.73 384 GLY A C 1
ATOM 3012 O O . GLY A 1 384 ? -2.98 -29.359 -70.562 1 22.73 384 GLY A O 1
ATOM 3013 N N . SER A 1 385 ? -3.586 -29.5 -72.938 1 25.62 385 SER A N 1
ATOM 3014 C CA . SER A 1 385 ? -3.258 -28.703 -74.125 1 25.62 385 SER A CA 1
ATOM 3015 C C . SER A 1 385 ? -3.488 -27.219 -73.875 1 25.62 385 SER A C 1
ATOM 3017 O O . SER A 1 385 ? -2.604 -26.391 -74.125 1 25.62 385 SER A O 1
ATOM 3019 N N . GLU A 1 386 ? -4.738 -26.734 -74.562 1 23.64 386 GLU A N 1
ATOM 3020 C CA . GLU A 1 386 ? -4.875 -25.75 -75.625 1 23.64 386 GLU A CA 1
ATOM 3021 C C . GLU A 1 386 ? -4.637 -24.328 -75.125 1 23.64 386 GLU A C 1
ATOM 3023 O O . GLU A 1 386 ? -3.832 -23.594 -75.688 1 23.64 386 GLU A O 1
ATOM 3028 N N . ASP A 1 387 ? -5.848 -23.5 -75.25 1 25.14 387 ASP A N 1
ATOM 3029 C CA . ASP A 1 387 ? -6.137 -22.234 -75.875 1 25.14 387 ASP A CA 1
ATOM 3030 C C . ASP A 1 387 ? -5.594 -21.047 -75.125 1 25.14 387 ASP A C 1
ATOM 3032 O O . ASP A 1 387 ? -5.223 -21.203 -73.938 1 25.14 387 ASP A O 1
ATOM 3036 N N . ASP A 1 388 ? -6.555 -19.938 -75 1 24.48 388 ASP A N 1
ATOM 3037 C CA . ASP A 1 388 ? -6.336 -18.5 -75.062 1 24.48 388 ASP A CA 1
ATOM 3038 C C . ASP A 1 388 ? -5.738 -17.984 -73.75 1 24.48 388 ASP A C 1
ATOM 3040 O O . ASP A 1 388 ? -6.102 -18.453 -72.625 1 24.48 388 ASP A O 1
ATOM 3044 N N . MET B 1 1 ? 6.676 -4.832 -24.453 1 54.03 1 MET B N 1
ATOM 3045 C CA . MET B 1 1 ? 6.371 -5.758 -25.531 1 54.03 1 MET B CA 1
ATOM 3046 C C . MET B 1 1 ? 5.113 -5.332 -26.281 1 54.03 1 MET B C 1
ATOM 3048 O O . MET B 1 1 ? 4.16 -4.84 -25.672 1 54.03 1 MET B O 1
ATOM 3052 N N . SER B 1 2 ? 5.234 -5.219 -27.547 1 71.25 2 SER B N 1
ATOM 3053 C CA . SER B 1 2 ? 4.082 -4.836 -28.359 1 71.25 2 SER B CA 1
ATOM 3054 C C . SER B 1 2 ? 2.906 -5.777 -28.125 1 71.25 2 SER B C 1
ATOM 3056 O O . SER B 1 2 ? 3.096 -6.941 -27.766 1 71.25 2 SER B O 1
ATOM 3058 N N . SER B 1 3 ? 1.729 -5.254 -28.109 1 75.5 3 SER B N 1
ATOM 3059 C CA . SER B 1 3 ? 0.494 -6.008 -27.906 1 75.5 3 SER B CA 1
ATOM 3060 C C . SER B 1 3 ? 0.442 -7.23 -28.812 1 75.5 3 SER B C 1
ATOM 3062 O O . SER B 1 3 ? 0.023 -8.312 -28.391 1 75.5 3 SER B O 1
ATOM 3064 N N . ALA B 1 4 ? 1.093 -7.031 -29.922 1 81.69 4 ALA B N 1
ATOM 3065 C CA . ALA B 1 4 ? 1.072 -8.141 -30.875 1 81.69 4 ALA B CA 1
ATOM 3066 C C . ALA B 1 4 ? 2.037 -9.242 -30.453 1 81.69 4 ALA B C 1
ATOM 3068 O O . ALA B 1 4 ? 1.723 -10.43 -30.578 1 81.69 4 ALA B O 1
ATOM 3069 N N . ALA B 1 5 ? 3.148 -8.805 -29.969 1 85.56 5 ALA B N 1
ATOM 3070 C CA . ALA B 1 5 ? 4.148 -9.773 -29.531 1 85.56 5 ALA B CA 1
ATOM 3071 C C . ALA B 1 5 ? 3.664 -10.555 -28.312 1 85.56 5 ALA B C 1
ATOM 3073 O O . ALA B 1 5 ? 3.912 -11.758 -28.188 1 85.56 5 ALA B O 1
ATOM 3074 N N . ALA B 1 6 ? 2.939 -9.875 -27.5 1 87.38 6 ALA B N 1
ATOM 3075 C CA . ALA B 1 6 ? 2.406 -10.516 -26.297 1 87.38 6 ALA B CA 1
ATOM 3076 C C . ALA B 1 6 ? 1.33 -11.539 -26.656 1 87.38 6 ALA B C 1
ATOM 3078 O O . ALA B 1 6 ? 1.24 -12.602 -26.031 1 87.38 6 ALA B O 1
ATOM 3079 N N . GLU B 1 7 ? 0.599 -11.172 -27.641 1 90.12 7 GLU B N 1
ATOM 3080 C CA . GLU B 1 7 ? -0.448 -12.094 -28.078 1 90.12 7 GLU B CA 1
ATOM 3081 C C . GLU B 1 7 ? 0.146 -13.336 -28.719 1 90.12 7 GLU B C 1
ATOM 3083 O O . GLU B 1 7 ? -0.337 -14.453 -28.5 1 90.12 7 GLU B O 1
ATOM 3088 N N . ARG B 1 8 ? 1.146 -13.156 -29.547 1 92.56 8 ARG B N 1
ATOM 3089 C CA . ARG B 1 8 ? 1.817 -14.281 -30.188 1 92.56 8 ARG B CA 1
ATOM 3090 C C . ARG B 1 8 ? 2.412 -15.227 -29.141 1 92.56 8 ARG B C 1
ATOM 3092 O O . ARG B 1 8 ? 2.332 -16.453 -29.281 1 92.56 8 ARG B O 1
ATOM 3099 N N . ARG B 1 9 ? 2.967 -14.594 -28.156 1 91.75 9 ARG B N 1
ATOM 3100 C CA . ARG B 1 9 ? 3.553 -15.375 -27.078 1 91.75 9 ARG B CA 1
ATOM 3101 C C . ARG B 1 9 ? 2.49 -16.188 -26.344 1 91.75 9 ARG B C 1
ATOM 3103 O O . ARG B 1 9 ? 2.697 -17.375 -26.047 1 91.75 9 ARG B O 1
ATOM 3110 N N . GLN B 1 10 ? 1.396 -15.602 -26.109 1 92.31 10 GLN B N 1
ATOM 3111 C CA . GLN B 1 10 ? 0.302 -16.266 -25.422 1 92.31 10 GLN B CA 1
ATOM 3112 C C . GLN B 1 10 ? -0.257 -17.422 -26.234 1 92.31 10 GLN B C 1
ATOM 3114 O O . GLN B 1 10 ? -0.566 -18.484 -25.703 1 92.31 10 GLN B O 1
ATOM 3119 N N . VAL B 1 11 ? -0.407 -17.188 -27.453 1 93.88 11 VAL B N 1
ATOM 3120 C CA . VAL B 1 11 ? -0.936 -18.219 -28.344 1 93.88 11 VAL B CA 1
ATOM 3121 C C . VAL B 1 11 ? 0.037 -19.391 -28.422 1 93.88 11 VAL B C 1
ATOM 3123 O O . VAL B 1 11 ? -0.381 -20.547 -28.422 1 93.88 11 VAL B O 1
ATOM 3126 N N . TYR B 1 12 ? 1.312 -19.078 -28.547 1 94.88 12 TYR B N 1
ATOM 3127 C CA . TYR B 1 12 ? 2.312 -20.141 -28.562 1 94.88 12 TYR B CA 1
ATOM 3128 C C . TYR B 1 12 ? 2.232 -21 -27.312 1 94.88 12 TYR B C 1
ATOM 3130 O O . TYR B 1 12 ? 2.215 -22.234 -27.391 1 94.88 12 TYR B O 1
ATOM 3138 N N . LEU B 1 13 ? 2.141 -20.359 -26.172 1 93.62 13 LEU B N 1
ATOM 3139 C CA . LEU B 1 13 ? 2.113 -21.062 -24.906 1 93.62 13 LEU B CA 1
ATOM 3140 C C . LEU B 1 13 ? 0.858 -21.922 -24.781 1 93.62 13 LEU B C 1
ATOM 3142 O O . LEU B 1 13 ? 0.929 -23.078 -24.375 1 93.62 13 LEU B O 1
ATOM 3146 N N . ALA B 1 14 ? -0.251 -21.422 -25.156 1 93.56 14 ALA B N 1
ATOM 3147 C CA . ALA B 1 14 ? -1.532 -22.094 -25 1 93.56 14 ALA B CA 1
ATOM 3148 C C . ALA B 1 14 ? -1.648 -23.281 -25.953 1 93.56 14 ALA B C 1
ATOM 3150 O O . ALA B 1 14 ? -2.307 -24.281 -25.656 1 93.56 14 ALA B O 1
ATOM 3151 N N . CYS B 1 15 ? -0.961 -23.156 -27.109 1 94.38 15 CYS B N 1
ATOM 3152 C CA . CYS B 1 15 ? -1.22 -24.141 -28.156 1 94.38 15 CYS B CA 1
ATOM 3153 C C . CYS B 1 15 ? -0.016 -25.047 -28.344 1 94.38 15 CYS B C 1
ATOM 3155 O O . CYS B 1 15 ? -0.038 -25.938 -29.203 1 94.38 15 CYS B O 1
ATOM 3157 N N . LYS B 1 16 ? 1.001 -24.906 -27.578 1 94.12 16 LYS B N 1
ATOM 3158 C CA . LYS B 1 16 ? 2.217 -25.703 -27.734 1 94.12 16 LYS B CA 1
ATOM 3159 C C . LYS B 1 16 ? 1.919 -27.188 -27.609 1 94.12 16 LYS B C 1
ATOM 3161 O O . LYS B 1 16 ? 2.441 -28 -28.375 1 94.12 16 LYS B O 1
ATOM 3166 N N . ALA B 1 17 ? 1.024 -27.547 -26.672 1 93.25 17 ALA B N 1
ATOM 3167 C CA . ALA B 1 17 ? 0.708 -28.953 -26.438 1 93.25 17 ALA B CA 1
ATOM 3168 C C . ALA B 1 17 ? -0.219 -29.5 -27.516 1 93.25 17 ALA B C 1
ATOM 3170 O O . ALA B 1 17 ? -0.211 -30.688 -27.812 1 93.25 17 ALA B O 1
ATOM 3171 N N . ILE B 1 18 ? -1.005 -28.609 -28.125 1 93.94 18 ILE B N 1
ATOM 3172 C CA . ILE B 1 18 ? -1.968 -29.016 -29.141 1 93.94 18 ILE B CA 1
ATOM 3173 C C . ILE B 1 18 ? -1.237 -29.312 -30.453 1 93.94 18 ILE B C 1
ATOM 3175 O O . ILE B 1 18 ? -1.543 -30.297 -31.125 1 93.94 18 ILE B O 1
ATOM 3179 N N . PHE B 1 19 ? -0.293 -28.422 -30.781 1 94.19 19 PHE B N 1
ATOM 3180 C CA . PHE B 1 19 ? 0.434 -28.562 -32.031 1 94.19 19 PHE B CA 1
ATOM 3181 C C . PHE B 1 19 ? 1.824 -29.141 -31.797 1 94.19 19 PHE B C 1
ATOM 3183 O O . PHE B 1 19 ? 2.83 -28.484 -32.094 1 94.19 19 PHE B O 1
ATOM 3190 N N . SER B 1 20 ? 1.856 -30.297 -31.266 1 89.56 20 SER B N 1
ATOM 3191 C CA . SER B 1 20 ? 3.066 -31.078 -31.047 1 89.56 20 SER B CA 1
ATOM 3192 C C . SER B 1 20 ? 3.051 -32.375 -31.844 1 89.56 20 SER B C 1
ATOM 3194 O O . SER B 1 20 ? 2.004 -32.781 -32.344 1 89.56 20 SER B O 1
ATOM 3196 N N . GLY B 1 21 ? 4.219 -33 -32.094 1 85.06 21 GLY B N 1
ATOM 3197 C CA . GLY B 1 21 ? 4.297 -34.25 -32.844 1 85.06 21 GLY B CA 1
ATOM 3198 C C . GLY B 1 21 ? 3.93 -34.031 -34.312 1 85.06 21 GLY B C 1
ATOM 3199 O O . GLY B 1 21 ? 4.453 -33.156 -34.969 1 85.06 21 GLY B O 1
ATOM 3200 N N . THR B 1 22 ? 2.887 -34.781 -34.75 1 86.25 22 THR B N 1
ATOM 3201 C CA . THR B 1 22 ? 2.482 -34.75 -36.125 1 86.25 22 THR B CA 1
ATOM 3202 C C . THR B 1 22 ? 1.691 -33.469 -36.438 1 86.25 22 THR B C 1
ATOM 3204 O O . THR B 1 22 ? 1.689 -32.969 -37.562 1 86.25 22 THR B O 1
ATOM 3207 N N . ASN B 1 23 ? 1.108 -32.938 -35.438 1 91.19 23 ASN B N 1
ATOM 3208 C CA . ASN B 1 23 ? 0.29 -31.75 -35.594 1 91.19 23 ASN B CA 1
ATOM 3209 C C . ASN B 1 23 ? 1.149 -30.5 -35.781 1 91.19 23 ASN B C 1
ATOM 3211 O O . ASN B 1 23 ? 0.648 -29.453 -36.156 1 91.19 23 ASN B O 1
ATOM 3215 N N . SER B 1 24 ? 2.438 -30.578 -35.438 1 92.5 24 SER B N 1
ATOM 3216 C CA . SER B 1 24 ? 3.334 -29.438 -35.594 1 92.5 24 SER B CA 1
ATOM 3217 C C . SER B 1 24 ? 3.658 -29.203 -37.062 1 92.5 24 SER B C 1
ATOM 3219 O O . SER B 1 24 ? 4.152 -28.141 -37.438 1 92.5 24 SER B O 1
ATOM 3221 N N . LEU B 1 25 ? 3.295 -30.188 -37.875 1 91.19 25 LEU B N 1
ATOM 3222 C CA . LEU B 1 25 ? 3.621 -30.109 -39.312 1 91.19 25 LEU B CA 1
ATOM 3223 C C . LEU B 1 25 ? 2.453 -29.547 -40.094 1 91.19 25 LEU B C 1
ATOM 3225 O O . LEU B 1 25 ? 2.566 -29.328 -41.312 1 91.19 25 LEU B O 1
ATOM 3229 N N . MET B 1 26 ? 1.408 -29.25 -39.438 1 91.94 26 MET B N 1
ATOM 3230 C CA . MET B 1 26 ? 0.222 -28.734 -40.125 1 91.94 26 MET B CA 1
ATOM 3231 C C . MET B 1 26 ? 0.498 -27.375 -40.75 1 91.94 26 MET B C 1
ATOM 3233 O O . MET B 1 26 ? 1.196 -26.547 -40.188 1 91.94 26 MET B O 1
ATOM 3237 N N . ARG B 1 27 ? -0.021 -27.219 -42.125 1 92.38 27 ARG B N 1
ATOM 3238 C CA . ARG B 1 27 ? 0.217 -25.969 -42.812 1 92.38 27 ARG B CA 1
ATOM 3239 C C . ARG B 1 27 ? -1.081 -25.391 -43.375 1 92.38 27 ARG B C 1
ATOM 3241 O O . ARG B 1 27 ? -1.197 -24.188 -43.562 1 92.38 27 ARG B O 1
ATOM 3248 N N . ARG B 1 28 ? -2.051 -26.25 -43.5 1 93.5 28 ARG B N 1
ATOM 3249 C CA . ARG B 1 28 ? -3.314 -25.828 -44.094 1 93.5 28 ARG B CA 1
ATOM 3250 C C . ARG B 1 28 ? -4.188 -25.109 -43.062 1 93.5 28 ARG B C 1
ATOM 3252 O O . ARG B 1 28 ? -4.422 -25.625 -41.969 1 93.5 28 ARG B O 1
ATOM 3259 N N . SER B 1 29 ? -4.734 -24.062 -43.5 1 94.5 29 SER B N 1
ATOM 3260 C CA . SER B 1 29 ? -5.512 -23.203 -42.594 1 94.5 29 SER B CA 1
ATOM 3261 C C . SER B 1 29 ? -6.773 -23.906 -42.125 1 94.5 29 SER B C 1
ATOM 3263 O O . SER B 1 29 ? -7.145 -23.781 -40.938 1 94.5 29 SER B O 1
ATOM 3265 N N . LYS B 1 30 ? -7.375 -24.578 -42.906 1 94.25 30 LYS B N 1
ATOM 3266 C CA . LYS B 1 30 ? -8.625 -25.25 -42.531 1 94.25 30 LYS B CA 1
ATOM 3267 C C . LYS B 1 30 ? -8.391 -26.328 -41.469 1 94.25 30 LYS B C 1
ATOM 3269 O O . LYS B 1 30 ? -9.195 -26.484 -40.562 1 94.25 30 LYS B O 1
ATOM 3274 N N . ALA B 1 31 ? -7.324 -27.016 -41.625 1 95.19 31 ALA B N 1
ATOM 3275 C CA . ALA B 1 31 ? -6.988 -28.062 -40.656 1 95.19 31 ALA B CA 1
ATOM 3276 C C . ALA B 1 31 ? -6.617 -27.453 -39.312 1 95.19 31 ALA B C 1
ATOM 3278 O O . ALA B 1 31 ? -6.977 -28 -38.25 1 95.19 31 ALA B O 1
ATOM 3279 N N . ILE B 1 32 ? -5.879 -26.359 -39.406 1 96.12 32 ILE B N 1
ATOM 3280 C CA . ILE B 1 32 ? -5.473 -25.672 -38.188 1 96.12 32 ILE B CA 1
ATOM 3281 C C . ILE B 1 32 ? -6.707 -25.141 -37.469 1 96.12 32 ILE B C 1
ATOM 3283 O O . ILE B 1 32 ? -6.836 -25.297 -36.25 1 96.12 32 ILE B O 1
ATOM 3287 N N . GLN B 1 33 ? -7.586 -24.578 -38.219 1 96 33 GLN B N 1
ATOM 3288 C CA . GLN B 1 33 ? -8.812 -24.016 -37.656 1 96 33 GLN B CA 1
ATOM 3289 C C . GLN B 1 33 ? -9.664 -25.109 -37 1 96 33 GLN B C 1
ATOM 3291 O O . GLN B 1 33 ? -10.281 -24.891 -35.969 1 96 33 GLN B O 1
ATOM 3296 N N . LYS B 1 34 ? -9.664 -26.219 -37.625 1 95 34 LYS B N 1
ATOM 3297 C CA . LYS B 1 34 ? -10.438 -27.344 -37.062 1 95 34 LYS B CA 1
ATOM 3298 C C . LYS B 1 34 ? -9.891 -27.781 -35.719 1 95 34 LYS B C 1
ATOM 3300 O O . LYS B 1 34 ? -10.656 -28 -34.781 1 95 34 LYS B O 1
ATOM 3305 N N . ARG B 1 35 ? -8.586 -27.875 -35.656 1 94.06 35 ARG B N 1
ATOM 3306 C CA . ARG B 1 35 ? -7.953 -28.297 -34.406 1 94.06 35 ARG B CA 1
ATOM 3307 C C . ARG B 1 35 ? -8.188 -27.281 -33.312 1 94.06 35 ARG B C 1
ATOM 3309 O O . ARG B 1 35 ? -8.375 -27.641 -32.156 1 94.06 35 ARG B O 1
ATOM 3316 N N . VAL B 1 36 ? -8.195 -25.984 -33.688 1 94.25 36 VAL B N 1
ATOM 3317 C CA . VAL B 1 36 ? -8.422 -24.906 -32.75 1 94.25 36 VAL B CA 1
ATOM 3318 C C . VAL B 1 36 ? -9.867 -24.953 -32.25 1 94.25 36 VAL B C 1
ATOM 3320 O O . VAL B 1 36 ? -10.117 -24.766 -31.047 1 94.25 36 VAL B O 1
ATOM 3323 N N . THR B 1 37 ? -10.758 -25.25 -33.094 1 94.75 37 THR B N 1
ATOM 3324 C CA . THR B 1 37 ? -12.172 -25.297 -32.75 1 94.75 37 THR B CA 1
ATOM 3325 C C . THR B 1 37 ? -12.469 -26.5 -31.859 1 94.75 37 THR B C 1
ATOM 3327 O O . THR B 1 37 ? -13.336 -26.422 -30.984 1 94.75 37 THR B O 1
ATOM 3330 N N . GLU B 1 38 ? -11.719 -27.547 -32.031 1 93 38 GLU B N 1
ATOM 3331 C CA . GLU B 1 38 ? -11.898 -28.734 -31.203 1 93 38 GLU B CA 1
ATOM 3332 C C . GLU B 1 38 ? -11.578 -28.438 -29.75 1 93 38 GLU B C 1
ATOM 3334 O O . GLU B 1 38 ? -12.141 -29.062 -28.844 1 93 38 GLU B O 1
ATOM 3339 N N . HIS B 1 39 ? -10.664 -27.531 -29.531 1 93.38 39 HIS B N 1
ATOM 3340 C CA . HIS B 1 39 ? -10.25 -27.219 -28.172 1 93.38 39 HIS B CA 1
ATOM 3341 C C . HIS B 1 39 ? -10.602 -25.781 -27.797 1 93.38 39 HIS B C 1
ATOM 3343 O O . HIS B 1 39 ? -9.891 -25.141 -27.016 1 93.38 39 HIS B O 1
ATOM 3349 N N . GLU B 1 40 ? -11.609 -25.297 -28.391 1 92.88 40 GLU B N 1
ATOM 3350 C CA . GLU B 1 40 ? -12 -23.906 -28.219 1 92.88 40 GLU B CA 1
ATOM 3351 C C . GLU B 1 40 ? -12.344 -23.594 -26.766 1 92.88 40 GLU B C 1
ATOM 3353 O O . GLU B 1 40 ? -12.023 -22.516 -26.266 1 92.88 40 GLU B O 1
ATOM 3358 N N . ALA B 1 41 ? -12.953 -24.516 -26.062 1 90.69 41 ALA B N 1
ATOM 3359 C CA . ALA B 1 41 ? -13.391 -24.297 -24.672 1 90.69 41 ALA B CA 1
ATOM 3360 C C . ALA B 1 41 ? -12.203 -24.016 -23.766 1 90.69 41 ALA B C 1
ATOM 3362 O O . ALA B 1 41 ? -12.25 -23.109 -22.938 1 90.69 41 ALA B O 1
ATOM 3363 N N . SER B 1 42 ? -11.125 -24.766 -23.984 1 90.19 42 SER B N 1
ATOM 3364 C CA . SER B 1 42 ? -9.938 -24.594 -23.156 1 90.19 42 SER B CA 1
ATOM 3365 C C . SER B 1 42 ? -9.148 -23.359 -23.578 1 90.19 42 SER B C 1
ATOM 3367 O O . SER B 1 42 ? -8.609 -22.641 -22.719 1 90.19 42 SER B O 1
ATOM 3369 N N . LEU B 1 43 ? -9.109 -23.062 -24.828 1 92.88 43 LEU B N 1
ATOM 3370 C CA . LEU B 1 43 ? -8.305 -21.969 -25.344 1 92.88 43 LEU B CA 1
ATOM 3371 C C . LEU B 1 43 ? -8.93 -20.625 -25 1 92.88 43 LEU B C 1
ATOM 3373 O O . LEU B 1 43 ? -8.227 -19.625 -24.844 1 92.88 43 LEU B O 1
ATOM 3377 N N . GLN B 1 44 ? -10.242 -20.594 -24.812 1 91.88 44 GLN B N 1
ATOM 3378 C CA . GLN B 1 44 ? -10.945 -19.359 -24.453 1 91.88 44 GLN B CA 1
ATOM 3379 C C . GLN B 1 44 ? -10.539 -18.891 -23.062 1 91.88 44 GLN B C 1
ATOM 3381 O O . GLN B 1 44 ? -10.539 -17.688 -22.797 1 91.88 44 GLN B O 1
ATOM 3386 N N . THR B 1 45 ? -10.211 -19.828 -22.266 1 89.38 45 THR B N 1
ATOM 3387 C CA . THR B 1 45 ? -9.844 -19.469 -20.906 1 89.38 45 THR B CA 1
ATOM 3388 C C . THR B 1 45 ? -8.367 -19.094 -20.812 1 89.38 45 THR B C 1
ATOM 3390 O O . THR B 1 45 ? -7.973 -18.281 -19.969 1 89.38 45 THR B O 1
ATOM 3393 N N . LEU B 1 46 ? -7.562 -19.562 -21.766 1 89.69 46 LEU B N 1
ATOM 3394 C CA . LEU B 1 46 ? -6.117 -19.406 -21.672 1 89.69 46 LEU B CA 1
ATOM 3395 C C . LEU B 1 46 ? -5.656 -18.172 -22.453 1 89.69 46 LEU B C 1
ATOM 3397 O O . LEU B 1 46 ? -4.594 -17.609 -22.172 1 89.69 46 LEU B O 1
ATOM 3401 N N . ILE B 1 47 ? -6.406 -17.859 -23.484 1 91 47 ILE B N 1
ATOM 3402 C CA . ILE B 1 47 ? -6.023 -16.719 -24.328 1 91 47 ILE B CA 1
ATOM 3403 C C . ILE B 1 47 ? -6.992 -15.562 -24.109 1 91 47 ILE B C 1
ATOM 3405 O O . ILE B 1 47 ? -8.211 -15.727 -24.25 1 91 47 ILE B O 1
ATOM 3409 N N . LEU B 1 48 ? -6.387 -14.461 -23.812 1 86.44 48 LEU B N 1
ATOM 3410 C CA . LEU B 1 48 ? -7.191 -13.258 -23.609 1 86.44 48 LEU B CA 1
ATOM 3411 C C . LEU B 1 48 ? -7.832 -12.805 -24.922 1 86.44 48 LEU B C 1
ATOM 3413 O O . LEU B 1 48 ? -7.16 -12.742 -25.953 1 86.44 48 LEU B O 1
ATOM 3417 N N . ASP B 1 49 ? -9.125 -12.508 -24.922 1 87.88 49 ASP B N 1
ATOM 3418 C CA . ASP B 1 49 ? -9.867 -12.047 -26.094 1 87.88 49 ASP B CA 1
ATOM 3419 C C . ASP B 1 49 ? -9.719 -13.031 -27.25 1 87.88 49 ASP B C 1
ATOM 3421 O O . ASP B 1 49 ? -9.344 -12.633 -28.359 1 87.88 49 ASP B O 1
ATOM 3425 N N . PHE B 1 50 ? -10.023 -14.234 -26.891 1 91.62 50 PHE B N 1
ATOM 3426 C CA . PHE B 1 50 ? -9.883 -15.336 -27.828 1 91.62 50 PHE B CA 1
ATOM 3427 C C . PHE B 1 50 ? -10.805 -15.156 -29.031 1 91.62 50 PHE B C 1
ATOM 3429 O O . PHE B 1 50 ? -11.992 -14.875 -28.859 1 91.62 50 PHE B O 1
ATOM 3436 N N . ASP B 1 51 ? -10.172 -15.203 -30.234 1 93.94 51 ASP B N 1
ATOM 3437 C CA . ASP B 1 51 ? -10.859 -15.219 -31.531 1 93.94 51 ASP B CA 1
ATOM 3438 C C . ASP B 1 51 ? -10.289 -16.312 -32.438 1 93.94 51 ASP B C 1
ATOM 3440 O O . ASP B 1 51 ? -9.086 -16.312 -32.719 1 93.94 51 ASP B O 1
ATOM 3444 N N . VAL B 1 52 ? -11.164 -17.172 -32.906 1 94.81 52 VAL B N 1
ATOM 3445 C CA . VAL B 1 52 ? -10.734 -18.359 -33.656 1 94.81 52 VAL B CA 1
ATOM 3446 C C . VAL B 1 52 ? -9.977 -17.953 -34.906 1 94.81 52 VAL B C 1
ATOM 3448 O O . VAL B 1 52 ? -8.938 -18.531 -35.219 1 94.81 52 VAL B O 1
ATOM 3451 N N . ASP B 1 53 ? -10.438 -16.969 -35.562 1 94.12 53 ASP B N 1
ATOM 3452 C CA . ASP B 1 53 ? -9.812 -16.562 -36.812 1 94.12 53 ASP B CA 1
ATOM 3453 C C . ASP B 1 53 ? -8.453 -15.914 -36.562 1 94.12 53 ASP B C 1
ATOM 3455 O O . ASP B 1 53 ? -7.488 -16.203 -37.281 1 94.12 53 ASP B O 1
ATOM 3459 N N . ARG B 1 54 ? -8.469 -15.078 -35.625 1 93.94 54 ARG B N 1
ATOM 3460 C CA . ARG B 1 54 ? -7.227 -14.383 -35.281 1 93.94 54 ARG B CA 1
ATOM 3461 C C . ARG B 1 54 ? -6.16 -15.367 -34.812 1 93.94 54 ARG B C 1
ATOM 3463 O O . ARG B 1 54 ? -5.008 -15.297 -35.25 1 93.94 54 ARG B O 1
ATOM 3470 N N . VAL B 1 55 ? -6.57 -16.234 -33.938 1 94.62 55 VAL B N 1
ATOM 3471 C CA . VAL B 1 55 ? -5.637 -17.203 -33.375 1 94.62 55 VAL B CA 1
ATOM 3472 C C . VAL B 1 55 ? -5.145 -18.125 -34.5 1 94.62 55 VAL B C 1
ATOM 3474 O O . VAL B 1 55 ? -3.965 -18.5 -34.531 1 94.62 55 VAL B O 1
ATOM 3477 N N . THR B 1 56 ? -6.012 -18.5 -35.406 1 96.12 56 THR B N 1
ATOM 3478 C CA . THR B 1 56 ? -5.637 -19.375 -36.531 1 96.12 56 THR B CA 1
ATOM 3479 C C . THR B 1 56 ? -4.594 -18.703 -37.406 1 96.12 56 THR B C 1
ATOM 3481 O O . THR B 1 56 ? -3.648 -19.359 -37.875 1 96.12 56 THR B O 1
ATOM 3484 N N . LYS B 1 57 ? -4.773 -17.438 -37.625 1 95.06 57 LYS B N 1
ATOM 3485 C CA . LYS B 1 57 ? -3.816 -16.688 -38.438 1 95.06 57 LYS B CA 1
ATOM 3486 C C . LYS B 1 57 ? -2.441 -16.656 -37.781 1 95.06 57 LYS B C 1
ATOM 3488 O O . LYS B 1 57 ? -1.421 -16.828 -38.438 1 95.06 57 LYS B O 1
ATOM 3493 N N . ILE B 1 58 ? -2.441 -16.406 -36.5 1 95.5 58 ILE B N 1
ATOM 3494 C CA . ILE B 1 58 ? -1.186 -16.375 -35.75 1 95.5 58 ILE B CA 1
ATOM 3495 C C . ILE B 1 58 ? -0.524 -17.75 -35.781 1 95.5 58 ILE B C 1
ATOM 3497 O O . ILE B 1 58 ? 0.685 -17.859 -36 1 95.5 58 ILE B O 1
ATOM 3501 N N . LEU B 1 59 ? -1.333 -18.75 -35.625 1 95.81 59 LEU B N 1
ATOM 3502 C CA . LEU B 1 59 ? -0.815 -20.125 -35.594 1 95.81 59 LEU B CA 1
ATOM 3503 C C . LEU B 1 59 ? -0.225 -20.516 -36.938 1 95.81 59 LEU B C 1
ATOM 3505 O O . LEU B 1 59 ? 0.807 -21.188 -37 1 95.81 59 LEU B O 1
ATOM 3509 N N . LYS B 1 60 ? -0.93 -20.125 -37.969 1 95.81 60 LYS B N 1
ATOM 3510 C CA . LYS B 1 60 ? -0.414 -20.422 -39.281 1 95.81 60 LYS B CA 1
ATOM 3511 C C . LYS B 1 60 ? 0.978 -19.828 -39.5 1 95.81 60 LYS B C 1
ATOM 3513 O O . LYS B 1 60 ? 1.88 -20.5 -40 1 95.81 60 LYS B O 1
ATOM 3518 N N . GLY B 1 61 ? 1.099 -18.625 -39.062 1 94.81 61 GLY B N 1
ATOM 3519 C CA . GLY B 1 61 ? 2.4 -17.984 -39.156 1 94.81 61 GLY B CA 1
ATOM 3520 C C . GLY B 1 61 ? 3.469 -18.688 -38.344 1 94.81 61 GLY B C 1
ATOM 3521 O O . GLY B 1 61 ? 4.602 -18.844 -38.781 1 94.81 61 GLY B O 1
ATOM 3522 N N . LEU B 1 62 ? 3.16 -19.078 -37.125 1 95.19 62 LEU B N 1
ATOM 3523 C CA . LEU B 1 62 ? 4.113 -19.719 -36.219 1 95.19 62 LEU B CA 1
ATOM 3524 C C . LEU B 1 62 ? 4.473 -21.109 -36.75 1 95.19 62 LEU B C 1
ATOM 3526 O O . LEU B 1 62 ? 5.621 -21.547 -36.625 1 95.19 62 LEU B O 1
ATOM 3530 N N . LEU B 1 63 ? 3.492 -21.844 -37.281 1 95.62 63 LEU B N 1
ATOM 3531 C CA . LEU B 1 63 ? 3.719 -23.172 -37.812 1 95.62 63 LEU B CA 1
ATOM 3532 C C . LEU B 1 63 ? 4.602 -23.125 -39.062 1 95.62 63 LEU B C 1
ATOM 3534 O O . LEU B 1 63 ? 5.434 -24.016 -39.281 1 95.62 63 LEU B O 1
ATOM 3538 N N . GLU B 1 64 ? 4.422 -22.094 -39.875 1 94.62 64 GLU B N 1
ATOM 3539 C CA . GLU B 1 64 ? 5.25 -21.922 -41.062 1 94.62 64 GLU B CA 1
ATOM 3540 C C . GLU B 1 64 ? 6.707 -21.656 -40.688 1 94.62 64 GLU B C 1
ATOM 3542 O O . GLU B 1 64 ? 7.621 -22.094 -41.375 1 94.62 64 GLU B O 1
ATOM 3547 N N . LYS B 1 65 ? 6.875 -20.984 -39.594 1 94.12 65 LYS B N 1
ATOM 3548 C CA . LYS B 1 65 ? 8.219 -20.688 -39.125 1 94.12 65 LYS B CA 1
ATOM 3549 C C . LYS B 1 65 ? 8.812 -21.875 -38.375 1 94.12 65 LYS B C 1
ATOM 3551 O O . LYS B 1 65 ? 9.953 -21.828 -37.906 1 94.12 65 LYS B O 1
ATOM 3556 N N . LYS B 1 66 ? 8.07 -22.906 -38.125 1 93.62 66 LYS B N 1
ATOM 3557 C CA . LYS B 1 66 ? 8.477 -24.156 -37.469 1 93.62 66 LYS B CA 1
ATOM 3558 C C . LYS B 1 66 ? 8.805 -23.938 -36 1 93.62 66 LYS B C 1
ATOM 3560 O O . LYS B 1 66 ? 9.734 -24.562 -35.469 1 93.62 66 LYS B O 1
ATOM 3565 N N . VAL B 1 67 ? 8.109 -23.047 -35.438 1 93.38 67 VAL B N 1
ATOM 3566 C CA . VAL B 1 67 ? 8.352 -22.719 -34.031 1 93.38 67 VAL B CA 1
ATOM 3567 C C . VAL B 1 67 ? 7.887 -23.859 -33.125 1 93.38 67 VAL B C 1
ATOM 3569 O O . VAL B 1 67 ? 8.453 -24.078 -32.062 1 93.38 67 VAL B O 1
ATOM 3572 N N . PHE B 1 68 ? 6.875 -24.625 -33.562 1 94.06 68 PHE B N 1
ATOM 3573 C CA . PHE B 1 68 ? 6.32 -25.719 -32.781 1 94.06 68 PHE B CA 1
ATOM 3574 C C . PHE B 1 68 ? 7.141 -26.984 -32.938 1 94.06 68 PHE B C 1
ATOM 3576 O O . PHE B 1 68 ? 7.066 -27.906 -32.125 1 94.06 68 PHE B O 1
ATOM 3583 N N . GLN B 1 69 ? 7.98 -27.031 -33.969 1 89.88 69 GLN B N 1
ATOM 3584 C CA . GLN B 1 69 ? 8.75 -28.234 -34.281 1 89.88 69 GLN B CA 1
ATOM 3585 C C . GLN B 1 69 ? 10.133 -28.188 -33.625 1 89.88 69 GLN B C 1
ATOM 3587 O O . GLN B 1 69 ? 10.68 -29.219 -33.219 1 89.88 69 GLN B O 1
ATOM 3592 N N . SER B 1 70 ? 10.641 -26.953 -33.594 1 90.94 70 SER B N 1
ATOM 3593 C CA . SER B 1 70 ? 12.008 -26.781 -33.125 1 90.94 70 SER B CA 1
ATOM 3594 C C . SER B 1 70 ? 12.062 -25.891 -31.891 1 90.94 70 SER B C 1
ATOM 3596 O O . SER B 1 70 ? 11.562 -24.766 -31.922 1 90.94 70 SER B O 1
ATOM 3598 N N . GLU B 1 71 ? 12.75 -26.375 -30.938 1 88 71 GLU B N 1
ATOM 3599 C CA . GLU B 1 71 ? 12.906 -25.594 -29.719 1 88 71 GLU B CA 1
ATOM 3600 C C . GLU B 1 71 ? 13.828 -24.391 -29.938 1 88 71 GLU B C 1
ATOM 3602 O O . GLU B 1 71 ? 13.633 -23.344 -29.328 1 88 71 GLU B O 1
ATOM 3607 N N . ILE B 1 72 ? 14.781 -24.609 -30.75 1 90.94 72 ILE B N 1
ATOM 3608 C CA . ILE B 1 72 ? 15.734 -23.547 -31.047 1 90.94 72 ILE B CA 1
ATOM 3609 C C . ILE B 1 72 ? 15.016 -22.375 -31.734 1 90.94 72 ILE B C 1
ATOM 3611 O O . ILE B 1 72 ? 15.242 -21.219 -31.391 1 90.94 72 ILE B O 1
ATOM 3615 N N . LYS B 1 73 ? 14.141 -22.688 -32.625 1 92.69 73 LYS B N 1
ATOM 3616 C CA . LYS B 1 73 ? 13.398 -21.641 -33.344 1 92.69 73 LYS B CA 1
ATOM 3617 C C . LYS B 1 73 ? 12.414 -20.938 -32.406 1 92.69 73 LYS B C 1
ATOM 3619 O O . LYS B 1 73 ? 12.164 -19.75 -32.531 1 92.69 73 LYS B O 1
ATOM 3624 N N . ALA B 1 74 ? 11.883 -21.719 -31.5 1 92.31 74 ALA B N 1
ATOM 3625 C CA . ALA B 1 74 ? 10.984 -21.125 -30.516 1 92.31 74 ALA B CA 1
ATOM 3626 C C . ALA B 1 74 ? 11.734 -20.156 -29.609 1 92.31 74 ALA B C 1
ATOM 3628 O O . ALA B 1 74 ? 11.227 -19.078 -29.266 1 92.31 74 ALA B O 1
ATOM 3629 N N . LYS B 1 75 ? 12.984 -20.469 -29.234 1 90.94 75 LYS B N 1
ATOM 3630 C CA . LYS B 1 75 ? 13.805 -19.609 -28.391 1 90.94 75 LYS B CA 1
ATOM 3631 C C . LYS B 1 75 ? 14.188 -18.328 -29.109 1 90.94 75 LYS B C 1
ATOM 3633 O O . LYS B 1 75 ? 14.328 -17.281 -28.469 1 90.94 75 LYS B O 1
ATOM 3638 N N . LEU B 1 76 ? 14.32 -18.438 -30.406 1 91.31 76 LEU B N 1
ATOM 3639 C CA . LEU B 1 76 ? 14.656 -17.266 -31.203 1 91.31 76 LEU B CA 1
ATOM 3640 C C . LEU B 1 76 ? 13.461 -16.344 -31.344 1 91.31 76 LEU B C 1
ATOM 3642 O O . LEU B 1 76 ? 13.602 -15.117 -31.297 1 91.31 76 LEU B O 1
ATOM 3646 N N . GLU B 1 77 ? 12.32 -17 -31.516 1 91.62 77 GLU B N 1
ATOM 3647 C CA . GLU B 1 77 ? 11.102 -16.203 -31.672 1 91.62 77 GLU B CA 1
ATOM 3648 C C . GLU B 1 77 ? 10.68 -15.578 -30.344 1 91.62 77 GLU B C 1
ATOM 3650 O O . GLU B 1 77 ? 10.172 -14.453 -30.312 1 91.62 77 GLU B O 1
ATOM 3655 N N . PHE B 1 78 ? 10.773 -16.438 -29.281 1 91.69 78 PHE B N 1
ATOM 3656 C CA . PHE B 1 78 ? 10.367 -15.969 -27.969 1 91.69 78 PHE B CA 1
ATOM 3657 C C . PHE B 1 78 ? 11.477 -16.188 -26.953 1 91.69 78 PHE B C 1
ATOM 3659 O O . PHE B 1 78 ? 11.352 -17.016 -26.047 1 91.69 78 PHE B O 1
ATOM 3666 N N . PRO B 1 79 ? 12.422 -15.312 -26.875 1 85.06 79 PRO B N 1
ATOM 3667 C CA . PRO B 1 79 ? 13.578 -15.523 -26 1 85.06 79 PRO B CA 1
ATOM 3668 C C . PRO B 1 79 ? 13.234 -15.391 -24.516 1 85.06 79 PRO B C 1
ATOM 3670 O O . PRO B 1 79 ? 13.789 -16.109 -23.688 1 85.06 79 PRO B O 1
ATOM 3673 N N . ASP B 1 80 ? 12.242 -14.641 -24.188 1 83.5 80 ASP B N 1
ATOM 3674 C CA . ASP B 1 80 ? 11.922 -14.352 -22.797 1 83.5 80 ASP B CA 1
ATOM 3675 C C . ASP B 1 80 ? 11.188 -15.516 -22.141 1 83.5 80 ASP B C 1
ATOM 3677 O O . ASP B 1 80 ? 11.125 -15.617 -20.922 1 83.5 80 ASP B O 1
ATOM 3681 N N . LEU B 1 81 ? 10.641 -16.359 -22.922 1 85.88 81 LEU B N 1
ATOM 3682 C CA . LEU B 1 81 ? 9.828 -17.453 -22.391 1 85.88 81 LEU B CA 1
ATOM 3683 C C . LEU B 1 81 ? 10.711 -18.562 -21.828 1 85.88 81 LEU B C 1
ATOM 3685 O O . LEU B 1 81 ? 10.281 -19.312 -20.953 1 85.88 81 LEU B O 1
ATOM 3689 N N . PHE B 1 82 ? 11.906 -18.656 -22.297 1 83.69 82 PHE B N 1
ATOM 3690 C CA . PHE B 1 82 ? 12.727 -19.797 -21.953 1 83.69 82 PHE B CA 1
ATOM 3691 C C . PHE B 1 82 ? 13.82 -19.406 -20.969 1 83.69 82 PHE B C 1
ATOM 3693 O O . PHE B 1 82 ? 14.695 -20.203 -20.641 1 83.69 82 PHE B O 1
ATOM 3700 N N . VAL B 1 83 ? 13.734 -18.141 -20.562 1 75.5 83 VAL B N 1
ATOM 3701 C CA . VAL B 1 83 ? 14.711 -17.672 -19.578 1 75.5 83 VAL B CA 1
ATOM 3702 C C . VAL B 1 83 ? 14.086 -17.688 -18.188 1 75.5 83 VAL B C 1
ATOM 3704 O O . VAL B 1 83 ? 13.008 -17.141 -17.969 1 75.5 83 VAL B O 1
ATOM 3707 N N . SER B 1 84 ? 14.445 -18.703 -17.375 1 71.88 84 SER B N 1
ATOM 3708 C CA . SER B 1 84 ? 14.008 -18.719 -15.984 1 71.88 84 SER B CA 1
ATOM 3709 C C . SER B 1 84 ? 15.18 -18.453 -15.047 1 71.88 84 SER B C 1
ATOM 3711 O O . SER B 1 84 ? 16.328 -18.734 -15.375 1 71.88 84 SER B O 1
ATOM 3713 N N . ALA B 1 85 ? 14.789 -17.875 -13.945 1 74.06 85 ALA B N 1
ATOM 3714 C CA . ALA B 1 85 ? 15.82 -17.656 -12.938 1 74.06 85 ALA B CA 1
ATOM 3715 C C . ALA B 1 85 ? 16.359 -18.969 -12.398 1 74.06 85 ALA B C 1
ATOM 3717 O O . ALA B 1 85 ? 15.586 -19.875 -12.078 1 74.06 85 ALA B O 1
ATOM 3718 N N . PRO B 1 86 ? 17.625 -19.078 -12.383 1 76.25 86 PRO B N 1
ATOM 3719 C CA . PRO B 1 86 ? 18.219 -20.328 -11.906 1 76.25 86 PRO B CA 1
ATOM 3720 C C . PRO B 1 86 ? 17.719 -20.734 -10.523 1 76.25 86 PRO B C 1
ATOM 3722 O O . PRO B 1 86 ? 17.516 -21.922 -10.273 1 76.25 86 PRO B O 1
ATOM 3725 N N . SER B 1 87 ? 17.656 -19.719 -9.727 1 75.19 87 SER B N 1
ATOM 3726 C CA . SER B 1 87 ? 17.203 -20.031 -8.375 1 75.19 87 SER B CA 1
ATOM 3727 C C . SER B 1 87 ? 15.812 -20.672 -8.398 1 75.19 87 SER B C 1
ATOM 3729 O O . SER B 1 87 ? 15.547 -21.594 -7.633 1 75.19 87 SER B O 1
ATOM 3731 N N . ARG B 1 88 ? 15.039 -20.234 -9.258 1 82.75 88 ARG B N 1
ATOM 3732 C CA . ARG B 1 88 ? 13.688 -20.781 -9.344 1 82.75 88 ARG B CA 1
ATOM 3733 C C . ARG B 1 88 ? 13.703 -22.188 -9.93 1 82.75 88 ARG B C 1
ATOM 3735 O O . ARG B 1 88 ? 12.938 -23.062 -9.5 1 82.75 88 ARG B O 1
ATOM 3742 N N . GLU B 1 89 ? 14.5 -22.375 -10.875 1 82.12 89 GLU B N 1
ATOM 3743 C CA . GLU B 1 89 ? 14.633 -23.703 -11.477 1 82.12 89 GLU B CA 1
ATOM 3744 C C . GLU B 1 89 ? 15.07 -24.734 -10.445 1 82.12 89 GLU B C 1
ATOM 3746 O O . GLU B 1 89 ? 14.562 -25.859 -10.422 1 82.12 89 GLU B O 1
ATOM 3751 N N . THR B 1 90 ? 16.047 -24.312 -9.664 1 83.12 90 THR B N 1
ATOM 3752 C CA . THR B 1 90 ? 16.531 -25.188 -8.602 1 83.12 90 THR B CA 1
ATOM 3753 C C . THR B 1 90 ? 15.398 -25.516 -7.625 1 83.12 90 THR B C 1
ATOM 3755 O O . THR B 1 90 ? 15.281 -26.641 -7.148 1 83.12 90 THR B O 1
ATOM 3758 N N . GLN B 1 91 ? 14.648 -24.531 -7.355 1 84 91 GLN B N 1
ATOM 3759 C CA . GLN B 1 91 ? 13.523 -24.734 -6.441 1 84 91 GLN B CA 1
ATOM 3760 C C . GLN B 1 91 ? 12.484 -25.672 -7.047 1 84 91 GLN B C 1
ATOM 3762 O O . GLN B 1 91 ? 11.938 -26.531 -6.352 1 84 91 GLN B O 1
ATOM 3767 N N . HIS B 1 92 ? 12.211 -25.484 -8.32 1 87.75 92 HIS B N 1
ATOM 3768 C CA . HIS B 1 92 ? 11.266 -26.344 -9.016 1 87.75 92 HIS B CA 1
ATOM 3769 C C . HIS B 1 92 ? 11.719 -27.797 -8.969 1 87.75 92 HIS B C 1
ATOM 3771 O O . HIS B 1 92 ? 10.922 -28.688 -8.672 1 87.75 92 HIS B O 1
ATOM 3777 N N . ASP B 1 93 ? 12.977 -28 -9.242 1 87.25 93 ASP B N 1
ATOM 3778 C CA . ASP B 1 93 ? 13.539 -29.344 -9.219 1 87.25 93 ASP B CA 1
ATOM 3779 C C . ASP B 1 93 ? 13.453 -29.953 -7.824 1 87.25 93 ASP B C 1
ATOM 3781 O O . ASP B 1 93 ? 13.211 -31.156 -7.676 1 87.25 93 ASP B O 1
ATOM 3785 N N . ALA B 1 94 ? 13.742 -29.094 -6.84 1 86.81 94 ALA B N 1
ATOM 3786 C CA . ALA B 1 94 ? 13.656 -29.562 -5.465 1 86.81 94 ALA B CA 1
ATOM 3787 C C . ALA B 1 94 ? 12.25 -30.047 -5.133 1 86.81 94 ALA B C 1
ATOM 3789 O O . ALA B 1 94 ? 12.07 -31.062 -4.461 1 86.81 94 ALA B O 1
ATOM 3790 N N . PHE B 1 95 ? 11.273 -29.328 -5.641 1 87.88 95 PHE B N 1
ATOM 3791 C CA . PHE B 1 95 ? 9.883 -29.719 -5.395 1 87.88 95 PHE B CA 1
ATOM 3792 C C . PHE B 1 95 ? 9.539 -31 -6.121 1 87.88 95 PHE B C 1
ATOM 3794 O O . PHE B 1 95 ? 8.852 -31.875 -5.57 1 87.88 95 PHE B O 1
ATOM 3801 N N . GLU B 1 96 ? 9.984 -31.109 -7.32 1 90.12 96 GLU B N 1
ATOM 3802 C CA . GLU B 1 96 ? 9.766 -32.312 -8.102 1 90.12 96 GLU B CA 1
ATOM 3803 C C . GLU B 1 96 ? 10.398 -33.531 -7.434 1 90.12 96 GLU B C 1
ATOM 3805 O O . GLU B 1 96 ? 9.789 -34.594 -7.355 1 90.12 96 GLU B O 1
ATOM 3810 N N . ASP B 1 97 ? 11.586 -33.406 -6.922 1 88.38 97 ASP B N 1
ATOM 3811 C CA . ASP B 1 97 ? 12.32 -34.469 -6.27 1 88.38 97 ASP B CA 1
ATOM 3812 C C . ASP B 1 97 ? 11.625 -34.906 -4.98 1 88.38 97 ASP B C 1
ATOM 3814 O O . ASP B 1 97 ? 11.555 -36.094 -4.676 1 88.38 97 ASP B O 1
ATOM 3818 N N . GLU B 1 98 ? 11.227 -33.938 -4.27 1 88.12 98 GLU B N 1
ATOM 3819 C CA . GLU B 1 98 ? 10.516 -34.25 -3.029 1 88.12 98 GLU B CA 1
ATOM 3820 C C . GLU B 1 98 ? 9.242 -35.031 -3.301 1 88.12 98 GLU B C 1
ATOM 3822 O O . GLU B 1 98 ? 8.914 -35.969 -2.574 1 88.12 98 GLU B O 1
ATOM 3827 N N . ALA B 1 99 ? 8.539 -34.625 -4.285 1 89.25 99 ALA B N 1
ATOM 3828 C CA . ALA B 1 99 ? 7.312 -35.344 -4.652 1 89.25 99 ALA B CA 1
ATOM 3829 C C . ALA B 1 99 ? 7.613 -36.75 -5.102 1 89.25 99 ALA B C 1
ATOM 3831 O O . ALA B 1 99 ? 6.883 -37.688 -4.758 1 89.25 99 ALA B O 1
ATOM 3832 N N . ALA B 1 100 ? 8.648 -36.906 -5.859 1 87.69 100 ALA B N 1
ATOM 3833 C CA . ALA B 1 100 ? 9.055 -38.219 -6.34 1 87.69 100 ALA B CA 1
ATOM 3834 C C . ALA B 1 100 ? 9.461 -39.125 -5.18 1 87.69 100 ALA B C 1
ATOM 3836 O O . ALA B 1 100 ? 9.133 -40.312 -5.164 1 87.69 100 ALA B O 1
ATOM 3837 N N . ARG B 1 101 ? 10.164 -38.594 -4.242 1 86.62 101 ARG B N 1
ATOM 3838 C CA . ARG B 1 101 ? 10.602 -39.344 -3.072 1 86.62 101 ARG B CA 1
ATOM 3839 C C . ARG B 1 101 ? 9.406 -39.812 -2.242 1 86.62 101 ARG B C 1
ATOM 3841 O O . ARG B 1 101 ? 9.375 -40.938 -1.765 1 86.62 101 ARG B O 1
ATOM 3848 N N . SER B 1 102 ? 8.516 -38.938 -2.072 1 86.25 102 SER B N 1
ATOM 3849 C CA . SER B 1 102 ? 7.316 -39.281 -1.306 1 86.25 102 SER B CA 1
ATOM 3850 C C . SER B 1 102 ? 6.535 -40.406 -1.969 1 86.25 102 SER B C 1
ATOM 3852 O O . SER B 1 102 ? 6.059 -41.344 -1.292 1 86.25 102 SER B O 1
ATOM 3854 N N . ALA B 1 103 ? 6.352 -40.312 -3.275 1 86.56 103 ALA B N 1
ATOM 3855 C CA . ALA B 1 103 ? 5.652 -41.344 -4.02 1 86.56 103 ALA B CA 1
ATOM 3856 C C . ALA B 1 103 ? 6.398 -42.688 -3.936 1 86.56 103 ALA B C 1
ATOM 3858 O O . ALA B 1 103 ? 5.781 -43.75 -3.822 1 86.56 103 ALA B O 1
ATOM 3859 N N . ALA B 1 104 ? 7.719 -42.656 -3.975 1 86 104 ALA B N 1
ATOM 3860 C CA . ALA B 1 104 ? 8.547 -43.844 -3.898 1 86 104 ALA B CA 1
ATOM 3861 C C . ALA B 1 104 ? 8.406 -44.531 -2.537 1 86 104 ALA B C 1
ATOM 3863 O O . ALA B 1 104 ? 8.391 -45.75 -2.449 1 86 104 ALA B O 1
ATOM 3864 N N . GLU B 1 105 ? 8.352 -43.75 -1.536 1 86.06 105 GLU B N 1
ATOM 3865 C CA . GLU B 1 105 ? 8.195 -44.281 -0.187 1 86.06 105 GLU B CA 1
ATOM 3866 C C . GLU B 1 105 ? 6.871 -45.031 -0.04 1 86.06 105 GLU B C 1
ATOM 3868 O O . GLU B 1 105 ? 6.824 -46.094 0.564 1 86.06 105 GLU B O 1
ATOM 3873 N N . VAL B 1 106 ? 5.836 -44.469 -0.557 1 88 106 VAL B N 1
ATOM 3874 C CA . VAL B 1 106 ? 4.527 -45.094 -0.479 1 88 106 VAL B CA 1
ATOM 3875 C C . VAL B 1 106 ? 4.539 -46.406 -1.271 1 88 106 VAL B C 1
ATOM 3877 O O . VAL B 1 106 ? 3.98 -47.406 -0.83 1 88 106 VAL B O 1
ATOM 3880 N N . LEU B 1 107 ? 5.152 -46.406 -2.439 1 87.88 107 LEU B N 1
ATOM 3881 C CA . LEU B 1 107 ? 5.223 -47.594 -3.285 1 87.88 107 LEU B CA 1
ATOM 3882 C C . LEU B 1 107 ? 6.016 -48.719 -2.604 1 87.88 107 LEU B C 1
ATOM 3884 O O . LEU B 1 107 ? 5.691 -49.906 -2.746 1 87.88 107 LEU B O 1
ATOM 3888 N N . GLU B 1 108 ? 7.023 -48.312 -1.898 1 84.62 108 GLU B N 1
ATOM 3889 C CA . GLU B 1 108 ? 7.812 -49.312 -1.155 1 84.62 108 GLU B CA 1
ATOM 3890 C C . GLU B 1 108 ? 6.984 -49.938 -0.046 1 84.62 108 GLU B C 1
ATOM 3892 O O . GLU B 1 108 ? 7.117 -51.156 0.219 1 84.62 108 GLU B O 1
ATOM 3897 N N . GLU B 1 109 ? 6.223 -49.156 0.558 1 85.06 109 GLU B N 1
ATOM 3898 C CA . GLU B 1 109 ? 5.348 -49.688 1.597 1 85.06 109 GLU B CA 1
ATOM 3899 C C . GLU B 1 109 ? 4.34 -50.688 1.017 1 85.06 109 GLU B C 1
ATOM 3901 O O . GLU B 1 109 ? 4.074 -51.719 1.613 1 85.06 109 GLU B O 1
ATOM 3906 N N . ILE B 1 110 ? 3.783 -50.344 -0.136 1 83.25 110 ILE B N 1
ATOM 3907 C CA . ILE B 1 110 ? 2.818 -51.219 -0.8 1 83.25 110 ILE B CA 1
ATOM 3908 C C . ILE B 1 110 ? 3.498 -52.5 -1.208 1 83.25 110 ILE B C 1
ATOM 3910 O O . ILE B 1 110 ? 2.943 -53.594 -1.008 1 83.25 110 ILE B O 1
ATOM 3914 N N . ALA B 1 111 ? 4.699 -52.406 -1.792 1 81.88 111 ALA B N 1
ATOM 3915 C CA . ALA B 1 111 ? 5.449 -53.594 -2.238 1 81.88 111 ALA B CA 1
ATOM 3916 C C . ALA B 1 111 ? 5.766 -54.531 -1.066 1 81.88 111 ALA B C 1
ATOM 3918 O O . ALA B 1 111 ? 5.719 -55.75 -1.204 1 81.88 111 ALA B O 1
ATOM 3919 N N . SER B 1 112 ? 6.043 -53.938 0.069 1 81.31 112 SER B N 1
ATOM 3920 C CA . SER B 1 112 ? 6.367 -54.719 1.254 1 81.31 112 SER B CA 1
ATOM 3921 C C . SER B 1 112 ? 5.152 -55.5 1.748 1 81.31 112 SER B C 1
ATOM 3923 O O . SER B 1 112 ? 5.289 -56.625 2.213 1 81.31 112 SER B O 1
ATOM 3925 N N . VAL B 1 113 ? 4.047 -54.938 1.586 1 76.75 113 VAL B N 1
ATOM 3926 C CA . VAL B 1 113 ? 2.824 -55.625 2.027 1 76.75 113 VAL B CA 1
ATOM 3927 C C . VAL B 1 113 ? 2.545 -56.812 1.138 1 76.75 113 VAL B C 1
ATOM 3929 O O . VAL B 1 113 ? 2.193 -57.906 1.633 1 76.75 113 VAL B O 1
ATOM 3932 N N . TYR B 1 114 ? 2.721 -56.719 -0.131 1 75.56 114 TYR B N 1
ATOM 3933 C CA . TYR B 1 114 ? 2.461 -57.781 -1.07 1 75.56 114 TYR B CA 1
ATOM 3934 C C . TYR B 1 114 ? 3.479 -58.906 -0.904 1 75.56 114 TYR B C 1
ATOM 3936 O O . TYR B 1 114 ? 3.137 -60.094 -1.021 1 75.56 114 TYR B O 1
ATOM 3944 N N . GLU B 1 115 ? 4.734 -58.5 -0.595 1 72.44 115 GLU B N 1
ATOM 3945 C CA . GLU B 1 115 ? 5.758 -59.531 -0.365 1 72.44 115 GLU B CA 1
ATOM 3946 C C . GLU B 1 115 ? 5.453 -60.344 0.889 1 72.44 115 GLU B C 1
ATOM 3948 O O . GLU B 1 115 ? 5.668 -61.562 0.915 1 72.44 115 GLU B O 1
ATOM 3953 N N . ARG B 1 116 ? 4.945 -59.656 1.71 1 67.19 116 ARG B N 1
ATOM 3954 C CA . ARG B 1 116 ? 4.594 -60.344 2.939 1 67.19 116 ARG B CA 1
ATOM 3955 C C . ARG B 1 116 ? 3.418 -61.312 2.715 1 67.19 116 ARG B C 1
ATOM 3957 O O . ARG B 1 116 ? 3.404 -62.406 3.236 1 67.19 116 ARG B O 1
ATOM 3964 N N . GLU B 1 117 ? 2.529 -60.906 1.932 1 67.56 117 GLU B N 1
ATOM 3965 C CA . GLU B 1 117 ? 1.352 -61.719 1.647 1 67.56 117 GLU B CA 1
ATOM 3966 C C . GLU B 1 117 ? 1.709 -62.938 0.782 1 67.56 117 GLU B C 1
ATOM 3968 O O . GLU B 1 117 ? 1.158 -64 0.964 1 67.56 117 GLU B O 1
ATOM 3973 N N . ASP B 1 118 ? 2.553 -62.812 -0.134 1 63.69 118 ASP B N 1
ATOM 3974 C CA . ASP B 1 118 ? 2.99 -63.906 -1.01 1 63.69 118 ASP B CA 1
ATOM 3975 C C . ASP B 1 118 ? 3.795 -64.938 -0.235 1 63.69 118 ASP B C 1
ATOM 3977 O O . ASP B 1 118 ? 3.713 -66.125 -0.524 1 63.69 118 ASP B O 1
ATOM 3981 N N . ARG B 1 119 ? 4.672 -64.438 0.6 1 62.81 119 ARG B N 1
ATOM 3982 C CA . ARG B 1 119 ? 5.441 -65.375 1.427 1 62.81 119 ARG B CA 1
ATOM 3983 C C . ARG B 1 119 ? 4.52 -66.25 2.283 1 62.81 119 ARG B C 1
ATOM 3985 O O . ARG B 1 119 ? 4.816 -67.375 2.545 1 62.81 119 ARG B O 1
ATOM 3992 N N . GLU B 1 120 ? 3.529 -65.625 2.613 1 58.09 120 GLU B N 1
ATOM 3993 C CA . GLU B 1 120 ? 2.609 -66.375 3.449 1 58.09 120 GLU B CA 1
ATOM 3994 C C . GLU B 1 120 ? 1.856 -67.438 2.631 1 58.09 120 GLU B C 1
ATOM 3996 O O . GLU B 1 120 ? 1.507 -68.5 3.146 1 58.09 120 GLU B O 1
ATOM 4001 N N . THR B 1 121 ? 1.578 -67.062 1.403 1 54.44 121 THR B N 1
ATOM 4002 C CA . THR B 1 121 ? 0.742 -68 0.645 1 54.44 121 THR B CA 1
ATOM 4003 C C . THR B 1 121 ? 1.601 -69 -0.103 1 54.44 121 THR B C 1
ATOM 4005 O O . THR B 1 121 ? 1.155 -70.125 -0.374 1 54.44 121 THR B O 1
ATOM 4008 N N . THR B 1 122 ? 2.746 -68.562 -0.85 1 51.47 122 THR B N 1
ATOM 4009 C CA . THR B 1 122 ? 3.518 -69.562 -1.605 1 51.47 122 THR B CA 1
ATOM 4010 C C . THR B 1 122 ? 4.922 -69.688 -1.024 1 51.47 122 THR B C 1
ATOM 4012 O O . THR B 1 122 ? 5.645 -68.688 -0.878 1 51.47 122 THR B O 1
ATOM 4015 N N . PRO B 1 123 ? 5.277 -70.812 -0.381 1 48.19 123 PRO B N 1
ATOM 4016 C CA . PRO B 1 123 ? 6.559 -71.125 0.267 1 48.19 123 PRO B CA 1
ATOM 4017 C C . PRO B 1 123 ? 7.75 -70.875 -0.658 1 48.19 123 PRO B C 1
ATOM 4019 O O . PRO B 1 123 ? 8.852 -71.375 -0.393 1 48.19 123 PRO B O 1
ATOM 4022 N N . VAL B 1 124 ? 7.68 -70.562 -1.95 1 44.53 124 VAL B N 1
ATOM 4023 C CA . VAL B 1 124 ? 8.914 -70.562 -2.736 1 44.53 124 VAL B CA 1
ATOM 4024 C C . VAL B 1 124 ? 9.797 -69.375 -2.305 1 44.53 124 VAL B C 1
ATOM 4026 O O . VAL B 1 124 ? 9.297 -68.312 -1.95 1 44.53 124 VAL B O 1
ATOM 4029 N N . PRO B 1 125 ? 11.109 -69.688 -1.921 1 42.75 125 PRO B N 1
ATOM 4030 C CA . PRO B 1 125 ? 12.07 -68.688 -1.455 1 42.75 125 PRO B CA 1
ATOM 4031 C C . PRO B 1 125 ? 12.102 -67.438 -2.34 1 42.75 125 PRO B C 1
ATOM 4033 O O . PRO B 1 125 ? 12.109 -67.562 -3.568 1 42.75 125 PRO B O 1
ATOM 4036 N N . PRO B 1 126 ? 11.656 -66.375 -1.968 1 40.84 126 PRO B N 1
ATOM 4037 C CA . PRO B 1 126 ? 11.625 -65.125 -2.738 1 40.84 126 PRO B CA 1
ATOM 4038 C C . PRO B 1 126 ? 12.977 -64.75 -3.34 1 40.84 126 PRO B C 1
ATOM 4040 O O . PRO B 1 126 ? 14.008 -64.938 -2.684 1 40.84 126 PRO B O 1
ATOM 4043 N N . ALA B 1 127 ? 13.289 -64.938 -4.551 1 36.41 127 ALA B N 1
ATOM 4044 C CA . ALA B 1 127 ? 14.516 -64.438 -5.125 1 36.41 127 ALA B CA 1
ATOM 4045 C C . ALA B 1 127 ? 14.82 -63.031 -4.59 1 36.41 127 ALA B C 1
ATOM 4047 O O . ALA B 1 127 ? 13.914 -62.219 -4.43 1 36.41 127 ALA B O 1
ATOM 4048 N N . THR B 1 128 ? 15.797 -62.844 -3.703 1 34.88 128 THR B N 1
ATOM 4049 C CA . THR B 1 128 ? 16.328 -61.625 -3.117 1 34.88 128 THR B CA 1
ATOM 4050 C C . THR B 1 128 ? 16.359 -60.5 -4.145 1 34.88 128 THR B C 1
ATOM 4052 O O . THR B 1 128 ? 17.188 -60.5 -5.051 1 34.88 128 THR B O 1
ATOM 4055 N N . LEU B 1 129 ? 15.281 -60 -4.668 1 37.41 129 LEU B N 1
ATOM 4056 C CA . LEU B 1 129 ? 15.367 -58.812 -5.516 1 37.41 129 LEU B CA 1
ATOM 4057 C C . LEU B 1 129 ? 16.141 -57.688 -4.824 1 37.41 129 LEU B C 1
ATOM 4059 O O . LEU B 1 129 ? 16.125 -57.594 -3.596 1 37.41 129 LEU B O 1
ATOM 4063 N N . ALA B 1 130 ? 17.172 -57.125 -5.477 1 36.25 130 ALA B N 1
ATOM 4064 C CA . ALA B 1 130 ? 18.094 -56.062 -5.094 1 36.25 130 ALA B CA 1
ATOM 4065 C C . ALA B 1 130 ? 17.375 -54.938 -4.348 1 36.25 130 ALA B C 1
ATOM 4067 O O . ALA B 1 130 ? 16.188 -54.719 -4.547 1 36.25 130 ALA B O 1
ATOM 4068 N N . PRO B 1 131 ? 17.922 -54.375 -3.23 1 36.09 131 PRO B N 1
ATOM 4069 C CA . PRO B 1 131 ? 17.406 -53.375 -2.316 1 36.09 131 PRO B CA 1
ATOM 4070 C C . PRO B 1 131 ? 16.75 -52.188 -3.047 1 36.09 131 PRO B C 1
ATOM 4072 O O . PRO B 1 131 ? 17.281 -51.719 -4.055 1 36.09 131 PRO B O 1
ATOM 4075 N N . GLU B 1 132 ? 15.477 -51.906 -2.855 1 37.41 132 GLU B N 1
ATOM 4076 C CA . GLU B 1 132 ? 14.438 -50.969 -3.283 1 37.41 132 GLU B CA 1
ATOM 4077 C C . GLU B 1 132 ? 14.938 -49.531 -3.246 1 37.41 132 GLU B C 1
ATOM 4079 O O . GLU B 1 132 ? 14.328 -48.625 -3.844 1 37.41 132 GLU B O 1
ATOM 4084 N N . MET B 1 133 ? 15.836 -49.219 -2.312 1 37.66 133 MET B N 1
ATOM 4085 C CA . MET B 1 133 ? 16.219 -47.812 -2.09 1 37.66 133 MET B CA 1
ATOM 4086 C C . MET B 1 133 ? 16.875 -47.25 -3.33 1 37.66 133 MET B C 1
ATOM 4088 O O . MET B 1 133 ? 16.844 -46.031 -3.547 1 37.66 133 MET B O 1
ATOM 4092 N N . GLU B 1 134 ? 17.672 -47.969 -4.082 1 37.75 134 GLU B N 1
ATOM 4093 C CA . GLU B 1 134 ? 18.469 -47.5 -5.203 1 37.75 134 GLU B CA 1
ATOM 4094 C C . GLU B 1 134 ? 17.578 -47.125 -6.391 1 37.75 134 GLU B C 1
ATOM 4096 O O . GLU B 1 134 ? 17.953 -46.281 -7.211 1 37.75 134 GLU B O 1
ATOM 4101 N N . ILE B 1 135 ? 16.453 -47.656 -6.48 1 37.41 135 ILE B N 1
ATOM 4102 C CA . ILE B 1 135 ? 15.617 -47.5 -7.664 1 37.41 135 ILE B CA 1
ATOM 4103 C C . ILE B 1 135 ? 14.938 -46.125 -7.637 1 37.41 135 ILE B C 1
ATOM 4105 O O . ILE B 1 135 ? 14.617 -45.562 -8.688 1 37.41 135 ILE B O 1
ATOM 4109 N N . ALA B 1 136 ? 14.461 -45.719 -6.5 1 41.66 136 ALA B N 1
ATOM 4110 C CA . ALA B 1 136 ? 13.891 -44.375 -6.41 1 41.66 136 ALA B CA 1
ATOM 4111 C C . ALA B 1 136 ? 14.891 -43.344 -6.887 1 41.66 136 ALA B C 1
ATOM 4113 O O . ALA B 1 136 ? 14.516 -42.375 -7.547 1 41.66 136 ALA B O 1
ATOM 4114 N N . THR B 1 137 ? 16.156 -43.5 -6.457 1 43.16 137 THR B N 1
ATOM 4115 C CA . THR B 1 137 ? 17.234 -42.625 -6.883 1 43.16 137 THR B CA 1
ATOM 4116 C C . THR B 1 137 ? 17.406 -42.688 -8.398 1 43.16 137 THR B C 1
ATOM 4118 O O . THR B 1 137 ? 17.703 -41.656 -9.031 1 43.16 137 THR B O 1
ATOM 4121 N N . GLU B 1 138 ? 17.25 -43.812 -8.984 1 40.69 138 GLU B N 1
ATOM 4122 C CA . GLU B 1 138 ? 17.5 -43.969 -10.414 1 40.69 138 GLU B CA 1
ATOM 4123 C C . GLU B 1 138 ? 16.375 -43.375 -11.234 1 40.69 138 GLU B C 1
ATOM 4125 O O . GLU B 1 138 ? 16.609 -42.719 -12.266 1 40.69 138 GLU B O 1
ATOM 4130 N N . VAL B 1 139 ? 15.141 -43.656 -10.836 1 43.84 139 VAL B N 1
ATOM 4131 C CA . VAL B 1 139 ? 14.055 -42.969 -11.531 1 43.84 139 VAL B CA 1
ATOM 4132 C C . VAL B 1 139 ? 14.234 -41.469 -11.438 1 43.84 139 VAL B C 1
ATOM 4134 O O . VAL B 1 139 ? 14 -40.75 -12.414 1 43.84 139 VAL B O 1
ATOM 4137 N N . GLN B 1 140 ? 14.68 -41.094 -10.273 1 46.03 140 GLN B N 1
ATOM 4138 C CA . GLN B 1 140 ? 15 -39.688 -10.109 1 46.03 140 GLN B CA 1
ATOM 4139 C C . GLN B 1 140 ? 16.156 -39.281 -11.008 1 46.03 140 GLN B C 1
ATOM 4141 O O . GLN B 1 140 ? 16.156 -38.156 -11.57 1 46.03 140 GLN B O 1
ATOM 4146 N N . LEU B 1 141 ? 17.172 -40.125 -11.109 1 42.56 141 LEU B N 1
ATOM 4147 C CA . LEU B 1 141 ? 18.328 -39.844 -11.953 1 42.56 141 LEU B CA 1
ATOM 4148 C C . LEU B 1 141 ? 17.938 -39.844 -13.43 1 42.56 141 LEU B C 1
ATOM 4150 O O . LEU B 1 141 ? 18.406 -39.031 -14.203 1 42.56 141 LEU B O 1
ATOM 4154 N N . LEU B 1 142 ? 17.125 -40.719 -13.852 1 42.31 142 LEU B N 1
ATOM 4155 C CA . LEU B 1 142 ? 16.703 -40.781 -15.25 1 42.31 142 LEU B CA 1
ATOM 4156 C C . LEU B 1 142 ? 15.82 -39.562 -15.586 1 42.31 142 LEU B C 1
ATOM 4158 O O . LEU B 1 142 ? 15.93 -39 -16.672 1 42.31 142 LEU B O 1
ATOM 4162 N N . ALA B 1 143 ? 14.961 -39.312 -14.719 1 44.28 143 ALA B N 1
ATOM 4163 C CA . ALA B 1 143 ? 14.117 -38.156 -14.953 1 44.28 143 ALA B CA 1
ATOM 4164 C C . ALA B 1 143 ? 14.945 -36.875 -15 1 44.28 143 ALA B C 1
ATOM 4166 O O . ALA B 1 143 ? 14.625 -35.938 -15.742 1 44.28 143 ALA B O 1
ATOM 4167 N N . LYS B 1 144 ? 15.961 -36.938 -14.234 1 48.41 144 LYS B N 1
ATOM 4168 C CA . LYS B 1 144 ? 16.812 -35.75 -14.195 1 48.41 144 LYS B CA 1
ATOM 4169 C C . LYS B 1 144 ? 17.547 -35.562 -15.523 1 48.41 144 LYS B C 1
ATOM 4171 O O . LYS B 1 144 ? 17.781 -34.406 -15.945 1 48.41 144 LYS B O 1
ATOM 4176 N N . GLU B 1 145 ? 18.031 -36.5 -16.188 1 41.66 145 GLU B N 1
ATOM 4177 C CA . GLU B 1 145 ? 18.75 -36.406 -17.453 1 41.66 145 GLU B CA 1
ATOM 4178 C C . GLU B 1 145 ? 17.828 -35.969 -18.578 1 41.66 145 GLU B C 1
ATOM 4180 O O . GLU B 1 145 ? 18.25 -35.25 -19.5 1 41.66 145 GLU B O 1
ATOM 4185 N N . GLU B 1 146 ? 16.656 -36.5 -18.594 1 41.06 146 GLU B N 1
ATOM 4186 C CA . GLU B 1 146 ? 15.758 -36.25 -19.719 1 41.06 146 GLU B CA 1
ATOM 4187 C C . GLU B 1 146 ? 15.211 -34.812 -19.672 1 41.06 146 GLU B C 1
ATOM 4189 O O . GLU B 1 146 ? 14.898 -34.25 -20.703 1 41.06 146 GLU B O 1
ATOM 4194 N N . TYR B 1 147 ? 15.062 -34.344 -18.547 1 41.56 147 TYR B N 1
ATOM 4195 C CA . TYR B 1 147 ? 14.461 -33.031 -18.453 1 41.56 147 TYR B CA 1
ATOM 4196 C C . TYR B 1 147 ? 15.492 -32 -17.969 1 41.56 147 TYR B C 1
ATOM 4198 O O . TYR B 1 147 ? 15.164 -31.094 -17.203 1 41.56 147 TYR B O 1
ATOM 4206 N N . ALA B 1 148 ? 16.812 -32.156 -18.203 1 41.03 148 ALA B N 1
ATOM 4207 C CA . ALA B 1 148 ? 17.891 -31.281 -17.75 1 41.03 148 ALA B CA 1
ATOM 4208 C C . ALA B 1 148 ? 17.625 -29.828 -18.109 1 41.03 148 ALA B C 1
ATOM 4210 O O . ALA B 1 148 ? 17.312 -29.516 -19.281 1 41.03 148 ALA B O 1
ATOM 4211 N N . PRO B 1 149 ? 17.484 -29 -17.141 1 41.22 149 PRO B N 1
ATOM 4212 C CA . PRO B 1 149 ? 17.172 -27.578 -17.344 1 41.22 149 PRO B CA 1
ATOM 4213 C C . PRO B 1 149 ? 18.219 -26.875 -18.203 1 41.22 149 PRO B C 1
ATOM 4215 O O . PRO B 1 149 ? 19.375 -27.297 -18.266 1 41.22 149 PRO B O 1
ATOM 4218 N N . ALA B 1 150 ? 17.766 -26.203 -19.219 1 38.84 150 ALA B N 1
ATOM 4219 C CA . ALA B 1 150 ? 18.625 -25.25 -19.938 1 38.84 150 ALA B CA 1
ATOM 4220 C C . ALA B 1 150 ? 19.453 -24.422 -18.953 1 38.84 150 ALA B C 1
ATOM 4222 O O . ALA B 1 150 ? 19.078 -24.25 -17.797 1 38.84 150 ALA B O 1
ATOM 4223 N N . PRO B 1 151 ? 20.609 -24.016 -19.344 1 36.53 151 PRO B N 1
ATOM 4224 C CA . PRO B 1 151 ? 21.516 -23.219 -18.547 1 36.53 151 PRO B CA 1
ATOM 4225 C C . PRO B 1 151 ? 20.859 -21.969 -17.953 1 36.53 151 PRO B C 1
ATOM 4227 O O . PRO B 1 151 ? 19.969 -21.391 -18.578 1 36.53 151 PRO B O 1
ATOM 4230 N N . PRO B 1 152 ? 21.016 -21.781 -16.688 1 35.78 152 PRO B N 1
ATOM 4231 C CA . PRO B 1 152 ? 20.406 -20.688 -15.914 1 35.78 152 PRO B CA 1
ATOM 4232 C C . PRO B 1 152 ? 20.703 -19.312 -16.5 1 35.78 152 PRO B C 1
ATOM 4234 O O . PRO B 1 152 ? 21.859 -18.969 -16.734 1 35.78 152 PRO B O 1
ATOM 4237 N N . GLN B 1 153 ? 20.016 -18.953 -17.469 1 34.44 153 GLN B N 1
ATOM 4238 C CA . GLN B 1 153 ? 20.266 -17.531 -17.703 1 34.44 153 GLN B CA 1
ATOM 4239 C C . GLN B 1 153 ? 19.875 -16.703 -16.484 1 34.44 153 GLN B C 1
ATOM 4241 O O . GLN B 1 153 ? 18.938 -17.031 -15.766 1 34.44 153 GLN B O 1
ATOM 4246 N N . SER B 1 154 ? 20.734 -15.82 -15.914 1 34.44 154 SER B N 1
ATOM 4247 C CA . SER B 1 154 ? 20.781 -15.008 -14.695 1 34.44 154 SER B CA 1
ATOM 4248 C C . SER B 1 154 ? 19.531 -14.133 -14.578 1 34.44 154 SER B C 1
ATOM 4250 O O . SER B 1 154 ? 19.406 -13.133 -15.289 1 34.44 154 SER B O 1
ATOM 4252 N N . THR B 1 155 ? 18.391 -14.766 -14.648 1 42.56 155 THR B N 1
ATOM 4253 C CA . THR B 1 155 ? 17.375 -13.758 -14.375 1 42.56 155 THR B CA 1
ATOM 4254 C C . THR B 1 155 ? 17.5 -13.234 -12.945 1 42.56 155 THR B C 1
ATOM 4256 O O . THR B 1 155 ? 17.875 -13.984 -12.039 1 42.56 155 THR B O 1
ATOM 4259 N N . PRO B 1 156 ? 17.391 -11.984 -12.68 1 41.69 156 PRO B N 1
ATOM 4260 C CA . PRO B 1 156 ? 17.562 -11.336 -11.375 1 41.69 156 PRO B CA 1
ATOM 4261 C C . PRO B 1 156 ? 16.766 -12.031 -10.273 1 41.69 156 PRO B C 1
ATOM 4263 O O . PRO B 1 156 ? 15.719 -12.641 -10.539 1 41.69 156 PRO B O 1
ATOM 4266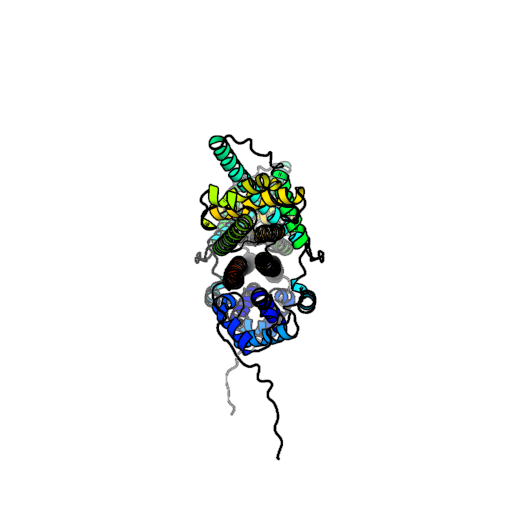 N N . ALA B 1 157 ? 17.344 -12.266 -9.133 1 44.09 157 ALA B N 1
ATOM 4267 C CA . ALA B 1 157 ? 16.906 -12.867 -7.875 1 44.09 157 ALA B CA 1
ATOM 4268 C C . ALA B 1 157 ? 15.555 -12.312 -7.445 1 44.09 157 ALA B C 1
ATOM 4270 O O . ALA B 1 157 ? 15.328 -11.102 -7.477 1 44.09 157 ALA B O 1
ATOM 4271 N N . VAL B 1 158 ? 14.5 -13.023 -7.645 1 51.09 158 VAL B N 1
ATOM 4272 C CA . VAL B 1 158 ? 13.195 -12.656 -7.109 1 51.09 158 VAL B CA 1
ATOM 4273 C C . VAL B 1 158 ? 13.344 -12.203 -5.656 1 51.09 158 VAL B C 1
ATOM 4275 O O . VAL B 1 158 ? 14.078 -12.812 -4.879 1 51.09 158 VAL B O 1
ATOM 4278 N N . ASP B 1 159 ? 13.125 -11.016 -5.348 1 53 159 ASP B N 1
ATOM 4279 C CA . ASP B 1 159 ? 13.078 -10.477 -3.99 1 53 159 ASP B CA 1
ATOM 4280 C C . ASP B 1 159 ? 12.305 -11.406 -3.061 1 53 159 ASP B C 1
ATOM 4282 O O . ASP B 1 159 ? 11.164 -11.781 -3.355 1 53 159 ASP B O 1
ATOM 4286 N N . PRO B 1 160 ? 13.008 -12.094 -2.162 1 53.78 160 PRO B N 1
ATOM 4287 C CA . PRO B 1 160 ? 12.383 -12.992 -1.188 1 53.78 160 PRO B CA 1
ATOM 4288 C C . PRO B 1 160 ? 11.047 -12.461 -0.672 1 53.78 160 PRO B C 1
ATOM 4290 O O . PRO B 1 160 ? 10.211 -13.242 -0.211 1 53.78 160 PRO B O 1
ATOM 4293 N N . GLU B 1 161 ? 10.852 -11.18 -0.905 1 60.12 161 GLU B N 1
ATOM 4294 C CA . GLU B 1 161 ? 9.695 -10.602 -0.229 1 60.12 161 GLU B CA 1
ATOM 4295 C C . GLU B 1 161 ? 8.414 -10.875 -1.007 1 60.12 161 GLU B C 1
ATOM 4297 O O . GLU B 1 161 ? 7.312 -10.789 -0.454 1 60.12 161 GLU B O 1
ATOM 4302 N N . LEU B 1 162 ? 8.578 -11.328 -2.348 1 69.75 162 LEU B N 1
ATOM 4303 C CA . LEU B 1 162 ? 7.332 -11.531 -3.08 1 69.75 162 LEU B CA 1
ATOM 4304 C C . LEU B 1 162 ? 6.797 -12.945 -2.855 1 69.75 162 LEU B C 1
ATOM 4306 O O . LEU B 1 162 ? 7.52 -13.922 -3.061 1 69.75 162 LEU B O 1
ATOM 4310 N N . HIS B 1 163 ? 6.242 -13.383 -1.851 1 73.81 163 HIS B N 1
ATOM 4311 C CA . HIS B 1 163 ? 5.684 -14.703 -1.593 1 73.81 163 HIS B CA 1
ATOM 4312 C C . HIS B 1 163 ? 4.996 -15.266 -2.832 1 73.81 163 HIS B C 1
ATOM 4314 O O . HIS B 1 163 ? 3.797 -15.047 -3.033 1 73.81 163 HIS B O 1
ATOM 4320 N N . ILE B 1 164 ? 5.746 -15.727 -3.723 1 77.62 164 ILE B N 1
ATOM 4321 C CA . ILE B 1 164 ? 5.203 -16.312 -4.945 1 77.62 164 ILE B CA 1
ATOM 4322 C C . ILE B 1 164 ? 4.902 -17.781 -4.727 1 77.62 164 ILE B C 1
ATOM 4324 O O . ILE B 1 164 ? 5.797 -18.562 -4.379 1 77.62 164 ILE B O 1
ATOM 4328 N N . PRO B 1 165 ? 3.641 -18.141 -4.762 1 77.69 165 PRO B N 1
ATOM 4329 C CA . PRO B 1 165 ? 3.344 -19.578 -4.664 1 77.69 165 PRO B CA 1
ATOM 4330 C C . PRO B 1 165 ? 3.883 -20.375 -5.848 1 77.69 165 PRO B C 1
ATOM 4332 O O . PRO B 1 165 ? 3.793 -19.922 -6.992 1 77.69 165 PRO B O 1
ATOM 4335 N N . SER B 1 166 ? 4.59 -21.422 -5.562 1 84.12 166 SER B N 1
ATOM 4336 C CA . SER B 1 166 ? 5.113 -22.266 -6.637 1 84.12 166 SER B CA 1
ATOM 4337 C C . SER B 1 166 ? 4.02 -23.125 -7.246 1 84.12 166 SER B C 1
ATOM 4339 O O . SER B 1 166 ? 3.139 -23.625 -6.535 1 84.12 166 SER B O 1
ATOM 4341 N N . LEU B 1 167 ? 4.117 -23.281 -8.523 1 92.06 167 LEU B N 1
ATOM 4342 C CA . LEU B 1 167 ? 3.141 -24.109 -9.234 1 92.06 167 LEU B CA 1
ATOM 4343 C C . LEU B 1 167 ? 3.652 -25.531 -9.406 1 92.06 167 LEU B C 1
ATOM 4345 O O . LEU B 1 167 ? 2.998 -26.359 -10.047 1 92.06 167 LEU B O 1
ATOM 4349 N N . TYR B 1 168 ? 4.863 -25.859 -8.828 1 91.81 168 TYR B N 1
ATOM 4350 C CA . TYR B 1 168 ? 5.48 -27.188 -8.891 1 91.81 168 TYR B CA 1
ATOM 4351 C C . TYR B 1 168 ? 5.188 -27.984 -7.621 1 91.81 168 TYR B C 1
ATOM 4353 O O . TYR B 1 168 ? 4.918 -27.406 -6.566 1 91.81 168 TYR B O 1
ATOM 4361 N N . PRO B 1 169 ? 5.145 -29.203 -7.766 1 94 169 PRO B N 1
ATOM 4362 C CA . PRO B 1 169 ? 5.43 -30.109 -8.883 1 94 169 PRO B CA 1
ATOM 4363 C C . PRO B 1 169 ? 4.297 -30.172 -9.898 1 94 169 PRO B C 1
ATOM 4365 O O . PRO B 1 169 ? 3.186 -29.703 -9.625 1 94 169 PRO B O 1
ATOM 4368 N N . SER B 1 170 ? 4.668 -30.703 -11.078 1 94.81 170 SER B N 1
ATOM 4369 C CA . SER B 1 170 ? 3.695 -30.766 -12.164 1 94.81 170 SER B CA 1
ATOM 4370 C C . SER B 1 170 ? 2.992 -32.125 -12.203 1 94.81 170 SER B C 1
ATOM 4372 O O . SER B 1 170 ? 3.646 -33.156 -12.281 1 94.81 170 SER B O 1
ATOM 4374 N N . TYR B 1 171 ? 1.648 -32.062 -12.156 1 95.31 171 TYR B N 1
ATOM 4375 C CA . TYR B 1 171 ? 0.823 -33.281 -12.219 1 95.31 171 TYR B CA 1
ATOM 4376 C C . TYR B 1 171 ? -0.151 -33.219 -13.383 1 95.31 171 TYR B C 1
ATOM 4378 O O . TYR B 1 171 ? -0.645 -32.125 -13.734 1 95.31 171 TYR B O 1
ATOM 4386 N N . PHE B 1 172 ? -0.308 -34.344 -14.031 1 96.12 172 PHE B N 1
ATOM 4387 C CA . PHE B 1 172 ? -1.469 -34.438 -14.914 1 96.12 172 PHE B CA 1
ATOM 4388 C C . PHE B 1 172 ? -2.736 -34.688 -14.102 1 96.12 172 PHE B C 1
ATOM 4390 O O . PHE B 1 172 ? -2.67 -35.125 -12.953 1 96.12 172 PHE B O 1
ATOM 4397 N N . PRO B 1 173 ? -3.875 -34.312 -14.734 1 95.75 173 PRO B N 1
ATOM 4398 C CA . PRO B 1 173 ? -5.102 -34.75 -14.055 1 95.75 173 PRO B CA 1
ATOM 4399 C C . PRO B 1 173 ? -5.121 -36.25 -13.766 1 95.75 173 PRO B C 1
ATOM 4401 O O . PRO B 1 173 ? -4.664 -37.031 -14.586 1 95.75 173 PRO B O 1
ATOM 4404 N N . TYR B 1 174 ? -5.664 -36.594 -12.586 1 94.5 174 TYR B N 1
ATOM 4405 C CA . TYR B 1 174 ? -5.582 -37.969 -12.133 1 94.5 174 TYR B CA 1
ATOM 4406 C C . TYR B 1 174 ? -6.238 -38.906 -13.141 1 94.5 174 TYR B C 1
ATOM 4408 O O . TYR B 1 174 ? -5.773 -40.031 -13.352 1 94.5 174 TYR B O 1
ATOM 4416 N N . GLN B 1 175 ? -7.281 -38.469 -13.742 1 94.5 175 GLN B N 1
ATOM 4417 C CA . GLN B 1 175 ? -7.969 -39.312 -14.719 1 94.5 175 GLN B CA 1
ATOM 4418 C C . GLN B 1 175 ? -7.039 -39.688 -15.875 1 94.5 175 GLN B C 1
ATOM 4420 O O . GLN B 1 175 ? -7.035 -40.812 -16.328 1 94.5 175 GLN B O 1
ATOM 4425 N N . ALA B 1 176 ? -6.32 -38.719 -16.328 1 95.5 176 ALA B N 1
ATOM 4426 C CA . ALA B 1 176 ? -5.375 -38.969 -17.422 1 95.5 176 ALA B CA 1
ATOM 4427 C C . ALA B 1 176 ? -4.262 -39.906 -16.969 1 95.5 176 ALA B C 1
ATOM 4429 O O . ALA B 1 176 ? -3.889 -40.844 -17.703 1 95.5 176 ALA B O 1
ATOM 4430 N N . GLN B 1 177 ? -3.738 -39.688 -15.797 1 95.12 177 GLN B N 1
ATOM 4431 C CA . GLN B 1 177 ? -2.709 -40.562 -15.25 1 95.12 177 GLN B CA 1
ATOM 4432 C C . GLN B 1 177 ? -3.201 -42 -15.18 1 95.12 177 GLN B C 1
ATOM 4434 O O . GLN B 1 177 ? -2.5 -42.938 -15.594 1 95.12 177 GLN B O 1
ATOM 4439 N N . HIS B 1 178 ? -4.383 -42.125 -14.617 1 95 178 HIS B N 1
ATOM 4440 C CA . HIS B 1 178 ? -4.945 -43.469 -14.43 1 95 178 HIS B CA 1
ATOM 4441 C C . HIS B 1 178 ? -5.156 -44.156 -15.773 1 95 178 HIS B C 1
ATOM 4443 O O . HIS B 1 178 ? -4.852 -45.344 -15.914 1 95 178 HIS B O 1
ATOM 4449 N N . SER B 1 179 ? -5.645 -43.469 -16.734 1 95.19 179 SER B N 1
ATOM 4450 C CA . SER B 1 179 ? -5.891 -44.031 -18.062 1 95.19 179 SER B CA 1
ATOM 4451 C C . SER B 1 179 ? -4.59 -44.469 -18.719 1 95.19 179 SER B C 1
ATOM 4453 O O . SER B 1 179 ? -4.527 -45.562 -19.312 1 95.19 179 SER B O 1
ATOM 4455 N N . ILE B 1 180 ? -3.6 -43.656 -18.625 1 95.69 180 ILE B N 1
ATOM 4456 C CA . ILE B 1 180 ? -2.312 -43.938 -19.25 1 95.69 180 ILE B CA 1
ATOM 4457 C C . ILE B 1 180 ? -1.692 -45.188 -18.609 1 95.69 180 ILE B C 1
ATOM 4459 O O . ILE B 1 180 ? -1.308 -46.125 -19.312 1 95.69 180 ILE B O 1
ATOM 4463 N N . LEU B 1 181 ? -1.62 -45.219 -17.281 1 95.5 181 LEU B N 1
ATOM 4464 C CA . LEU B 1 181 ? -0.943 -46.312 -16.594 1 95.5 181 LEU B CA 1
ATOM 4465 C C . LEU B 1 181 ? -1.728 -47.594 -16.734 1 95.5 181 LEU B C 1
ATOM 4467 O O . LEU B 1 181 ? -1.138 -48.688 -16.812 1 95.5 181 LEU B O 1
ATOM 4471 N N . SER B 1 182 ? -3.043 -47.5 -16.797 1 94.38 182 SER B N 1
ATOM 4472 C CA . SER B 1 182 ? -3.863 -48.688 -17.016 1 94.38 182 SER B CA 1
ATOM 4473 C C . SER B 1 182 ? -3.643 -49.25 -18.422 1 94.38 182 SER B C 1
ATOM 4475 O O . SER B 1 182 ? -3.561 -50.469 -18.609 1 94.38 182 SER B O 1
ATOM 4477 N N . ALA B 1 183 ? -3.604 -48.375 -19.359 1 94.69 183 ALA B N 1
ATOM 4478 C CA . ALA B 1 183 ? -3.369 -48.812 -20.734 1 94.69 183 ALA B CA 1
ATOM 4479 C C . ALA B 1 183 ? -1.989 -49.438 -20.891 1 94.69 183 ALA B C 1
ATOM 4481 O O . ALA B 1 183 ? -1.833 -50.438 -21.594 1 94.69 183 ALA B O 1
ATOM 4482 N N . VAL B 1 184 ? -1.021 -48.844 -20.266 1 96.06 184 VAL B N 1
ATOM 4483 C CA . VAL B 1 184 ? 0.345 -49.344 -20.344 1 96.06 184 VAL B CA 1
ATOM 4484 C C . VAL B 1 184 ? 0.412 -50.719 -19.688 1 96.06 184 VAL B C 1
ATOM 4486 O O . VAL B 1 184 ? 1.087 -51.625 -20.203 1 96.06 184 VAL B O 1
ATOM 4489 N N . GLN B 1 185 ? -0.269 -50.844 -18.562 1 94.62 185 GLN B N 1
ATOM 4490 C CA . GLN B 1 185 ? -0.334 -52.125 -17.906 1 94.62 185 GLN B CA 1
ATOM 4491 C C . GLN B 1 185 ? -0.92 -53.188 -18.828 1 94.62 185 GLN B C 1
ATOM 4493 O O . GLN B 1 185 ? -0.379 -54.312 -18.938 1 94.62 185 GLN B O 1
ATOM 4498 N N . THR B 1 186 ? -1.979 -52.875 -19.484 1 94.25 186 THR B N 1
ATOM 4499 C CA . THR B 1 186 ? -2.639 -53.781 -20.406 1 94.25 186 THR B CA 1
ATOM 4500 C C . THR B 1 186 ? -1.707 -54.188 -21.547 1 94.25 186 THR B C 1
ATOM 4502 O O . THR B 1 186 ? -1.619 -55.344 -21.906 1 94.25 186 THR B O 1
ATOM 4505 N N . VAL B 1 187 ? -1.03 -53.219 -22.125 1 95.19 187 VAL B N 1
ATOM 4506 C CA . VAL B 1 187 ? -0.103 -53.469 -23.219 1 95.19 187 VAL B CA 1
ATOM 4507 C C . VAL B 1 187 ? 1.01 -54.406 -22.766 1 95.19 187 VAL B C 1
ATOM 4509 O O . VAL B 1 187 ? 1.386 -55.312 -23.5 1 95.19 187 VAL B O 1
ATOM 4512 N N . LEU B 1 188 ? 1.508 -54.219 -21.578 1 95.44 188 LEU B N 1
ATOM 4513 C CA . LEU B 1 188 ? 2.596 -55.062 -21.078 1 95.44 188 LEU B CA 1
ATOM 4514 C C . LEU B 1 188 ? 2.111 -56.469 -20.797 1 95.44 188 LEU B C 1
ATOM 4516 O O . LEU B 1 188 ? 2.84 -57.438 -21.047 1 95.44 188 LEU B O 1
ATOM 4520 N N . GLU B 1 189 ? 0.95 -56.531 -20.266 1 94.94 189 GLU B N 1
ATOM 4521 C CA . GLU B 1 189 ? 0.386 -57.875 -20.047 1 94.94 189 GLU B CA 1
ATOM 4522 C C . GLU B 1 189 ? 0.206 -58.625 -21.359 1 94.94 189 GLU B C 1
ATOM 4524 O O . GLU B 1 189 ? 0.501 -59.812 -21.438 1 94.94 189 GLU B O 1
ATOM 4529 N N . GLU B 1 190 ? -0.28 -57.938 -22.297 1 95.31 190 GLU B N 1
ATOM 4530 C CA . GLU B 1 190 ? -0.425 -58.531 -23.625 1 95.31 190 GLU B CA 1
ATOM 4531 C C . GLU B 1 190 ? 0.932 -58.906 -24.219 1 95.31 190 GLU B C 1
ATOM 4533 O O . GLU B 1 190 ? 1.073 -59.969 -24.828 1 95.31 190 GLU B O 1
ATOM 4538 N N . CYS B 1 191 ? 1.856 -58.094 -24.047 1 94.75 191 CYS B N 1
ATOM 4539 C CA . CYS B 1 191 ? 3.211 -58.344 -24.516 1 94.75 191 CYS B CA 1
ATOM 4540 C C . CYS B 1 191 ? 3.783 -59.625 -23.875 1 94.75 191 CYS B C 1
ATOM 4542 O O . CYS B 1 191 ? 4.328 -60.469 -24.562 1 94.75 191 CYS B O 1
ATOM 4544 N N . CYS B 1 192 ? 3.639 -59.75 -22.594 1 93.88 192 CYS B N 1
ATOM 4545 C CA . CYS B 1 192 ? 4.141 -60.906 -21.859 1 93.88 192 CYS B CA 1
ATOM 4546 C C . CYS B 1 192 ? 3.424 -62.188 -22.297 1 93.88 192 CYS B C 1
ATOM 4548 O O . CYS B 1 192 ? 4.055 -63.219 -22.469 1 93.88 192 CYS B O 1
ATOM 4550 N N . PHE B 1 193 ? 2.178 -62 -22.484 1 95.19 193 PHE B N 1
ATOM 4551 C CA . PHE B 1 193 ? 1.389 -63.188 -22.875 1 95.19 193 PHE B CA 1
ATOM 4552 C C . PHE B 1 193 ? 1.823 -63.688 -24.25 1 95.19 193 PHE B C 1
ATOM 4554 O O . PHE B 1 193 ? 2.01 -64.875 -24.438 1 95.19 193 PHE B O 1
ATOM 4561 N N . ASP B 1 194 ? 1.944 -62.781 -25.156 1 94.62 194 ASP B N 1
ATOM 4562 C CA . ASP B 1 194 ? 2.371 -63.156 -26.5 1 94.62 194 ASP B CA 1
ATOM 4563 C C . ASP B 1 194 ? 3.773 -63.781 -26.484 1 94.62 194 ASP B C 1
ATOM 4565 O O . ASP B 1 194 ? 4.051 -64.75 -27.203 1 94.62 194 ASP B O 1
ATOM 4569 N N . PHE B 1 195 ? 4.594 -63.219 -25.734 1 94.19 195 PHE B N 1
ATOM 4570 C CA . PHE B 1 195 ? 5.949 -63.75 -25.578 1 94.19 195 PHE B CA 1
ATOM 4571 C C . PHE B 1 195 ? 5.922 -65.125 -25.031 1 94.19 195 PHE B C 1
ATOM 4573 O O . PHE B 1 195 ? 6.613 -66.062 -25.531 1 94.19 195 PHE B O 1
ATOM 4580 N N . ALA B 1 196 ? 5.145 -65.375 -23.969 1 92.5 196 ALA B N 1
ATOM 4581 C CA . ALA B 1 196 ? 5.059 -66.688 -23.312 1 92.5 196 ALA B CA 1
ATOM 4582 C C . ALA B 1 196 ? 4.406 -67.688 -24.234 1 92.5 196 ALA B C 1
ATOM 4584 O O . ALA B 1 196 ? 4.766 -68.875 -24.219 1 92.5 196 ALA B O 1
ATOM 4585 N N . LYS B 1 197 ? 3.48 -67.25 -24.969 1 93.31 197 LYS B N 1
ATOM 4586 C CA . LYS B 1 197 ? 2.834 -68.125 -25.938 1 93.31 197 LYS B CA 1
ATOM 4587 C C . LYS B 1 197 ? 3.826 -68.625 -26.984 1 93.31 197 LYS B C 1
ATOM 4589 O O . LYS B 1 197 ? 3.76 -69.812 -27.438 1 93.31 197 LYS B O 1
ATOM 4594 N N . LYS B 1 198 ? 4.684 -67.812 -27.328 1 92.19 198 LYS B N 1
ATOM 4595 C CA . LYS B 1 198 ? 5.656 -68.125 -28.375 1 92.19 198 LYS B CA 1
ATOM 4596 C C . LYS B 1 198 ? 6.789 -69 -27.828 1 92.19 198 LYS B C 1
ATOM 4598 O O . LYS B 1 198 ? 7.184 -70 -28.469 1 92.19 198 LYS B O 1
ATOM 4603 N N . TRP B 1 199 ? 7.254 -68.75 -26.656 1 91.62 199 TRP B N 1
ATOM 4604 C CA . TRP B 1 199 ? 8.5 -69.312 -26.219 1 91.62 199 TRP B CA 1
ATOM 4605 C C . TRP B 1 199 ? 8.242 -70.312 -25.094 1 91.62 199 TRP B C 1
ATOM 4607 O O . TRP B 1 199 ? 9.07 -71.188 -24.828 1 91.62 199 TRP B O 1
ATOM 4617 N N . LEU B 1 200 ? 7.117 -70.125 -24.422 1 91.75 200 LEU B N 1
ATOM 4618 C CA . LEU B 1 200 ? 6.82 -71 -23.297 1 91.75 200 LEU B CA 1
ATOM 4619 C C . LEU B 1 200 ? 5.391 -71.562 -23.375 1 91.75 200 LEU B C 1
ATOM 4621 O O . LEU B 1 200 ? 4.625 -71.438 -22.406 1 91.75 200 LEU B O 1
ATOM 4625 N N . PRO B 1 201 ? 5.07 -72.25 -24.422 1 91.75 201 PRO B N 1
ATOM 4626 C CA . PRO B 1 201 ? 3.68 -72.625 -24.594 1 91.75 201 PRO B CA 1
ATOM 4627 C C . PRO B 1 201 ? 3.248 -73.688 -23.547 1 91.75 201 PRO B C 1
ATOM 4629 O O . PRO B 1 201 ? 2.088 -73.688 -23.141 1 91.75 201 PRO B O 1
ATOM 4632 N N . LEU B 1 202 ? 4.121 -74.5 -23.094 1 91 202 LEU B N 1
ATOM 4633 C CA . LEU B 1 202 ? 3.795 -75.562 -22.156 1 91 202 LEU B CA 1
ATOM 4634 C C . LEU B 1 202 ? 3.436 -75 -20.781 1 91 202 LEU B C 1
ATOM 4636 O O . LEU B 1 202 ? 2.539 -75.5 -20.109 1 91 202 LEU B O 1
ATOM 4640 N N . GLU B 1 203 ? 4.188 -74 -20.469 1 90.38 203 GLU B N 1
ATOM 4641 C CA . GLU B 1 203 ? 3.916 -73.312 -19.188 1 90.38 203 GLU B CA 1
ATOM 4642 C C . GLU B 1 203 ? 2.541 -72.688 -19.188 1 90.38 203 GLU B C 1
ATOM 4644 O O . GLU B 1 203 ? 1.841 -72.688 -18.188 1 90.38 203 GLU B O 1
ATOM 4649 N N . ILE B 1 204 ? 2.092 -72.062 -20.234 1 90.38 204 ILE B N 1
ATOM 4650 C CA . ILE B 1 204 ? 0.814 -71.375 -20.344 1 90.38 204 ILE B CA 1
ATOM 4651 C C . ILE B 1 204 ? -0.329 -72.375 -20.297 1 90.38 204 ILE B C 1
ATOM 4653 O O . ILE B 1 204 ? -1.332 -72.188 -19.609 1 90.38 204 ILE B O 1
ATOM 4657 N N . LYS B 1 205 ? -0.119 -73.438 -20.984 1 91.06 205 LYS B N 1
ATOM 4658 C CA . LYS B 1 205 ? -1.135 -74.5 -21.031 1 91.06 205 LYS B CA 1
ATOM 4659 C C . LYS B 1 205 ? -1.297 -75.188 -19.672 1 91.06 205 LYS B C 1
ATOM 4661 O O . LYS B 1 205 ? -2.418 -75.438 -19.234 1 91.06 205 LYS B O 1
ATOM 4666 N N . SER B 1 206 ? -0.209 -75.375 -19.094 1 91.62 206 SER B N 1
ATOM 4667 C CA . SER B 1 206 ? -0.237 -76.062 -17.797 1 91.62 206 SER B CA 1
ATOM 4668 C C . SER B 1 206 ? -0.939 -75.25 -16.75 1 91.62 206 SER B C 1
ATOM 4670 O O . SER B 1 206 ? -1.556 -75.812 -15.82 1 91.62 206 SER B O 1
ATOM 4672 N N . ARG B 1 207 ? -0.915 -74 -16.875 1 90.19 207 ARG B N 1
ATOM 4673 C CA . ARG B 1 207 ? -1.489 -73.062 -15.875 1 90.19 207 ARG B CA 1
ATOM 4674 C C . ARG B 1 207 ? -2.881 -72.625 -16.297 1 90.19 207 ARG B C 1
ATOM 4676 O O . ARG B 1 207 ? -3.578 -71.938 -15.531 1 90.19 207 ARG B O 1
ATOM 4683 N N . GLY B 1 208 ? -3.291 -72.938 -17.438 1 90.69 208 GLY B N 1
ATOM 4684 C CA . GLY B 1 208 ? -4.633 -72.625 -17.938 1 90.69 208 GLY B CA 1
ATOM 4685 C C . GLY B 1 208 ? -4.848 -71.188 -18.312 1 90.69 208 GLY B C 1
ATOM 4686 O O . GLY B 1 208 ? -5.934 -70.625 -18.109 1 90.69 208 GLY B O 1
ATOM 4687 N N . TRP B 1 209 ? -3.771 -70.562 -18.656 1 90.25 209 TRP B N 1
ATOM 4688 C CA . TRP B 1 209 ? -3.896 -69.188 -19.047 1 90.25 209 TRP B CA 1
ATOM 4689 C C . TRP B 1 209 ? -4.41 -69.062 -20.484 1 90.25 209 TRP B C 1
ATOM 4691 O O . TRP B 1 209 ? -3.705 -69.375 -21.438 1 90.25 209 TRP B O 1
ATOM 4701 N N . GLU B 1 210 ? -5.672 -68.438 -20.656 1 90.31 210 GLU B N 1
ATOM 4702 C CA . GLU B 1 210 ? -6.312 -68.375 -21.969 1 90.31 210 GLU B CA 1
ATOM 4703 C C . GLU B 1 210 ? -6.125 -67.062 -22.672 1 90.31 210 GLU B C 1
ATOM 4705 O O . GLU B 1 210 ? -6.215 -67 -23.891 1 90.31 210 GLU B O 1
ATOM 4710 N N . CYS B 1 211 ? -5.996 -66.125 -21.859 1 89.56 211 CYS B N 1
ATOM 4711 C CA . CYS B 1 211 ? -5.809 -64.812 -22.453 1 89.56 211 CYS B CA 1
ATOM 4712 C C . CYS B 1 211 ? -4.883 -63.938 -21.594 1 89.56 211 CYS B C 1
ATOM 4714 O O . CYS B 1 211 ? -4.566 -64.312 -20.453 1 89.56 211 CYS B O 1
ATOM 4716 N N . ALA B 1 212 ? -4.465 -62.844 -22.109 1 88.25 212 ALA B N 1
ATOM 4717 C CA . ALA B 1 212 ? -3.529 -61.938 -21.438 1 88.25 212 ALA B CA 1
ATOM 4718 C C . ALA B 1 212 ? -4.133 -61.406 -20.141 1 88.25 212 ALA B C 1
ATOM 4720 O O . ALA B 1 212 ? -3.422 -61.219 -19.141 1 88.25 212 ALA B O 1
ATOM 4721 N N . ALA B 1 213 ? -5.453 -61.188 -20.109 1 86.94 213 ALA B N 1
ATOM 4722 C CA . ALA B 1 213 ? -6.145 -60.625 -18.969 1 86.94 213 ALA B CA 1
ATOM 4723 C C . ALA B 1 213 ? -6.184 -61.594 -17.797 1 86.94 213 ALA B C 1
ATOM 4725 O O . ALA B 1 213 ? -6.43 -61.188 -16.656 1 86.94 213 ALA B O 1
ATOM 4726 N N . ALA B 1 214 ? -5.84 -62.75 -18.047 1 84.69 214 ALA B N 1
ATOM 4727 C CA . ALA B 1 214 ? -5.949 -63.781 -17.031 1 84.69 214 ALA B CA 1
ATOM 4728 C C . ALA B 1 214 ? -4.766 -63.75 -16.078 1 84.69 214 ALA B C 1
ATOM 4730 O O . ALA B 1 214 ? -4.812 -64.312 -14.992 1 84.69 214 ALA B O 1
ATOM 4731 N N . VAL B 1 215 ? -3.736 -63.062 -16.453 1 89.38 215 VAL B N 1
ATOM 4732 C CA . VAL B 1 215 ? -2.527 -63.062 -15.633 1 89.38 215 VAL B CA 1
ATOM 4733 C C . VAL B 1 215 ? -2.129 -61.625 -15.305 1 89.38 215 VAL B C 1
ATOM 4735 O O . VAL B 1 215 ? -2.014 -60.781 -16.203 1 89.38 215 VAL B O 1
ATOM 4738 N N 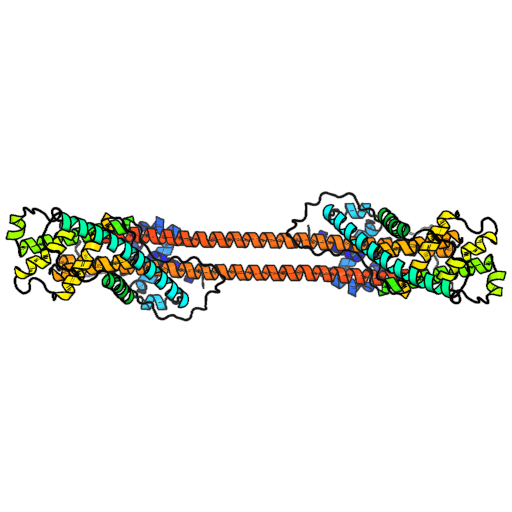. GLU B 1 216 ? -1.918 -61.438 -14.094 1 89.12 216 GLU B N 1
ATOM 4739 C CA . GLU B 1 216 ? -1.508 -60.094 -13.633 1 89.12 216 GLU B CA 1
ATOM 4740 C C . GLU B 1 216 ? -0.05 -59.812 -13.992 1 89.12 216 GLU B C 1
ATOM 4742 O O . GLU B 1 216 ? 0.778 -60.75 -14 1 89.12 216 GLU B O 1
ATOM 4747 N N . LEU B 1 217 ? 0.174 -58.531 -14.211 1 90.56 217 LEU B N 1
ATOM 4748 C CA . LEU B 1 217 ? 1.509 -58.125 -14.617 1 90.56 217 LEU B CA 1
ATOM 4749 C C . LEU B 1 217 ? 2.543 -58.5 -13.562 1 90.56 217 LEU B C 1
ATOM 4751 O O . LEU B 1 217 ? 3.662 -58.875 -13.898 1 90.56 217 LEU B O 1
ATOM 4755 N N . THR B 1 218 ? 2.197 -58.375 -12.305 1 87.94 218 THR B N 1
ATOM 4756 C CA . THR B 1 218 ? 3.121 -58.688 -11.211 1 87.94 218 THR B CA 1
ATOM 4757 C C . THR B 1 218 ? 3.52 -60.156 -11.234 1 87.94 218 THR B C 1
ATOM 4759 O O . THR B 1 218 ? 4.645 -60.5 -10.867 1 87.94 218 THR B O 1
ATOM 4762 N N . LYS B 1 219 ? 2.645 -61.031 -11.633 1 88.5 219 LYS B N 1
ATOM 4763 C CA . LYS B 1 219 ? 2.941 -62.438 -11.734 1 88.5 219 LYS B CA 1
ATOM 4764 C C . LYS B 1 219 ? 3.975 -62.719 -12.828 1 88.5 219 LYS B C 1
ATOM 4766 O O . LYS B 1 219 ? 4.848 -63.562 -12.664 1 88.5 219 LYS B O 1
ATOM 4771 N N . TRP B 1 220 ? 3.783 -62.031 -13.867 1 89.62 220 TRP B N 1
ATOM 4772 C CA . TRP B 1 220 ? 4.742 -62.156 -14.961 1 89.62 220 TRP B CA 1
ATOM 4773 C C . TRP B 1 220 ? 6.152 -61.812 -14.492 1 89.62 220 TRP B C 1
ATOM 4775 O O . TRP B 1 220 ? 7.113 -62.5 -14.836 1 89.62 220 TRP B O 1
ATOM 4785 N N . THR B 1 221 ? 6.289 -60.719 -13.766 1 87.94 221 THR B N 1
ATOM 4786 C CA . THR B 1 221 ? 7.602 -60.25 -13.336 1 87.94 221 THR B CA 1
ATOM 4787 C C . THR B 1 221 ? 8.242 -61.25 -12.375 1 87.94 221 THR B C 1
ATOM 4789 O O . THR B 1 221 ? 9.469 -61.312 -12.273 1 87.94 221 THR B O 1
ATOM 4792 N N . ARG B 1 222 ? 7.484 -62 -11.758 1 85.56 222 ARG B N 1
ATOM 4793 C CA . ARG B 1 222 ? 8 -63.031 -10.852 1 85.56 222 ARG B CA 1
ATOM 4794 C C . ARG B 1 222 ? 8.375 -64.312 -11.602 1 85.56 222 ARG B C 1
ATOM 4796 O O . ARG B 1 222 ? 9.367 -64.938 -11.273 1 85.56 222 ARG B O 1
ATOM 4803 N N . LEU B 1 223 ? 7.672 -64.688 -12.602 1 88.06 223 LEU B N 1
ATOM 4804 C CA . LEU B 1 223 ? 7.805 -65.938 -13.289 1 88.06 223 LEU B CA 1
ATOM 4805 C C . LEU B 1 223 ? 8.883 -65.875 -14.367 1 88.06 223 LEU B C 1
ATOM 4807 O O . LEU B 1 223 ? 9.578 -66.875 -14.625 1 88.06 223 LEU B O 1
ATOM 4811 N N . LEU B 1 224 ? 9.102 -64.75 -14.883 1 86.62 224 LEU B N 1
ATOM 4812 C CA . LEU B 1 224 ? 9.992 -64.625 -16.031 1 86.62 224 LEU B CA 1
ATOM 4813 C C . LEU B 1 224 ? 11.43 -65 -15.633 1 86.62 224 LEU B C 1
ATOM 4815 O O . LEU B 1 224 ? 12.125 -65.688 -16.359 1 86.62 224 LEU B O 1
ATOM 4819 N N . PRO B 1 225 ? 11.852 -64.438 -14.5 1 83.44 225 PRO B N 1
ATOM 4820 C CA . PRO B 1 225 ? 13.211 -64.812 -14.102 1 83.44 225 PRO B CA 1
ATOM 4821 C C . PRO B 1 225 ? 13.367 -66.312 -13.867 1 83.44 225 PRO B C 1
ATOM 4823 O O . PRO B 1 225 ? 14.438 -66.875 -14.141 1 83.44 225 PRO B O 1
ATOM 4826 N N . LYS B 1 226 ? 12.352 -66.938 -13.461 1 83.19 226 LYS B N 1
ATOM 4827 C CA . LYS B 1 226 ? 12.391 -68.375 -13.211 1 83.19 226 LYS B CA 1
ATOM 4828 C C . LYS B 1 226 ? 12.414 -69.125 -14.523 1 83.19 226 LYS B C 1
ATOM 4830 O O . LYS B 1 226 ? 12.953 -70.25 -14.586 1 83.19 226 LYS B O 1
ATOM 4835 N N . TRP B 1 227 ? 11.836 -68.625 -15.43 1 85.5 227 TRP B N 1
ATOM 4836 C CA . TRP B 1 227 ? 11.727 -69.25 -16.719 1 85.5 227 TRP B CA 1
ATOM 4837 C C . TRP B 1 227 ? 12.898 -68.938 -17.625 1 85.5 227 TRP B C 1
ATOM 4839 O O . TRP B 1 227 ? 13.008 -69.438 -18.734 1 85.5 227 TRP B O 1
ATOM 4849 N N . ALA B 1 228 ? 13.766 -68.125 -17.156 1 80.38 228 ALA B N 1
ATOM 4850 C CA . ALA B 1 228 ? 14.867 -67.625 -17.984 1 80.38 228 ALA B CA 1
ATOM 4851 C C . ALA B 1 228 ? 15.75 -68.812 -18.453 1 80.38 228 ALA B C 1
ATOM 4853 O O . ALA B 1 228 ? 16.281 -68.75 -19.578 1 80.38 228 ALA B O 1
ATOM 4854 N N . SER B 1 229 ? 15.812 -69.75 -17.609 1 81.5 229 SER B N 1
ATOM 4855 C CA . SER B 1 229 ? 16.656 -70.875 -17.938 1 81.5 229 SER B CA 1
ATOM 4856 C C . SER B 1 229 ? 16.016 -71.75 -19.016 1 81.5 229 SER B C 1
ATOM 4858 O O . SER B 1 229 ? 16.719 -72.438 -19.75 1 81.5 229 SER B O 1
ATOM 4860 N N . GLN B 1 230 ? 14.773 -71.688 -19.141 1 84.94 230 GLN B N 1
ATOM 4861 C CA . GLN B 1 230 ? 14.039 -72.438 -20.125 1 84.94 230 GLN B CA 1
ATOM 4862 C C . GLN B 1 230 ? 14 -71.75 -21.484 1 84.94 230 GLN B C 1
ATOM 4864 O O . GLN B 1 230 ? 13.656 -72.375 -22.5 1 84.94 230 GLN B O 1
ATOM 4869 N N . LEU B 1 231 ? 14.484 -70.562 -21.516 1 86.56 231 LEU B N 1
ATOM 4870 C CA . LEU B 1 231 ? 14.367 -69.812 -22.734 1 86.56 231 LEU B CA 1
ATOM 4871 C C . LEU B 1 231 ? 15.594 -70 -23.625 1 86.56 231 LEU B C 1
ATOM 4873 O O . LEU B 1 231 ? 16.719 -70.125 -23.125 1 86.56 231 LEU B O 1
ATOM 4877 N N . PRO B 1 232 ? 15.273 -70.188 -24.875 1 85.06 232 PRO B N 1
ATOM 4878 C CA . PRO B 1 232 ? 16.406 -70.312 -25.797 1 85.06 232 PRO B CA 1
ATOM 4879 C C . PRO B 1 232 ? 17.297 -69.062 -25.766 1 85.06 232 PRO B C 1
ATOM 4881 O O . PRO B 1 232 ? 16.844 -68 -25.344 1 85.06 232 PRO B O 1
ATOM 4884 N N . ASP B 1 233 ? 18.5 -69.312 -26.219 1 79.69 233 ASP B N 1
ATOM 4885 C CA . ASP B 1 233 ? 19.453 -68.188 -26.297 1 79.69 233 ASP B CA 1
ATOM 4886 C C . ASP B 1 233 ? 18.984 -67.125 -27.266 1 79.69 233 ASP B C 1
ATOM 4888 O O . ASP B 1 233 ? 18.531 -67.438 -28.375 1 79.69 233 ASP B O 1
ATOM 4892 N N . GLY B 1 234 ? 18.875 -65.875 -26.859 1 79 234 GLY B N 1
ATOM 4893 C CA . GLY B 1 234 ? 18.516 -64.75 -27.719 1 79 234 GLY B CA 1
ATOM 4894 C C . GLY B 1 234 ? 17.062 -64.375 -27.594 1 79 234 GLY B C 1
ATOM 4895 O O . GLY B 1 234 ? 16.625 -63.406 -28.203 1 79 234 GLY B O 1
ATOM 4896 N N . ALA B 1 235 ? 16.359 -65.188 -26.828 1 80.19 235 ALA B N 1
ATOM 4897 C CA . ALA B 1 235 ? 14.953 -64.875 -26.688 1 80.19 235 ALA B CA 1
ATOM 4898 C C . ALA B 1 235 ? 14.773 -63.562 -25.938 1 80.19 235 ALA B C 1
ATOM 4900 O O . ALA B 1 235 ? 13.914 -62.75 -26.281 1 80.19 235 ALA B O 1
ATOM 4901 N N . LEU B 1 236 ? 15.688 -63.438 -24.969 1 79.81 236 LEU B N 1
ATOM 4902 C CA . LEU B 1 236 ? 15.703 -62.188 -24.234 1 79.81 236 LEU B CA 1
ATOM 4903 C C . LEU B 1 236 ? 16.891 -61.312 -24.641 1 79.81 236 LEU B C 1
ATOM 4905 O O . LEU B 1 236 ? 18.031 -61.812 -24.703 1 79.81 236 LEU B O 1
ATOM 4909 N N . GLU B 1 237 ? 16.781 -60.125 -25.172 1 69.94 237 GLU B N 1
ATOM 4910 C CA . GLU B 1 237 ? 17.844 -59.312 -25.734 1 69.94 237 GLU B CA 1
ATOM 4911 C C . GLU B 1 237 ? 18.688 -58.656 -24.641 1 69.94 237 GLU B C 1
ATOM 4913 O O . GLU B 1 237 ? 19.719 -58.062 -24.922 1 69.94 237 GLU B O 1
ATOM 4918 N N . MET B 1 238 ? 18.312 -58.594 -23.484 1 66.81 238 MET B N 1
ATOM 4919 C CA . MET B 1 238 ? 19.078 -57.844 -22.5 1 66.81 238 MET B CA 1
ATOM 4920 C C . MET B 1 238 ? 19.797 -58.75 -21.531 1 66.81 238 MET B C 1
ATOM 4922 O O . MET B 1 238 ? 19.344 -59.875 -21.266 1 66.81 238 MET B O 1
ATOM 4926 N N . GLY B 1 239 ? 21.031 -58.156 -21.172 1 61.97 239 GLY B N 1
ATOM 4927 C CA . GLY B 1 239 ? 21.781 -58.875 -20.156 1 61.97 239 GLY B CA 1
ATOM 4928 C C . GLY B 1 239 ? 21.031 -58.969 -18.844 1 61.97 239 GLY B C 1
ATOM 4929 O O . GLY B 1 239 ? 20.062 -58.25 -18.609 1 61.97 239 GLY B O 1
ATOM 4930 N N . GLY B 1 240 ? 21.328 -59.781 -18.016 1 57.72 240 GLY B N 1
ATOM 4931 C CA . GLY B 1 240 ? 20.672 -60.219 -16.766 1 57.72 240 GLY B CA 1
ATOM 4932 C C . GLY B 1 240 ? 20.453 -59.062 -15.805 1 57.72 240 GLY B C 1
ATOM 4933 O O . GLY B 1 240 ? 19.375 -58.906 -15.242 1 57.72 240 GLY B O 1
ATOM 4934 N N . SER B 1 241 ? 21.375 -58.188 -15.648 1 61.56 241 SER B N 1
ATOM 4935 C CA . SER B 1 241 ? 21.281 -57.125 -14.648 1 61.56 241 SER B CA 1
ATOM 4936 C C . SER B 1 241 ? 20.266 -56.062 -15.055 1 61.56 241 SER B C 1
ATOM 4938 O O . SER B 1 241 ? 19.469 -55.594 -14.227 1 61.56 241 SER B O 1
ATOM 4940 N N . ASP B 1 242 ? 20.297 -55.75 -16.188 1 75.94 242 ASP B N 1
ATOM 4941 C CA . ASP B 1 242 ? 19.375 -54.75 -16.703 1 75.94 242 ASP B CA 1
ATOM 4942 C C . ASP B 1 242 ? 17.938 -55.219 -16.641 1 75.94 242 ASP B C 1
ATOM 4944 O O . ASP B 1 242 ? 17.016 -54.469 -16.328 1 75.94 242 ASP B O 1
ATOM 4948 N N . LEU B 1 243 ? 17.906 -56.469 -16.703 1 78.94 243 LEU B N 1
ATOM 4949 C CA . LEU B 1 243 ? 16.562 -57.062 -16.688 1 78.94 243 LEU B CA 1
ATOM 4950 C C . LEU B 1 243 ? 15.992 -57.062 -15.266 1 78.94 243 LEU B C 1
ATOM 4952 O O . LEU B 1 243 ? 14.805 -56.812 -15.07 1 78.94 243 LEU B O 1
ATOM 4956 N N . SER B 1 244 ? 16.891 -57.312 -14.344 1 79.5 244 SER B N 1
ATOM 4957 C CA . SER B 1 244 ? 16.453 -57.344 -12.953 1 79.5 244 SER B CA 1
ATOM 4958 C C . SER B 1 244 ? 15.922 -56 -12.492 1 79.5 244 SER B C 1
ATOM 4960 O O . SER B 1 244 ? 14.922 -55.938 -11.773 1 79.5 244 SER B O 1
ATOM 4962 N N . GLU B 1 245 ? 16.594 -55.031 -12.938 1 81.38 245 GLU B N 1
ATOM 4963 C CA . GLU B 1 245 ? 16.172 -53.688 -12.57 1 81.38 245 GLU B CA 1
ATOM 4964 C C . GLU B 1 245 ? 14.828 -53.344 -13.195 1 81.38 245 GLU B C 1
ATOM 4966 O O . GLU B 1 245 ? 13.984 -52.688 -12.555 1 81.38 245 GLU B O 1
ATOM 4971 N N . LEU B 1 246 ? 14.695 -53.656 -14.383 1 86.75 246 LEU B N 1
ATOM 4972 C CA . LEU B 1 246 ? 13.445 -53.406 -15.094 1 86.75 246 LEU B CA 1
ATOM 4973 C C . LEU B 1 246 ? 12.289 -54.156 -14.438 1 86.75 246 LEU B C 1
ATOM 4975 O O . LEU B 1 246 ? 11.203 -53.625 -14.266 1 86.75 246 LEU B O 1
ATOM 4979 N N . LEU B 1 247 ? 12.609 -55.406 -14.055 1 87.19 247 LEU B N 1
ATOM 4980 C CA . LEU B 1 247 ? 11.578 -56.25 -13.477 1 87.19 247 LEU B CA 1
ATOM 4981 C C . LEU B 1 247 ? 11.164 -55.75 -12.094 1 87.19 247 LEU B C 1
ATOM 4983 O O . LEU B 1 247 ? 10.047 -56 -11.648 1 87.19 247 LEU B O 1
ATOM 4987 N N . ALA B 1 248 ? 12.039 -55.031 -11.5 1 83.25 248 ALA B N 1
ATOM 4988 C CA . ALA B 1 248 ? 11.727 -54.438 -10.203 1 83.25 248 ALA B CA 1
ATOM 4989 C C . ALA B 1 248 ? 10.836 -53.188 -10.359 1 83.25 248 ALA B C 1
ATOM 4991 O O . ALA B 1 248 ? 10.047 -52.875 -9.461 1 83.25 248 ALA B O 1
ATOM 4992 N N . THR B 1 249 ? 10.898 -52.5 -11.469 1 87.19 249 THR B N 1
ATOM 4993 C CA . THR B 1 249 ? 10.203 -51.25 -11.688 1 87.19 249 THR B CA 1
ATOM 4994 C C . THR B 1 249 ? 8.82 -51.5 -12.289 1 87.19 249 THR B C 1
ATOM 4996 O O . THR B 1 249 ? 7.883 -50.719 -12.016 1 87.19 249 THR B O 1
ATOM 4999 N N . ILE B 1 250 ? 8.648 -52.5 -13.008 1 91.06 250 ILE B N 1
ATOM 5000 C CA . ILE B 1 250 ? 7.438 -52.781 -13.773 1 91.06 250 ILE B CA 1
ATOM 5001 C C . ILE B 1 250 ? 6.246 -52.938 -12.828 1 91.06 250 ILE B C 1
ATOM 5003 O O . ILE B 1 250 ? 5.164 -52.406 -13.102 1 91.06 250 ILE B O 1
ATOM 5007 N N . PRO B 1 251 ? 6.414 -53.594 -11.641 1 90.44 251 PRO B N 1
ATOM 5008 C CA . PRO B 1 251 ? 5.273 -53.719 -10.734 1 90.44 251 PRO B CA 1
ATOM 5009 C C . PRO B 1 251 ? 4.785 -52.344 -10.227 1 90.44 251 PRO B C 1
ATOM 5011 O O . PRO B 1 251 ? 3.609 -52.219 -9.875 1 90.44 251 PRO B O 1
ATOM 5014 N N . LYS B 1 252 ? 5.652 -51.406 -10.234 1 91.12 252 LYS B N 1
ATOM 5015 C CA . LYS B 1 252 ? 5.289 -50.062 -9.766 1 91.12 252 LYS B CA 1
ATOM 5016 C C . LYS B 1 252 ? 4.223 -49.438 -10.664 1 91.12 252 LYS B C 1
ATOM 5018 O O . LYS B 1 252 ? 3.424 -48.625 -10.211 1 91.12 252 LYS B O 1
ATOM 5023 N N . ILE B 1 253 ? 4.242 -49.781 -11.969 1 93.5 253 ILE B N 1
ATOM 5024 C CA . ILE B 1 253 ? 3.236 -49.281 -12.906 1 93.5 253 ILE B CA 1
ATOM 5025 C C . ILE B 1 253 ? 1.849 -49.719 -12.445 1 93.5 253 ILE B C 1
ATOM 5027 O O . ILE B 1 253 ? 0.931 -48.906 -12.344 1 93.5 253 ILE B O 1
ATOM 5031 N N . ARG B 1 254 ? 1.716 -50.969 -12.109 1 91.69 254 ARG B N 1
ATOM 5032 C CA . ARG B 1 254 ? 0.436 -51.531 -11.656 1 91.69 254 ARG B CA 1
ATOM 5033 C C . ARG B 1 254 ? 0.053 -50.969 -10.297 1 91.69 254 ARG B C 1
ATOM 5035 O O . ARG B 1 254 ? -1.096 -50.562 -10.078 1 91.69 254 ARG B O 1
ATOM 5042 N N . HIS B 1 255 ? 1.012 -50.969 -9.359 1 90.62 255 HIS B N 1
ATOM 5043 C CA . HIS B 1 255 ? 0.735 -50.469 -8.016 1 90.62 255 HIS B CA 1
ATOM 5044 C C . HIS B 1 255 ? 0.274 -49 -8.047 1 90.62 255 HIS B C 1
ATOM 5046 O O . HIS B 1 255 ? -0.619 -48.625 -7.289 1 90.62 255 HIS B O 1
ATOM 5052 N N . THR B 1 256 ? 0.918 -48.219 -8.852 1 92 256 THR B N 1
ATOM 5053 C CA . THR B 1 256 ? 0.531 -46.844 -8.984 1 92 256 THR B CA 1
ATOM 5054 C C . THR B 1 256 ? -0.894 -46.719 -9.516 1 92 256 THR B C 1
ATOM 5056 O O . THR B 1 256 ? -1.668 -45.875 -9.047 1 92 256 THR B O 1
ATOM 5059 N N . ALA B 1 257 ? -1.255 -47.469 -10.492 1 90.62 257 ALA B N 1
ATOM 5060 C CA . ALA B 1 257 ? -2.588 -47.438 -11.094 1 90.62 257 ALA B CA 1
ATOM 5061 C C . ALA B 1 257 ? -3.635 -48 -10.125 1 90.62 257 ALA B C 1
ATOM 5063 O O . ALA B 1 257 ? -4.684 -47.375 -9.922 1 90.62 257 ALA B O 1
ATOM 5064 N N . VAL B 1 258 ? -3.418 -49.125 -9.492 1 88.69 258 VAL B N 1
ATOM 5065 C CA . VAL B 1 258 ? -4.398 -49.812 -8.664 1 88.69 258 VAL B CA 1
ATOM 5066 C C . VAL B 1 258 ? -4.609 -49.062 -7.359 1 88.69 258 VAL B C 1
ATOM 5068 O O . VAL B 1 258 ? -5.742 -48.906 -6.902 1 88.69 258 VAL B O 1
ATOM 5071 N N . HIS B 1 259 ? -3.58 -48.531 -6.719 1 88.62 259 HIS B N 1
ATOM 5072 C CA . HIS B 1 259 ? -3.678 -47.812 -5.445 1 88.62 259 HIS B CA 1
ATOM 5073 C C . HIS B 1 259 ? -3.867 -46.312 -5.656 1 88.62 259 HIS B C 1
ATOM 5075 O O . HIS B 1 259 ? -3.857 -45.562 -4.691 1 88.62 259 HIS B O 1
ATOM 5081 N N . ARG B 1 260 ? -3.949 -45.906 -6.82 1 89 260 ARG B N 1
ATOM 5082 C CA . ARG B 1 260 ? -4.328 -44.562 -7.195 1 89 260 ARG B CA 1
ATOM 5083 C C . ARG B 1 260 ? -3.365 -43.531 -6.594 1 89 260 ARG B C 1
ATOM 5085 O O . ARG B 1 260 ? -3.793 -42.562 -5.977 1 89 260 ARG B O 1
ATOM 5092 N N . LEU B 1 261 ? -2.125 -43.812 -6.719 1 90.69 261 LEU B N 1
ATOM 5093 C CA . LEU B 1 261 ? -1.085 -42.938 -6.188 1 90.69 261 LEU B CA 1
ATOM 5094 C C . LEU B 1 261 ? -0.79 -41.781 -7.156 1 90.69 261 LEU B C 1
ATOM 5096 O O . LEU B 1 261 ? -0.38 -42.031 -8.297 1 90.69 261 LEU B O 1
ATOM 5100 N N . PRO B 1 262 ? -1.022 -40.594 -6.629 1 92.19 262 PRO B N 1
ATOM 5101 C CA . PRO B 1 262 ? -0.657 -39.469 -7.504 1 92.19 262 PRO B CA 1
ATOM 5102 C C . PRO B 1 262 ? 0.835 -39.438 -7.828 1 92.19 262 PRO B C 1
ATOM 5104 O O . PRO B 1 262 ? 1.669 -39.562 -6.926 1 92.19 262 PRO B O 1
ATOM 5107 N N . THR B 1 263 ? 1.176 -39.312 -9.086 1 93.56 263 THR B N 1
ATOM 5108 C CA . THR B 1 263 ? 2.549 -39.312 -9.57 1 93.56 263 THR B CA 1
ATOM 5109 C C . THR B 1 263 ? 2.791 -38.094 -10.477 1 93.56 263 THR B C 1
ATOM 5111 O O . THR B 1 263 ? 1.904 -37.719 -11.242 1 93.56 263 THR B O 1
ATOM 5114 N N . THR B 1 264 ? 3.996 -37.531 -10.352 1 95.06 264 THR B N 1
ATOM 5115 C CA . THR B 1 264 ? 4.332 -36.375 -11.148 1 95.06 264 THR B CA 1
ATOM 5116 C C . THR B 1 264 ? 4.383 -36.719 -12.633 1 95.06 264 THR B C 1
ATOM 5118 O O . THR B 1 264 ? 4.523 -37.875 -13 1 95.06 264 THR B O 1
ATOM 5121 N N . ALA B 1 265 ? 4.164 -35.719 -13.484 1 96.38 265 ALA B N 1
ATOM 5122 C CA . ALA B 1 265 ? 4.223 -35.906 -14.93 1 96.38 265 ALA B CA 1
ATOM 5123 C C . ALA B 1 265 ? 5.547 -36.562 -15.344 1 96.38 265 ALA B C 1
ATOM 5125 O O . ALA B 1 265 ? 5.574 -37.469 -16.188 1 96.38 265 ALA B O 1
ATOM 5126 N N . ARG B 1 266 ? 6.629 -36.125 -14.758 1 93.88 266 ARG B N 1
ATOM 5127 C CA . ARG B 1 266 ? 7.945 -36.688 -15.031 1 93.88 266 ARG B CA 1
ATOM 5128 C C . ARG B 1 266 ? 8.008 -38.156 -14.617 1 93.88 266 ARG B C 1
ATOM 5130 O O . ARG B 1 266 ? 8.602 -38.969 -15.32 1 93.88 266 ARG B O 1
ATOM 5137 N N . GLY B 1 267 ? 7.418 -38.375 -13.461 1 93.25 267 GLY B N 1
ATOM 5138 C CA . GLY B 1 267 ? 7.363 -39.75 -12.977 1 93.25 267 GLY B CA 1
ATOM 5139 C C . GLY B 1 267 ? 6.609 -40.688 -13.906 1 93.25 267 GLY B C 1
ATOM 5140 O O . GLY B 1 267 ? 7.023 -41.812 -14.125 1 93.25 267 GLY B O 1
ATOM 5141 N N . ILE B 1 268 ? 5.512 -40.219 -14.477 1 95.31 268 ILE B N 1
ATOM 5142 C CA . ILE B 1 268 ? 4.734 -41 -15.43 1 95.31 268 ILE B CA 1
ATOM 5143 C C . ILE B 1 268 ? 5.586 -41.312 -16.656 1 95.31 268 ILE B C 1
ATOM 5145 O O . ILE B 1 268 ? 5.574 -42.438 -17.156 1 95.31 268 ILE B O 1
ATOM 5149 N N . GLY B 1 269 ? 6.293 -40.25 -17.141 1 95.25 269 GLY B N 1
ATOM 5150 C CA . GLY B 1 269 ? 7.195 -40.438 -18.266 1 95.25 269 GLY B CA 1
ATOM 5151 C C . GLY B 1 269 ? 8.227 -41.531 -18 1 95.25 269 GLY B C 1
ATOM 5152 O O . GLY B 1 269 ? 8.508 -42.344 -18.875 1 95.25 269 GLY B O 1
ATOM 5153 N N . THR B 1 270 ? 8.75 -41.594 -16.844 1 93.5 270 THR B N 1
ATOM 5154 C CA . THR B 1 270 ? 9.758 -42.594 -16.469 1 93.5 270 THR B CA 1
ATOM 5155 C C . THR B 1 270 ? 9.156 -44 -16.453 1 93.5 270 THR B C 1
ATOM 5157 O O . THR B 1 270 ? 9.805 -44.969 -16.891 1 93.5 270 THR B O 1
ATOM 5160 N N . LEU B 1 271 ? 7.941 -44.125 -15.938 1 94.5 271 LEU B N 1
ATOM 5161 C CA . LEU B 1 271 ? 7.277 -45.438 -15.898 1 94.5 271 LEU B CA 1
ATOM 5162 C C . LEU B 1 271 ? 7.008 -45.938 -17.312 1 94.5 271 LEU B C 1
ATOM 5164 O O . LEU B 1 271 ? 7.219 -47.125 -17.594 1 94.5 271 LEU B O 1
ATOM 5168 N N . VAL B 1 272 ? 6.594 -45.062 -18.203 1 95.94 272 VAL B N 1
ATOM 5169 C CA . VAL B 1 272 ? 6.301 -45.438 -19.562 1 95.94 272 VAL B CA 1
ATOM 5170 C C . VAL B 1 272 ? 7.598 -45.812 -20.297 1 95.94 272 VAL B C 1
ATOM 5172 O O . VAL B 1 272 ? 7.621 -46.75 -21.094 1 95.94 272 VAL B O 1
ATOM 5175 N N . ASN B 1 273 ? 8.641 -45.062 -20.031 1 95.06 273 ASN B N 1
ATOM 5176 C CA . ASN B 1 273 ? 9.945 -45.406 -20.594 1 95.06 273 ASN B CA 1
ATOM 5177 C C . ASN B 1 273 ? 10.391 -46.781 -20.172 1 95.06 273 ASN B C 1
ATOM 5179 O O . ASN B 1 273 ? 10.938 -47.531 -20.969 1 95.06 273 ASN B O 1
ATOM 5183 N N . CYS B 1 274 ? 10.18 -47.125 -18.922 1 93.62 274 CYS B N 1
ATOM 5184 C CA . CYS B 1 274 ? 10.508 -48.469 -18.406 1 93.62 274 CYS B CA 1
ATOM 5185 C C . CYS B 1 274 ? 9.688 -49.531 -19.125 1 93.62 274 CYS B C 1
ATOM 5187 O O . CYS B 1 274 ? 10.203 -50.594 -19.453 1 93.62 274 CYS B O 1
ATOM 5189 N N . ALA B 1 275 ? 8.453 -49.219 -19.297 1 95.38 275 ALA B N 1
ATOM 5190 C CA . ALA B 1 275 ? 7.586 -50.156 -20.016 1 95.38 275 ALA B CA 1
ATOM 5191 C C . ALA B 1 275 ? 8.086 -50.375 -21.438 1 95.38 275 ALA B C 1
ATOM 5193 O O . ALA B 1 275 ? 8.07 -51.5 -21.938 1 95.38 275 ALA B O 1
ATOM 5194 N N . MET B 1 276 ? 8.492 -49.312 -22.094 1 95.06 276 MET B N 1
ATOM 5195 C CA . MET B 1 276 ? 9.039 -49.375 -23.438 1 95.06 276 MET B CA 1
ATOM 5196 C C . MET B 1 276 ? 10.266 -50.281 -23.484 1 95.06 276 MET B C 1
ATOM 5198 O O . MET B 1 276 ? 10.391 -51.125 -24.359 1 95.06 276 MET B O 1
ATOM 5202 N N . ARG B 1 277 ? 11.156 -50.125 -22.562 1 93.06 277 ARG B N 1
ATOM 5203 C CA . ARG B 1 277 ? 12.367 -50.906 -22.484 1 93.06 277 ARG B CA 1
ATOM 5204 C C . ARG B 1 277 ? 12.031 -52.375 -22.25 1 93.06 277 ARG B C 1
ATOM 5206 O O . ARG B 1 277 ? 12.672 -53.281 -22.812 1 93.06 277 ARG B O 1
ATOM 5213 N N . PHE B 1 278 ? 11.016 -52.594 -21.422 1 93.81 278 PHE B N 1
ATOM 5214 C CA . PHE B 1 278 ? 10.594 -53.969 -21.141 1 93.81 278 PHE B CA 1
ATOM 5215 C C . PHE B 1 278 ? 10.047 -54.625 -22.391 1 93.81 278 PHE B C 1
ATOM 5217 O O . PHE B 1 278 ? 10.391 -55.781 -22.672 1 93.81 278 PHE B O 1
ATOM 5224 N N . ALA B 1 279 ? 9.234 -53.938 -23.078 1 94.06 279 ALA B N 1
ATOM 5225 C CA . ALA B 1 279 ? 8.711 -54.469 -24.328 1 94.06 279 ALA B CA 1
ATOM 5226 C C . ALA B 1 279 ? 9.844 -54.75 -25.312 1 94.06 279 ALA B C 1
ATOM 5228 O O . ALA B 1 279 ? 9.766 -55.719 -26.094 1 94.06 279 ALA B O 1
ATOM 5229 N N . ASP B 1 280 ? 10.852 -53.969 -25.297 1 93.19 280 ASP B N 1
ATOM 5230 C CA . ASP B 1 280 ? 12.008 -54.156 -26.172 1 93.19 280 ASP B CA 1
ATOM 5231 C C . ASP B 1 280 ? 12.766 -55.406 -25.812 1 93.19 280 ASP B C 1
ATOM 5233 O O . ASP B 1 280 ? 13.211 -56.156 -26.703 1 93.19 280 ASP B O 1
ATOM 5237 N N . VAL B 1 281 ? 12.93 -55.688 -24.547 1 90.38 281 VAL B N 1
ATOM 5238 C CA . VAL B 1 281 ? 13.602 -56.875 -24.062 1 90.38 281 VAL B CA 1
ATOM 5239 C C . VAL B 1 281 ? 12.844 -58.125 -24.516 1 90.38 281 VAL B C 1
ATOM 5241 O O . VAL B 1 281 ? 13.445 -59.156 -24.828 1 90.38 281 VAL B O 1
ATOM 5244 N N . LEU B 1 282 ? 11.492 -58 -24.562 1 90.94 282 LEU B N 1
ATOM 5245 C CA . LEU B 1 282 ? 10.656 -59.125 -24.969 1 90.94 282 LEU B CA 1
ATOM 5246 C C . LEU B 1 282 ? 10.555 -59.219 -26.5 1 90.94 282 LEU B C 1
ATOM 5248 O O . LEU B 1 282 ? 9.82 -60.031 -27.031 1 90.94 282 LEU B O 1
ATOM 5252 N N . GLN B 1 283 ? 11.227 -58.25 -27.219 1 91.06 283 GLN B N 1
ATOM 5253 C CA . GLN B 1 283 ? 11.352 -58.25 -28.672 1 91.06 283 GLN B CA 1
ATOM 5254 C C . GLN B 1 283 ? 9.984 -58.062 -29.344 1 91.06 283 GLN B C 1
ATOM 5256 O O . GLN B 1 283 ? 9.625 -58.844 -30.234 1 91.06 283 GLN B O 1
ATOM 5261 N N . ASP B 1 284 ? 9.234 -57.188 -28.875 1 93.5 284 ASP B N 1
ATOM 5262 C CA . ASP B 1 284 ? 7.957 -56.812 -29.453 1 93.5 284 ASP B CA 1
ATOM 5263 C C . ASP B 1 284 ? 8.062 -55.438 -30.109 1 93.5 284 ASP B C 1
ATOM 5265 O O . ASP B 1 284 ? 7.676 -54.406 -29.516 1 93.5 284 ASP B O 1
ATOM 5269 N N . PRO B 1 285 ? 8.438 -55.312 -31.344 1 94.06 285 PRO B N 1
ATOM 5270 C CA . PRO B 1 285 ? 8.711 -54.031 -31.984 1 94.06 285 PRO B CA 1
ATOM 5271 C C . PRO B 1 285 ? 7.465 -53.156 -32.125 1 94.06 285 PRO B C 1
ATOM 5273 O O . PRO B 1 285 ? 7.555 -51.938 -32.031 1 94.06 285 PRO B O 1
ATOM 5276 N N . LEU B 1 286 ? 6.312 -53.781 -32.375 1 94.19 286 LEU B N 1
ATOM 5277 C CA . LEU B 1 286 ? 5.082 -53 -32.531 1 94.19 286 LEU B CA 1
ATOM 5278 C C . LEU B 1 286 ? 4.758 -52.25 -31.234 1 94.19 286 LEU B C 1
ATOM 5280 O O . LEU B 1 286 ? 4.543 -51.031 -31.281 1 94.19 286 LEU B O 1
ATOM 5284 N N . ARG B 1 287 ? 4.734 -52.969 -30.156 1 95.5 287 ARG B N 1
ATOM 5285 C CA . ARG B 1 287 ? 4.363 -52.312 -28.906 1 95.5 287 ARG B CA 1
ATOM 5286 C C . ARG B 1 287 ? 5.469 -51.406 -28.406 1 95.5 287 ARG B C 1
ATOM 5288 O O . ARG B 1 287 ? 5.203 -50.406 -27.734 1 95.5 287 ARG B O 1
ATOM 5295 N N . VAL B 1 288 ? 6.727 -51.688 -28.75 1 95.69 288 VAL B N 1
ATOM 5296 C CA . VAL B 1 288 ? 7.824 -50.75 -28.453 1 95.69 288 VAL B CA 1
ATOM 5297 C C . VAL B 1 288 ? 7.578 -49.406 -29.141 1 95.69 288 VAL B C 1
ATOM 5299 O O . VAL B 1 288 ? 7.738 -48.375 -28.516 1 95.69 288 VAL B O 1
ATOM 5302 N N . SER B 1 289 ? 7.207 -49.5 -30.406 1 95.81 289 SER B N 1
ATOM 5303 C CA . SER B 1 289 ? 6.957 -48.281 -31.172 1 95.81 289 SER B CA 1
ATOM 5304 C C . SER B 1 289 ? 5.785 -47.5 -30.578 1 95.81 289 SER B C 1
ATOM 5306 O O . SER B 1 289 ? 5.824 -46.281 -30.516 1 95.81 289 SER B O 1
ATOM 5308 N N . GLN B 1 290 ? 4.746 -48.188 -30.156 1 95.44 290 GLN B N 1
ATOM 5309 C CA . GLN B 1 290 ? 3.58 -47.562 -29.547 1 95.44 290 GLN B CA 1
ATOM 5310 C C . GLN B 1 290 ? 3.947 -46.875 -28.234 1 95.44 290 GLN B C 1
ATOM 5312 O O . GLN B 1 290 ? 3.566 -45.719 -28 1 95.44 290 GLN B O 1
ATOM 5317 N N . LEU B 1 291 ? 4.691 -47.562 -27.438 1 96.5 291 LEU B N 1
ATOM 5318 C CA . LEU B 1 291 ? 5.086 -47.031 -26.156 1 96.5 291 LEU B CA 1
ATOM 5319 C C . LEU B 1 291 ? 6.07 -45.875 -26.328 1 96.5 291 LEU B C 1
ATOM 5321 O O . LEU B 1 291 ? 6.07 -44.906 -25.531 1 96.5 291 LEU B O 1
ATOM 5325 N N . GLU B 1 292 ? 6.879 -45.938 -27.344 1 96.12 292 GLU B N 1
ATOM 5326 C CA . GLU B 1 292 ? 7.789 -44.844 -27.656 1 96.12 292 GLU B CA 1
ATOM 5327 C C . GLU B 1 292 ? 7.02 -43.562 -28.031 1 96.12 292 GLU B C 1
ATOM 5329 O O . GLU B 1 292 ? 7.355 -42.469 -27.562 1 96.12 292 GLU B O 1
ATOM 5334 N N . ASP B 1 293 ? 6.055 -43.781 -28.859 1 95.12 293 ASP B N 1
ATOM 5335 C CA . ASP B 1 293 ? 5.223 -42.656 -29.25 1 95.12 293 ASP B CA 1
ATOM 5336 C C . ASP B 1 293 ? 4.512 -42.031 -28.047 1 95.12 293 ASP B C 1
ATOM 5338 O O . ASP B 1 293 ? 4.41 -40.812 -27.922 1 95.12 293 ASP B O 1
ATOM 5342 N N . LEU B 1 294 ? 3.998 -42.875 -27.234 1 95.75 294 LEU B N 1
ATOM 5343 C CA . LEU B 1 294 ? 3.311 -42.406 -26.031 1 95.75 294 LEU B CA 1
ATOM 5344 C C . LEU B 1 294 ? 4.27 -41.656 -25.109 1 95.75 294 LEU B C 1
ATOM 5346 O O . LEU B 1 294 ? 3.912 -40.625 -24.547 1 95.75 294 LEU B O 1
ATOM 5350 N N . HIS B 1 295 ? 5.453 -42.219 -24.922 1 96.25 295 HIS B N 1
ATOM 5351 C CA . HIS B 1 295 ? 6.473 -41.562 -24.094 1 96.25 295 HIS B CA 1
ATOM 5352 C C . HIS B 1 295 ? 6.82 -40.188 -24.625 1 96.25 295 HIS B C 1
ATOM 5354 O O . HIS B 1 295 ? 6.926 -39.219 -23.844 1 96.25 295 HIS B O 1
ATOM 5360 N N . LEU B 1 296 ? 7.035 -40.094 -25.938 1 94.5 296 LEU B N 1
ATOM 5361 C CA . LEU B 1 296 ? 7.359 -38.812 -26.562 1 94.5 296 LEU B CA 1
ATOM 5362 C C . LEU B 1 296 ? 6.23 -37.812 -26.359 1 94.5 296 LEU B C 1
ATOM 5364 O O . LEU B 1 296 ? 6.48 -36.625 -26.125 1 94.5 296 LEU B O 1
ATOM 5368 N N . ASP B 1 297 ? 5.051 -38.281 -26.484 1 95 297 ASP B N 1
ATOM 5369 C CA . ASP B 1 297 ? 3.889 -37.406 -26.281 1 95 297 ASP B CA 1
ATOM 5370 C C . ASP B 1 297 ? 3.828 -36.906 -24.859 1 95 297 ASP B C 1
ATOM 5372 O O . ASP B 1 297 ? 3.568 -35.719 -24.625 1 95 297 ASP B O 1
ATOM 5376 N N . ILE B 1 298 ? 4.027 -37.75 -23.891 1 96.06 298 ILE B N 1
ATOM 5377 C CA . ILE B 1 298 ? 4.012 -37.375 -22.469 1 96.06 298 ILE B CA 1
ATOM 5378 C C . ILE B 1 298 ? 5.113 -36.344 -22.203 1 96.06 298 ILE B C 1
ATOM 5380 O O . ILE B 1 298 ? 4.895 -35.375 -21.484 1 96.06 298 ILE B O 1
ATOM 5384 N N . GLN B 1 299 ? 6.25 -36.562 -22.781 1 94.44 299 GLN B N 1
ATOM 5385 C CA . GLN B 1 299 ? 7.363 -35.625 -22.609 1 94.44 299 GLN B CA 1
ATOM 5386 C C . GLN B 1 299 ? 7.027 -34.25 -23.172 1 94.44 299 GLN B C 1
ATOM 5388 O O . GLN B 1 299 ? 7.324 -33.25 -22.547 1 94.44 299 GLN B O 1
ATOM 5393 N N . ASN B 1 300 ? 6.461 -34.281 -24.328 1 92.94 300 ASN B N 1
ATOM 5394 C CA . ASN B 1 300 ? 6.094 -33.031 -24.969 1 92.94 300 ASN B CA 1
ATOM 5395 C C . ASN B 1 300 ? 5.062 -32.25 -24.141 1 92.94 300 ASN B C 1
ATOM 5397 O O . ASN B 1 300 ? 5.176 -31.047 -23.969 1 92.94 300 ASN B O 1
ATOM 5401 N N . LYS B 1 301 ? 4.062 -32.969 -23.672 1 95.56 301 LYS B N 1
ATOM 5402 C CA . LYS B 1 301 ? 3.023 -32.344 -22.875 1 95.56 301 LYS B CA 1
ATOM 5403 C C . LYS B 1 301 ? 3.58 -31.844 -21.531 1 95.56 301 LYS B C 1
ATOM 5405 O O . LYS B 1 301 ? 3.184 -30.797 -21.047 1 95.56 301 LYS B O 1
ATOM 5410 N N . THR B 1 302 ? 4.473 -32.562 -20.938 1 95 302 THR B N 1
ATOM 5411 C CA . THR B 1 302 ? 5.113 -32.188 -19.688 1 95 302 THR B CA 1
ATOM 5412 C C . THR B 1 302 ? 5.926 -30.891 -19.891 1 95 302 THR B C 1
ATOM 5414 O O . THR B 1 302 ? 5.832 -29.969 -19.078 1 95 302 THR B O 1
ATOM 5417 N N . LYS B 1 303 ? 6.691 -30.891 -20.953 1 92.19 303 LYS B N 1
ATOM 5418 C CA . LYS B 1 303 ? 7.496 -29.719 -21.25 1 92.19 303 LYS B CA 1
ATOM 5419 C C . LYS B 1 303 ? 6.609 -28.5 -21.5 1 92.19 303 LYS B C 1
ATOM 5421 O O . LYS B 1 303 ? 6.934 -27.391 -21.062 1 92.19 303 LYS B O 1
ATOM 5426 N N . ALA B 1 304 ? 5.551 -28.688 -22.25 1 93 304 ALA B N 1
ATOM 5427 C CA . ALA B 1 304 ? 4.613 -27.609 -22.516 1 93 304 ALA B CA 1
ATOM 5428 C C . ALA B 1 304 ? 3.992 -27.094 -21.219 1 93 304 ALA B C 1
ATOM 5430 O O . ALA B 1 304 ? 3.852 -25.891 -21.016 1 93 304 ALA B O 1
ATOM 5431 N N . MET B 1 305 ? 3.588 -28.016 -20.375 1 94.94 305 MET B N 1
ATOM 5432 C CA . MET B 1 305 ? 2.979 -27.656 -19.094 1 94.94 305 MET B CA 1
ATOM 5433 C C . MET B 1 305 ? 3.959 -26.891 -18.219 1 94.94 305 MET B C 1
ATOM 5435 O O . MET B 1 305 ? 3.594 -25.875 -17.609 1 94.94 305 MET B O 1
ATOM 5439 N N . GLU B 1 306 ? 5.176 -27.312 -18.156 1 92.69 306 GLU B N 1
ATOM 5440 C CA . GLU B 1 306 ? 6.191 -26.672 -17.344 1 92.69 306 GLU B CA 1
ATOM 5441 C C . GLU B 1 306 ? 6.555 -25.297 -17.906 1 92.69 306 GLU B C 1
ATOM 5443 O O . GLU B 1 306 ? 6.82 -24.359 -17.141 1 92.69 306 GLU B O 1
ATOM 5448 N N . LEU B 1 307 ? 6.598 -25.234 -19.203 1 92.69 307 LEU B N 1
ATOM 5449 C CA . LEU B 1 307 ? 6.836 -23.938 -19.828 1 92.69 307 LEU B CA 1
ATOM 5450 C C . LEU B 1 307 ? 5.734 -22.938 -19.453 1 92.69 307 LEU B C 1
ATOM 5452 O O . LEU B 1 307 ? 6.012 -21.781 -19.172 1 92.69 307 LEU B O 1
ATOM 5456 N N . ASN B 1 308 ? 4.516 -23.391 -19.516 1 93.56 308 ASN B N 1
ATOM 5457 C CA . ASN B 1 308 ? 3.383 -22.562 -19.141 1 93.56 308 ASN B CA 1
ATOM 5458 C C . ASN B 1 308 ? 3.465 -22.141 -17.672 1 93.56 308 ASN B C 1
ATOM 5460 O O . ASN B 1 308 ? 3.168 -21 -17.328 1 93.56 308 ASN B O 1
ATOM 5464 N N . LYS B 1 309 ? 3.803 -23.062 -16.797 1 93.38 309 LYS B N 1
ATOM 5465 C CA . LYS B 1 309 ? 3.949 -22.766 -15.375 1 93.38 309 LYS B CA 1
ATOM 5466 C C . LYS B 1 309 ? 5.008 -21.688 -15.148 1 93.38 309 LYS B C 1
ATOM 5468 O O . LYS B 1 309 ? 4.797 -20.75 -14.375 1 93.38 309 LYS B O 1
ATOM 5473 N N . ASN B 1 310 ? 6.086 -21.844 -15.844 1 91.56 310 ASN B N 1
ATOM 5474 C CA . ASN B 1 310 ? 7.156 -20.859 -15.711 1 91.56 310 ASN B CA 1
ATOM 5475 C C . ASN B 1 310 ? 6.719 -19.484 -16.203 1 91.56 310 ASN B C 1
ATOM 5477 O O . ASN B 1 310 ? 7.043 -18.469 -15.578 1 91.56 310 ASN B O 1
ATOM 5481 N N . ALA B 1 311 ? 6.059 -19.484 -17.297 1 92.06 311 ALA B N 1
ATOM 5482 C CA . ALA B 1 311 ? 5.57 -18.219 -17.844 1 92.06 311 ALA B CA 1
ATOM 5483 C C . ALA B 1 311 ? 4.59 -17.547 -16.875 1 92.06 311 ALA B C 1
ATOM 5485 O O . ALA B 1 311 ? 4.613 -16.328 -16.719 1 92.06 311 ALA B O 1
ATOM 5486 N N . LEU B 1 312 ? 3.709 -18.328 -16.281 1 92.19 312 LEU B N 1
ATOM 5487 C CA . LEU B 1 312 ? 2.732 -17.812 -15.328 1 92.19 312 LEU B CA 1
ATOM 5488 C C . LEU B 1 312 ? 3.426 -17.234 -14.094 1 92.19 312 LEU B C 1
ATOM 5490 O O . LEU B 1 312 ? 3.072 -16.156 -13.625 1 92.19 312 LEU B O 1
ATOM 5494 N N . GLU B 1 313 ? 4.383 -17.938 -13.586 1 91.12 313 GLU B N 1
ATOM 5495 C CA . GLU B 1 313 ? 5.121 -17.469 -12.414 1 91.12 313 GLU B CA 1
ATOM 5496 C C . GLU B 1 313 ? 5.879 -16.188 -12.719 1 91.12 313 GLU B C 1
ATOM 5498 O O . GLU B 1 313 ? 5.887 -15.25 -11.906 1 91.12 313 GLU B O 1
ATOM 5503 N N . GLU B 1 314 ? 6.484 -16.156 -13.875 1 89.94 314 GLU B N 1
ATOM 5504 C CA . GLU B 1 314 ? 7.219 -14.961 -14.258 1 89.94 314 GLU B CA 1
ATOM 5505 C C . GLU B 1 314 ? 6.277 -13.766 -14.422 1 89.94 314 GLU B C 1
ATOM 5507 O O . GLU B 1 314 ? 6.625 -12.641 -14.055 1 89.94 314 GLU B O 1
ATOM 5512 N N . GLY B 1 315 ? 5.184 -14.07 -15.062 1 89.94 315 GLY B N 1
ATOM 5513 C CA . GLY B 1 315 ? 4.191 -13.016 -15.188 1 89.94 315 GLY B CA 1
ATOM 5514 C C . GLY B 1 315 ? 3.691 -12.5 -13.852 1 89.94 315 GLY B C 1
ATOM 5515 O O . GLY B 1 315 ? 3.521 -11.289 -13.672 1 89.94 315 GLY B O 1
ATOM 5516 N N . LEU B 1 316 ? 3.482 -13.352 -12.969 1 92.06 316 LEU B N 1
ATOM 5517 C CA . LEU B 1 316 ? 3.031 -12.977 -11.633 1 92.06 316 LEU B CA 1
ATOM 5518 C C . LEU B 1 316 ? 4.086 -12.141 -10.922 1 92.06 316 LEU B C 1
ATOM 5520 O O . LEU B 1 316 ? 3.758 -11.141 -10.273 1 92.06 316 LEU B O 1
ATOM 5524 N N . ILE B 1 317 ? 5.328 -12.523 -11.016 1 90.31 317 ILE B N 1
ATOM 5525 C CA . ILE B 1 317 ? 6.426 -11.797 -10.383 1 90.31 317 ILE B CA 1
ATOM 5526 C C . ILE B 1 317 ? 6.477 -10.367 -10.914 1 90.31 317 ILE B C 1
ATOM 5528 O O . ILE B 1 317 ? 6.621 -9.422 -10.141 1 90.31 317 ILE B O 1
ATOM 5532 N N . ARG B 1 318 ? 6.336 -10.25 -12.188 1 91 318 ARG B N 1
ATOM 5533 C CA . ARG B 1 318 ? 6.383 -8.93 -12.805 1 91 318 ARG B CA 1
ATOM 5534 C C . ARG B 1 318 ? 5.23 -8.055 -12.305 1 91 318 ARG B C 1
ATOM 5536 O O . ARG B 1 318 ? 5.43 -6.879 -11.992 1 91 318 ARG B O 1
ATOM 5543 N N . GLU B 1 319 ? 4.082 -8.656 -12.258 1 93.75 319 GLU B N 1
ATOM 5544 C CA . GLU B 1 319 ? 2.91 -7.895 -11.836 1 93.75 319 GLU B CA 1
ATOM 5545 C C . GLU B 1 319 ? 2.973 -7.559 -10.352 1 93.75 319 GLU B C 1
ATOM 5547 O O . GLU B 1 319 ? 2.582 -6.465 -9.938 1 93.75 319 GLU B O 1
ATOM 5552 N N . LEU B 1 320 ? 3.459 -8.461 -9.547 1 92.94 320 LEU B N 1
ATOM 5553 C CA . LEU B 1 320 ? 3.59 -8.211 -8.117 1 92.94 320 LEU B CA 1
ATOM 5554 C C . LEU B 1 320 ? 4.641 -7.137 -7.844 1 92.94 320 LEU B C 1
ATOM 5556 O O . LEU B 1 320 ? 4.488 -6.332 -6.922 1 92.94 320 LEU B O 1
ATOM 5560 N N . ARG B 1 321 ? 5.656 -7.148 -8.625 1 92.56 321 ARG B N 1
ATOM 5561 C CA . ARG B 1 321 ? 6.66 -6.098 -8.5 1 92.56 321 ARG B CA 1
ATOM 5562 C C . ARG B 1 321 ? 6.074 -4.734 -8.852 1 92.56 321 ARG B C 1
ATOM 5564 O O . ARG B 1 321 ? 6.402 -3.729 -8.219 1 92.56 321 ARG B O 1
ATOM 5571 N N . ALA B 1 322 ? 5.27 -4.727 -9.867 1 94.94 322 ALA B N 1
ATOM 5572 C CA . ALA B 1 322 ? 4.609 -3.48 -10.242 1 94.94 322 ALA B CA 1
ATOM 5573 C C . ALA B 1 322 ? 3.715 -2.969 -9.117 1 94.94 322 ALA B C 1
ATOM 5575 O O . ALA B 1 322 ? 3.652 -1.764 -8.867 1 94.94 322 ALA B O 1
ATOM 5576 N N . ILE B 1 323 ? 3.043 -3.838 -8.438 1 95.56 323 ILE B N 1
ATOM 5577 C CA . ILE B 1 323 ? 2.178 -3.475 -7.32 1 95.56 323 ILE B CA 1
ATOM 5578 C C . ILE B 1 323 ? 3.023 -2.957 -6.16 1 95.56 323 ILE B C 1
ATOM 5580 O O . ILE B 1 323 ? 2.656 -1.98 -5.5 1 95.56 323 ILE B O 1
ATOM 5584 N N . GLN B 1 324 ? 4.168 -3.586 -5.945 1 93.5 324 GLN B N 1
ATOM 5585 C CA . GLN B 1 324 ? 5.059 -3.152 -4.875 1 93.5 324 GLN B CA 1
ATOM 5586 C C . GLN B 1 324 ? 5.586 -1.743 -5.137 1 93.5 324 GLN B C 1
ATOM 5588 O O . GLN B 1 324 ? 5.707 -0.938 -4.211 1 93.5 324 GLN B O 1
ATOM 5593 N N . LEU B 1 325 ? 5.883 -1.461 -6.336 1 96.06 325 LEU B N 1
ATOM 5594 C CA . LEU B 1 325 ? 6.344 -0.124 -6.691 1 96.06 325 LEU B CA 1
ATOM 5595 C C . LEU B 1 325 ? 5.246 0.91 -6.465 1 96.06 325 LEU B C 1
ATOM 5597 O O . LEU B 1 325 ? 5.523 2.033 -6.039 1 96.06 325 LEU B O 1
ATOM 5601 N N . GLN B 1 326 ? 4.062 0.532 -6.734 1 97.31 326 GLN B N 1
ATOM 5602 C CA . GLN B 1 326 ? 2.936 1.428 -6.492 1 97.31 326 GLN B CA 1
ATOM 5603 C C . GLN B 1 326 ? 2.73 1.665 -5 1 97.31 326 GLN B C 1
ATOM 5605 O O . GLN B 1 326 ? 2.4 2.777 -4.582 1 97.31 326 GLN B O 1
ATOM 5610 N N . ARG B 1 327 ? 2.93 0.677 -4.238 1 95.94 327 ARG B N 1
ATOM 5611 C CA . ARG B 1 327 ? 2.824 0.812 -2.789 1 95.94 327 ARG B CA 1
ATOM 5612 C C . ARG B 1 327 ? 3.887 1.763 -2.248 1 95.94 327 ARG B C 1
ATOM 5614 O O . ARG B 1 327 ? 3.605 2.582 -1.37 1 95.94 327 ARG B O 1
ATOM 5621 N N . GLU B 1 328 ? 5.027 1.676 -2.766 1 94.94 328 GLU B N 1
ATOM 5622 C CA . GLU B 1 328 ? 6.105 2.568 -2.35 1 94.94 328 GLU B CA 1
ATOM 5623 C C . GLU B 1 328 ? 5.805 4.016 -2.734 1 94.94 328 GLU B C 1
ATOM 5625 O O . GLU B 1 328 ? 6.141 4.941 -1.994 1 94.94 328 GLU B O 1
ATOM 5630 N N . GLU B 1 329 ? 5.219 4.125 -3.84 1 97.38 329 GLU B N 1
ATOM 5631 C CA . GLU B 1 329 ? 4.82 5.465 -4.27 1 97.38 329 GLU B CA 1
ATOM 5632 C C . GLU B 1 329 ? 3.771 6.055 -3.332 1 97.38 329 GLU B C 1
ATOM 5634 O O . GLU B 1 329 ? 3.797 7.25 -3.037 1 97.38 329 GLU B O 1
ATOM 5639 N N . LEU B 1 330 ? 2.816 5.277 -2.928 1 96.81 330 LEU B N 1
ATOM 5640 C CA . LEU B 1 330 ? 1.792 5.73 -1.993 1 96.81 330 LEU B CA 1
ATOM 5641 C C . LEU B 1 330 ? 2.41 6.105 -0.651 1 96.81 330 LEU B C 1
ATOM 5643 O O . LEU B 1 330 ? 1.997 7.082 -0.023 1 96.81 330 LEU B O 1
ATOM 5647 N N . ASP B 1 331 ? 3.43 5.398 -0.227 1 95.81 331 ASP B N 1
ATOM 5648 C CA . ASP B 1 331 ? 4.145 5.727 1.002 1 95.81 331 ASP B CA 1
ATOM 5649 C C . ASP B 1 331 ? 4.848 7.078 0.884 1 95.81 331 ASP B C 1
ATOM 5651 O O . ASP B 1 331 ? 4.82 7.883 1.818 1 95.81 331 ASP B O 1
ATOM 5655 N N . ARG B 1 332 ? 5.465 7.297 -0.214 1 97 332 ARG B N 1
ATOM 5656 C CA . ARG B 1 332 ? 6.141 8.57 -0.453 1 97 332 ARG B CA 1
ATOM 5657 C C . ARG B 1 332 ? 5.148 9.727 -0.471 1 97 332 ARG B C 1
ATOM 5659 O O . ARG B 1 332 ? 5.41 10.781 0.103 1 97 332 ARG B O 1
ATOM 5666 N N . ARG B 1 333 ? 4.043 9.492 -1.069 1 97.31 333 ARG B N 1
ATOM 5667 C CA . ARG B 1 333 ? 3.01 10.516 -1.135 1 97.31 333 ARG B CA 1
ATOM 5668 C C . ARG B 1 333 ? 2.465 10.836 0.253 1 97.31 333 ARG B C 1
ATOM 5670 O O . ARG B 1 333 ? 2.18 11.992 0.563 1 97.31 333 ARG B O 1
ATOM 5677 N N . GLU B 1 334 ? 2.266 9.812 1.018 1 95.81 334 GLU B N 1
ATOM 5678 C CA . GLU B 1 334 ? 1.796 10.008 2.387 1 95.81 334 GLU B CA 1
ATOM 5679 C C . GLU B 1 334 ? 2.77 10.867 3.188 1 95.81 334 GLU B C 1
ATOM 5681 O O . GLU B 1 334 ? 2.354 11.781 3.9 1 95.81 334 GLU B O 1
ATOM 5686 N N . GLU B 1 335 ? 4.031 10.594 3.084 1 94.62 335 GLU B N 1
ATOM 5687 C CA . GLU B 1 335 ? 5.059 11.352 3.791 1 94.62 335 GLU B CA 1
ATOM 5688 C C . GLU B 1 335 ? 5.109 12.797 3.307 1 94.62 335 GLU B C 1
ATOM 5690 O O . GLU B 1 335 ? 5.27 13.719 4.105 1 94.62 335 GLU B O 1
ATOM 5695 N N . GLU B 1 336 ? 5.02 12.906 2.023 1 95.94 336 GLU B N 1
ATOM 5696 C CA . GLU B 1 336 ? 5.027 14.25 1.448 1 95.94 336 GLU B CA 1
ATOM 5697 C C . GLU B 1 336 ? 3.828 15.062 1.93 1 95.94 336 GLU B C 1
ATOM 5699 O O . GLU B 1 336 ? 3.947 16.266 2.188 1 95.94 336 GLU B O 1
ATOM 5704 N N . LEU B 1 337 ? 2.672 14.406 1.98 1 94.94 337 LEU B N 1
ATOM 5705 C CA . LEU B 1 337 ? 1.46 15.07 2.441 1 94.94 337 LEU B CA 1
ATOM 5706 C C . LEU B 1 337 ? 1.606 15.523 3.891 1 94.94 337 LEU B C 1
ATOM 5708 O O . LEU B 1 337 ? 1.184 16.625 4.246 1 94.94 337 LEU B O 1
ATOM 5712 N N . ARG B 1 338 ? 2.156 14.734 4.758 1 94.19 338 ARG B N 1
ATOM 5713 C CA . ARG B 1 338 ? 2.379 15.078 6.16 1 94.19 338 ARG B CA 1
ATOM 5714 C C . ARG B 1 338 ? 3.346 16.25 6.293 1 94.19 338 ARG B C 1
ATOM 5716 O O . ARG B 1 338 ? 3.119 17.156 7.09 1 94.19 338 ARG B O 1
ATOM 5723 N N . GLU B 1 339 ? 4.398 16.219 5.516 1 94.06 339 GLU B N 1
ATOM 5724 C CA . GLU B 1 339 ? 5.383 17.297 5.535 1 94.06 339 GLU B CA 1
ATOM 5725 C C . GLU B 1 339 ? 4.773 18.609 5.059 1 94.06 339 GLU B C 1
ATOM 5727 O O . GLU B 1 339 ? 5.047 19.672 5.625 1 94.06 339 GLU B O 1
ATOM 5732 N N . LYS B 1 340 ? 4.004 18.484 4.027 1 93.81 340 LYS B N 1
ATOM 5733 C CA . LYS B 1 340 ? 3.352 19.672 3.492 1 93.81 340 LYS B CA 1
ATOM 5734 C C . LYS B 1 340 ? 2.406 20.297 4.52 1 93.81 340 LYS B C 1
ATOM 5736 O O . LYS B 1 340 ? 2.32 21.516 4.637 1 93.81 340 LYS B O 1
ATOM 5741 N N . THR B 1 341 ? 1.667 19.453 5.188 1 94.06 341 THR B N 1
ATOM 5742 C CA . THR B 1 341 ? 0.734 19.922 6.203 1 94.06 341 THR B CA 1
ATOM 5743 C C . THR B 1 341 ? 1.478 20.656 7.324 1 94.06 341 THR B C 1
ATOM 5745 O O . THR B 1 341 ? 1.063 21.734 7.758 1 94.06 341 THR B O 1
ATOM 5748 N N . VAL B 1 342 ? 2.576 20.062 7.828 1 94.25 342 VAL B N 1
ATOM 5749 C CA . VAL B 1 342 ? 3.369 20.656 8.898 1 94.25 342 VAL B CA 1
ATOM 5750 C C . VAL B 1 342 ? 3.971 21.984 8.43 1 94.25 342 VAL B C 1
ATOM 5752 O O . VAL B 1 342 ? 3.984 22.969 9.172 1 94.25 342 VAL B O 1
ATOM 5755 N N . ASN B 1 343 ? 4.438 22.016 7.203 1 93.94 343 ASN B N 1
ATOM 5756 C CA . ASN B 1 343 ? 5.039 23.234 6.652 1 93.94 343 ASN B CA 1
ATOM 5757 C C . ASN B 1 343 ? 4.004 24.344 6.473 1 93.94 343 ASN B C 1
ATOM 5759 O O . ASN B 1 343 ? 4.301 25.516 6.707 1 93.94 343 ASN B O 1
ATOM 5763 N N . SER B 1 344 ? 2.844 23.969 5.988 1 93.94 344 SER B N 1
ATOM 5764 C CA . SER B 1 344 ? 1.774 24.953 5.844 1 93.94 344 SER B CA 1
ATOM 5765 C C . SER B 1 344 ? 1.385 25.547 7.191 1 93.94 344 SER B C 1
ATOM 5767 O O . SER B 1 344 ? 1.107 26.75 7.289 1 93.94 344 SER B O 1
ATOM 5769 N N . ASP B 1 345 ? 1.333 24.688 8.195 1 95.12 345 ASP B N 1
ATOM 5770 C CA . ASP B 1 345 ? 1.042 25.156 9.547 1 95.12 345 ASP B CA 1
ATOM 5771 C C . ASP B 1 345 ? 2.115 26.125 10.031 1 95.12 345 ASP B C 1
ATOM 5773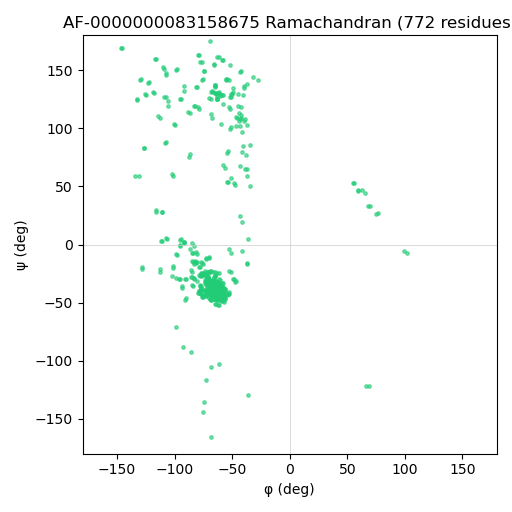 O O . ASP B 1 345 ? 1.804 27.141 10.648 1 95.12 345 ASP B O 1
ATOM 5777 N N . LYS B 1 346 ? 3.367 25.812 9.773 1 94.75 346 LYS B N 1
ATOM 5778 C CA . LYS B 1 346 ? 4.484 26.672 10.156 1 94.75 346 LYS B CA 1
ATOM 5779 C C . LYS B 1 346 ? 4.395 28.031 9.477 1 94.75 346 LYS B C 1
ATOM 5781 O O . LYS B 1 346 ? 4.652 29.062 10.102 1 94.75 346 LYS B O 1
ATOM 5786 N N . GLU B 1 347 ? 4.055 27.969 8.234 1 94 347 GLU B N 1
ATOM 5787 C CA . GLU B 1 347 ? 3.934 29.219 7.488 1 94 347 GLU B CA 1
ATOM 5788 C C . GLU B 1 347 ? 2.775 30.078 8.008 1 94 347 GLU B C 1
ATOM 5790 O O . GLU B 1 347 ? 2.881 31.297 8.086 1 94 347 GLU B O 1
ATOM 5795 N N . ASN B 1 348 ? 1.691 29.391 8.266 1 94.81 348 ASN B N 1
ATOM 5796 C CA . ASN B 1 348 ? 0.556 30.109 8.844 1 94.81 348 ASN B CA 1
ATOM 5797 C C . ASN B 1 348 ? 0.919 30.734 10.188 1 94.81 348 ASN B C 1
ATOM 5799 O O . ASN B 1 348 ? 0.521 31.875 10.469 1 94.81 348 ASN B O 1
ATOM 5803 N N . LYS B 1 349 ? 1.62 29.969 11.023 1 95.25 349 LYS B N 1
ATOM 5804 C CA . LYS B 1 349 ? 2.082 30.469 12.312 1 95.25 349 LYS B CA 1
ATOM 5805 C C . LYS B 1 349 ? 2.975 31.688 12.141 1 95.25 349 LYS B C 1
ATOM 5807 O O . LYS B 1 349 ? 2.838 32.688 12.867 1 95.25 349 LYS B O 1
ATOM 5812 N N . ALA B 1 350 ? 3.852 31.625 11.188 1 95 350 ALA B N 1
ATOM 5813 C CA . ALA B 1 350 ? 4.758 32.75 10.914 1 95 350 ALA B CA 1
ATOM 5814 C C . ALA B 1 350 ? 3.986 34 10.484 1 95 350 ALA B C 1
ATOM 5816 O O . ALA B 1 350 ? 4.312 35.094 10.906 1 95 350 ALA B O 1
ATOM 5817 N N . LEU B 1 351 ? 3.035 33.781 9.641 1 95.12 351 LEU B N 1
ATOM 5818 C CA . LEU B 1 351 ? 2.211 34.875 9.195 1 95.12 351 LEU B CA 1
ATOM 5819 C C . LEU B 1 351 ? 1.477 35.531 10.375 1 95.12 351 LEU B C 1
ATOM 5821 O O . LEU B 1 351 ? 1.371 36.75 10.461 1 95.12 351 LEU B O 1
ATOM 5825 N N . MET B 1 352 ? 0.926 34.719 11.258 1 95.5 352 MET B N 1
ATOM 5826 C CA . MET B 1 352 ? 0.242 35.219 12.438 1 95.5 352 MET B CA 1
ATOM 5827 C C . MET B 1 352 ? 1.182 36.094 13.281 1 95.5 352 MET B C 1
ATOM 5829 O O . MET B 1 352 ? 0.78 37.125 13.797 1 95.5 352 MET B O 1
ATOM 5833 N N . GLY B 1 353 ? 2.396 35.625 13.453 1 94.69 353 GLY B N 1
ATOM 5834 C CA . GLY B 1 353 ? 3.379 36.375 14.203 1 94.69 353 GLY B CA 1
ATOM 5835 C C . GLY B 1 353 ? 3.652 37.75 13.609 1 94.69 353 GLY B C 1
ATOM 5836 O O . GLY B 1 353 ? 3.721 38.75 14.328 1 94.69 353 GLY B O 1
ATOM 5837 N N . LEU B 1 354 ? 3.73 37.812 12.32 1 93.75 354 LEU B N 1
ATOM 5838 C CA . LEU B 1 354 ? 3.982 39.062 11.625 1 93.75 354 LEU B CA 1
ATOM 5839 C C . LEU B 1 354 ? 2.809 40.031 11.797 1 93.75 354 LEU B C 1
ATOM 5841 O O . LEU B 1 354 ? 3.006 41.219 12.047 1 93.75 354 LEU B O 1
ATOM 5845 N N . LEU B 1 355 ? 1.661 39.5 11.625 1 94.94 355 LEU B N 1
ATOM 5846 C CA . LEU B 1 355 ? 0.46 40.344 11.719 1 94.94 355 LEU B CA 1
ATOM 5847 C C . LEU B 1 355 ? 0.286 40.875 13.141 1 94.94 355 LEU B C 1
ATOM 5849 O O . LEU B 1 355 ? -0.14 42.031 13.32 1 94.94 355 LEU B O 1
ATOM 5853 N N . LEU B 1 356 ? 0.585 40.031 14.109 1 95.12 356 LEU B N 1
ATOM 5854 C CA . LEU B 1 356 ? 0.462 40.469 15.5 1 95.12 356 LEU B CA 1
ATOM 5855 C C . LEU B 1 356 ? 1.446 41.594 15.805 1 95.12 356 LEU B C 1
ATOM 5857 O O . LEU B 1 356 ? 1.102 42.562 16.5 1 95.12 356 LEU B O 1
ATOM 5861 N N . GLU B 1 357 ? 2.654 41.469 15.336 1 92.56 357 GLU B N 1
ATOM 5862 C CA . GLU B 1 357 ? 3.656 42.5 15.555 1 92.56 357 GLU B CA 1
ATOM 5863 C C . GLU B 1 357 ? 3.246 43.812 14.898 1 92.56 357 GLU B C 1
ATOM 5865 O O . GLU B 1 357 ? 3.445 44.875 15.469 1 92.56 357 GLU B O 1
ATOM 5870 N N . GLU B 1 358 ? 2.689 43.688 13.75 1 91.06 358 GLU B N 1
ATOM 5871 C CA . GLU B 1 358 ? 2.199 44.875 13.055 1 91.06 358 GLU B CA 1
ATOM 5872 C C . GLU B 1 358 ? 1.076 45.562 13.844 1 91.06 358 GLU B C 1
ATOM 5874 O O . GLU B 1 358 ? 1.057 46.781 13.984 1 91.06 358 GLU B O 1
ATOM 5879 N N . SER B 1 359 ? 0.164 44.781 14.297 1 92.06 359 SER B N 1
ATOM 5880 C CA . SER B 1 359 ? -0.974 45.312 15.039 1 92.06 359 SER B CA 1
ATOM 5881 C C . SER B 1 359 ? -0.53 45.938 16.359 1 92.06 359 SER B C 1
ATOM 5883 O O . SER B 1 359 ? -1.065 46.969 16.781 1 92.06 359 SER B O 1
ATOM 5885 N N . MET B 1 360 ? 0.388 45.281 16.984 1 92.19 360 MET B N 1
ATOM 5886 C CA . MET B 1 360 ? 0.894 45.812 18.25 1 92.19 360 MET B CA 1
ATOM 5887 C C . MET B 1 360 ? 1.513 47.188 18.078 1 92.19 360 MET B C 1
ATOM 5889 O O . MET B 1 360 ? 1.252 48.094 18.859 1 92.19 360 MET B O 1
ATOM 5893 N N . LYS B 1 361 ? 2.283 47.375 16.984 1 90 361 LYS B N 1
ATOM 5894 C CA . LYS B 1 361 ? 2.914 48.656 16.719 1 90 361 LYS B CA 1
ATOM 5895 C C . LYS B 1 361 ? 1.871 49.719 16.406 1 90 361 LYS B C 1
ATOM 5897 O O . LYS B 1 361 ? 2.023 50.875 16.797 1 90 361 LYS B O 1
ATOM 5902 N N . ARG B 1 362 ? 0.846 49.344 15.766 1 90.06 362 ARG B N 1
ATOM 5903 C CA . ARG B 1 362 ? -0.218 50.281 15.414 1 90.06 362 ARG B CA 1
ATOM 5904 C C . ARG B 1 362 ? -1.029 50.656 16.641 1 90.06 362 ARG B C 1
ATOM 5906 O O . ARG B 1 362 ? -1.35 51.844 16.828 1 90.06 362 ARG B O 1
ATOM 5913 N N . ILE B 1 363 ? -1.313 49.75 17.5 1 91.5 363 ILE B N 1
ATOM 5914 C CA . ILE B 1 363 ? -2.207 49.938 18.641 1 91.5 363 ILE B CA 1
ATOM 5915 C C . ILE B 1 363 ? -1.456 50.656 19.75 1 91.5 363 ILE B C 1
ATOM 5917 O O . ILE B 1 363 ? -1.982 51.594 20.375 1 91.5 363 ILE B O 1
ATOM 5921 N N . LEU B 1 364 ? -0.178 50.281 20 1 88.94 364 LEU B N 1
ATOM 5922 C CA . LEU B 1 364 ? 0.546 50.781 21.156 1 88.94 364 LEU B CA 1
ATOM 5923 C C . LEU B 1 364 ? 1.511 51.906 20.734 1 88.94 364 LEU B C 1
ATOM 5925 O O . LEU B 1 364 ? 1.98 52.656 21.562 1 88.94 364 LEU B O 1
ATOM 5929 N N . GLY B 1 365 ? 1.978 52.094 19.375 1 74.62 365 GLY B N 1
ATOM 5930 C CA . GLY B 1 365 ? 2.914 53.094 18.891 1 74.62 365 GLY B CA 1
ATOM 5931 C C . GLY B 1 365 ? 2.264 54.438 18.609 1 74.62 365 GLY B C 1
ATOM 5932 O O . GLY B 1 365 ? 2.953 55.438 18.391 1 74.62 365 GLY B O 1
ATOM 5933 N N . GLY B 1 366 ? 0.997 54.719 18.219 1 59.69 366 GLY B N 1
ATOM 5934 C CA . GLY B 1 366 ? 0.422 56 17.828 1 59.69 366 GLY B CA 1
ATOM 5935 C C . GLY B 1 366 ? 0.675 57.094 18.828 1 59.69 366 GLY B C 1
ATOM 5936 O O . GLY B 1 366 ? 0.184 58.219 18.672 1 59.69 366 GLY B O 1
ATOM 5937 N N . GLY B 1 367 ? 0.92 56.969 20.078 1 49.09 367 GLY B N 1
ATOM 5938 C CA . GLY B 1 367 ? 0.919 58.188 20.875 1 49.09 367 GLY B CA 1
ATOM 5939 C C . GLY B 1 367 ? 1.987 59.188 20.438 1 49.09 367 GLY B C 1
ATOM 5940 O O . GLY B 1 367 ? 2.016 60.312 20.906 1 49.09 367 GLY B O 1
ATOM 5941 N N . LYS B 1 368 ? 3.201 58.969 20.047 1 44.66 368 LYS B N 1
ATOM 5942 C CA . LYS B 1 368 ? 4.121 60.062 19.828 1 44.66 368 LYS B CA 1
ATOM 5943 C C . LYS B 1 368 ? 3.898 60.719 18.469 1 44.66 368 LYS B C 1
ATOM 5945 O O . LYS B 1 368 ? 4.645 61.625 18.062 1 44.66 368 LYS B O 1
ATOM 5950 N N . GLU B 1 369 ? 3.496 60.062 17.5 1 39.16 369 GLU B N 1
ATOM 5951 C CA . GLU B 1 369 ? 3.439 60.938 16.359 1 39.16 369 GLU B CA 1
ATOM 5952 C C . GLU B 1 369 ? 2.332 62 16.516 1 39.16 369 GLU B C 1
ATOM 5954 O O . GLU B 1 369 ? 1.228 61.656 16.953 1 39.16 369 GLU B O 1
ATOM 5959 N N . GLY B 1 370 ? 2.65 63.312 16.672 1 33.03 370 GLY B N 1
ATOM 5960 C CA . GLY B 1 370 ? 1.877 64.5 16.453 1 33.03 370 GLY B CA 1
ATOM 5961 C C . GLY B 1 370 ? 0.869 64.375 15.328 1 33.03 370 GLY B C 1
ATOM 5962 O O . GLY B 1 370 ? 0.982 63.469 14.492 1 33.03 370 GLY B O 1
ATOM 5963 N N . PRO B 1 371 ? -0.287 65 15.484 1 34.06 371 PRO B N 1
ATOM 5964 C CA . PRO B 1 371 ? -1.307 65.188 14.453 1 34.06 371 PRO B CA 1
ATOM 5965 C C . PRO B 1 371 ? -0.708 65.438 13.062 1 34.06 371 PRO B C 1
ATOM 5967 O O . PRO B 1 371 ? -0.025 66.438 12.82 1 34.06 371 PRO B O 1
ATOM 5970 N N . ASP B 1 372 ? 0.061 64.688 12.43 1 27.97 372 ASP B N 1
ATOM 5971 C CA . ASP B 1 372 ? 0.125 65.125 11.039 1 27.97 372 ASP B CA 1
ATOM 5972 C C . ASP B 1 372 ? -1.272 65.438 10.484 1 27.97 372 ASP B C 1
ATOM 5974 O O . ASP B 1 372 ? -2.242 64.812 10.883 1 27.97 372 ASP B O 1
ATOM 5978 N N . ASP B 1 373 ? -1.452 66.688 9.828 1 29.12 373 ASP B N 1
ATOM 5979 C CA . ASP B 1 373 ? -2.367 67.5 9.078 1 29.12 373 ASP B CA 1
ATOM 5980 C C . ASP B 1 373 ? -3.111 66.75 8.016 1 29.12 373 ASP B C 1
ATOM 5982 O O . ASP B 1 373 ? -2.672 66.688 6.863 1 29.12 373 ASP B O 1
ATOM 5986 N N . SER B 1 374 ? -3.281 65.5 8.117 1 27.78 374 SER B N 1
ATOM 5987 C CA . SER B 1 374 ? -4.113 65.125 6.973 1 27.78 374 SER B CA 1
ATOM 5988 C C . SER B 1 374 ? -5.418 65.938 6.977 1 27.78 374 SER B C 1
ATOM 5990 O O . SER B 1 374 ? -6.32 65.625 7.766 1 27.78 374 SER B O 1
ATOM 5992 N N . SER B 1 375 ? -5.328 67.312 6.777 1 25.86 375 SER B N 1
ATOM 5993 C CA . SER B 1 375 ? -6.395 68.188 6.297 1 25.86 375 SER B CA 1
ATOM 5994 C C . SER B 1 375 ? -7.164 67.5 5.152 1 25.86 375 SER B C 1
ATOM 5996 O O . SER B 1 375 ? -7.781 68.188 4.34 1 25.86 375 SER B O 1
ATOM 5998 N N . ALA B 1 376 ? -6.816 66.375 4.652 1 28.25 376 ALA B N 1
ATOM 5999 C CA . ALA B 1 376 ? -7.535 66.312 3.385 1 28.25 376 ALA B CA 1
ATOM 6000 C C . ALA B 1 376 ? -9.039 66.438 3.602 1 28.25 376 ALA B C 1
ATOM 6002 O O . ALA B 1 376 ? -9.586 65.875 4.555 1 28.25 376 ALA B O 1
ATOM 6003 N N . GLY B 1 377 ? -9.703 67.5 2.973 1 24.14 377 GLY B N 1
ATOM 6004 C CA . GLY B 1 377 ? -11.023 68.062 2.689 1 24.14 377 GLY B CA 1
ATOM 6005 C C . GLY B 1 377 ? -12.047 67 2.326 1 24.14 377 GLY B C 1
ATOM 6006 O O . GLY B 1 377 ? -11.867 66.25 1.361 1 24.14 377 GLY B O 1
ATOM 6007 N N . PHE B 1 378 ? -12.617 66.438 3.285 1 23.72 378 PHE B N 1
ATOM 6008 C CA . PHE B 1 378 ? -13.875 65.75 3.01 1 23.72 378 PHE B CA 1
ATOM 6009 C C . PHE B 1 378 ? -14.836 66.688 2.254 1 23.72 378 PHE B C 1
ATOM 6011 O O . PHE B 1 378 ? -15.438 67.562 2.844 1 23.72 378 PHE B O 1
ATOM 6018 N N . ALA B 1 379 ? -14.289 67.188 1.042 1 25.38 379 ALA B N 1
ATOM 6019 C CA . ALA B 1 379 ? -15.25 68 0.26 1 25.38 379 ALA B CA 1
ATOM 6020 C C . ALA B 1 379 ? -16.609 67.312 0.233 1 25.38 379 ALA B C 1
ATOM 6022 O O . ALA B 1 379 ? -16.719 66.125 -0.094 1 25.38 379 ALA B O 1
ATOM 6023 N N . THR B 1 380 ? -17.5 67.812 0.944 1 24.14 380 THR B N 1
ATOM 6024 C CA . THR B 1 380 ? -18.953 67.688 0.997 1 24.14 380 THR B CA 1
ATOM 6025 C C . THR B 1 380 ? -19.547 67.562 -0.406 1 24.14 380 THR B C 1
ATOM 6027 O O . THR B 1 380 ? -18.922 68 -1.384 1 24.14 380 THR B O 1
ATOM 6030 N N . ALA B 1 381 ? -20.516 66.688 -0.622 1 25.72 381 ALA B N 1
ATOM 6031 C CA . ALA B 1 381 ? -21.516 66.312 -1.631 1 25.72 381 ALA B CA 1
ATOM 6032 C C . ALA B 1 381 ? -22.25 67.562 -2.123 1 25.72 381 ALA B C 1
ATOM 6034 O O . ALA B 1 381 ? -23.219 68 -1.493 1 25.72 381 ALA B O 1
ATOM 6035 N N . ASP B 1 382 ? -21.562 68.688 -2.576 1 22.45 382 ASP B N 1
ATOM 6036 C CA . ASP B 1 382 ? -22.469 69.75 -2.979 1 22.45 382 ASP B CA 1
ATOM 6037 C C . ASP B 1 382 ? -23.516 69.25 -3.961 1 22.45 382 ASP B C 1
ATOM 6039 O O . ASP B 1 382 ? -23.266 68.312 -4.691 1 22.45 382 ASP B O 1
ATOM 6043 N N . GLU B 1 383 ? -24.719 70 -3.957 1 23.58 383 GLU B N 1
ATOM 6044 C CA . GLU B 1 383 ? -26.109 70 -4.406 1 23.58 383 GLU B CA 1
ATOM 6045 C C . GLU B 1 383 ? -26.188 69.938 -5.93 1 23.58 383 GLU B C 1
ATOM 6047 O O . GLU B 1 383 ? -26.906 69.062 -6.469 1 23.58 383 GLU B O 1
ATOM 6052 N N . GLY B 1 384 ? -26.5 71.188 -6.578 1 22.92 384 GLY B N 1
ATOM 6053 C CA . GLY B 1 384 ? -27.656 71.562 -7.352 1 22.92 384 GLY B CA 1
ATOM 6054 C C . GLY B 1 384 ? -27.562 71.188 -8.82 1 22.92 384 GLY B C 1
ATOM 6055 O O . GLY B 1 384 ? -28.5 70.625 -9.375 1 22.92 384 GLY B O 1
ATOM 6056 N N . SER B 1 385 ? -27.047 72.188 -9.641 1 23.38 385 SER B N 1
ATOM 6057 C CA . SER B 1 385 ? -27.797 72.812 -10.742 1 23.38 385 SER B CA 1
ATOM 6058 C C . SER B 1 385 ? -27.875 71.875 -11.945 1 23.38 385 SER B C 1
ATOM 6060 O O . SER B 1 385 ? -27.156 70.875 -12.008 1 23.38 385 SER B O 1
ATOM 6062 N N . GLU B 1 386 ? -27.812 72.562 -13.188 1 23.81 386 GLU B N 1
ATOM 6063 C CA . GLU B 1 386 ? -28.609 72.938 -14.367 1 23.81 386 GLU B CA 1
ATOM 6064 C C . GLU B 1 386 ? -28.312 71.938 -15.523 1 23.81 386 GLU B C 1
ATOM 6066 O O . GLU B 1 386 ? -29.203 71.625 -16.312 1 23.81 386 GLU B O 1
ATOM 6071 N N . ASP B 1 387 ? -27.047 72 -16.141 1 25.44 387 ASP B N 1
ATOM 6072 C CA . ASP B 1 387 ? -27.141 72.188 -17.578 1 25.44 387 ASP B CA 1
ATOM 6073 C C . ASP B 1 387 ? -27.719 70.938 -18.25 1 25.44 387 ASP B C 1
ATOM 6075 O O . ASP B 1 387 ? -27.688 69.875 -17.688 1 25.44 387 ASP B O 1
ATOM 6079 N N . ASP B 1 388 ? -27.609 70.812 -19.641 1 24.8 388 ASP B N 1
ATOM 6080 C CA . ASP B 1 388 ? -28.266 70.125 -20.719 1 24.8 388 ASP B CA 1
ATOM 6081 C C . ASP B 1 388 ? -28 68.625 -20.641 1 24.8 388 ASP B C 1
ATOM 6083 O O . ASP B 1 388 ? -26.875 68.188 -20.328 1 24.8 388 ASP B O 1
#

Secondary structure (DSSP, 8-state):
--HHHHHHHHHHHHHTTTT-GGGGG---HHHHHHHHHHTHHHHHHHSTT--HHHHHHHHHHHHHTTTTT-HHHHHHH-GGGG---HHHHHHHHHHHHHHHHHHHHHHHHHHHHHHHHHHHH--S-------THHHHHHHHHHHHHHT------------TTS-----PSPB--HHHHHHHHHHHHHHHHHHHHHHHHHH-HHHHHHHT--SGGGS-HHHHHHHHHHHGGGSPTTSS-S-HHHHHHHHHHHHHHHHHHHTT---BHHHHHHHHHHHHHHHHHTT-HHHHHHHHHHHHHHHHHHHHHHHHHHHHHHHHHHHHHHHHHHHHHHHHHHHHHHHHHHHHHHHHHHHHHHHHHHHHHHHHHTTSS-------------------/--HHHHHHHHHHHHHTTTT-GGGGG---HHHHHHHHHHTHHHHHHHSTT--HHHHHHHHHHHHHTTTTT-HHHHHHH-GGGG---HHHHHHHHHHHHHHHHHHHHHHHHHHHHHHHHHHHH--S-------THHHHHHHHHHHHHHT------------TTS-----PSPB--HHHHHHHHHHHHHHHHHHHHHHHHHH-HHHHHHHT--SGGGS-HHHHHHHHHHHGGGSPTTSS-S-HHHHHHHHHHHHHHHHHHHTT---BHHHHHHHHHHHHHHHHHTT-HHHHHHHHHHHHHHHHHHHHHHHHHHHHHHHHHHHHHHHHHHHHHHHHHHHHHHHHHHHHHHHHHHHHHHHHHHHHHHHHHTTSS-------------------

Nearest PDB structures (foldseek):
  6h2x-assembly1_A  TM=1.413E-01  e=5.215E-01  Escherichia coli K-12
  5lm2-assembly1_A  TM=1.203E-01  e=3.715E+00  Homo sapiens
  6h2x-assembly1_A  TM=1.412E-01  e=9.364E-01  Escherichia coli K-12

Solvent-accessible surface area (backbone atoms only — not comparable to full-atom values): 43487 Å² total; per-residue (Å²): 125,56,72,62,58,51,49,53,50,43,50,49,54,70,38,42,58,71,28,36,81,77,50,22,68,54,77,53,64,68,60,49,41,50,58,48,60,74,44,38,77,61,44,51,74,65,31,84,86,62,43,72,68,62,52,39,54,52,48,48,54,41,32,73,67,32,34,58,71,30,69,68,47,31,41,70,75,41,53,72,66,78,54,47,30,41,70,54,51,52,50,42,49,52,39,39,49,52,52,51,49,54,46,42,53,53,50,49,54,54,52,50,52,52,52,54,52,43,53,71,70,44,82,66,78,73,75,81,70,75,77,69,73,59,53,55,53,42,56,50,50,52,44,45,66,74,62,57,75,73,78,61,42,84,42,78,77,74,60,84,79,62,83,69,83,73,80,58,50,57,56,52,37,65,68,37,50,42,52,50,37,46,51,50,46,51,52,49,22,42,49,51,40,54,44,35,55,71,71,34,46,66,63,36,60,74,68,65,59,85,50,39,88,72,47,56,58,58,56,49,52,60,45,47,70,71,44,50,80,73,45,60,90,72,59,54,72,58,61,69,67,64,46,53,55,50,48,63,49,53,46,50,45,51,51,34,40,75,68,63,51,81,60,40,41,62,53,49,36,50,51,40,48,50,50,22,51,50,34,46,31,59,66,36,67,68,60,21,52,38,34,48,53,51,30,52,49,47,49,49,39,45,51,36,51,51,46,43,48,50,45,46,52,52,51,47,52,54,52,51,49,53,51,50,53,50,51,51,49,51,51,52,49,52,51,50,51,53,50,48,46,55,49,48,49,51,50,51,31,50,50,48,22,53,51,50,49,52,49,48,48,59,60,72,53,59,77,74,65,68,82,72,78,78,68,74,71,80,69,74,82,84,81,93,87,85,83,135,127,54,73,64,58,50,48,53,51,44,51,48,56,71,38,41,58,70,28,36,81,76,51,22,67,54,77,53,64,68,61,51,40,49,58,49,59,73,44,37,76,62,44,51,74,66,29,84,86,63,43,73,68,61,50,39,53,52,46,49,54,42,32,74,66,33,34,58,70,29,69,69,47,32,43,69,75,42,54,73,67,76,53,46,31,40,72,54,52,53,50,41,49,50,40,40,50,52,53,50,50,53,46,43,52,53,50,50,54,53,51,51,51,52,52,52,53,42,53,71,72,44,82,68,81,71,76,82,69,76,77,70,73,60,53,55,54,43,55,51,48,51,45,45,66,76,62,56,74,73,79,61,42,84,41,78,78,73,60,84,81,61,82,70,83,72,79,59,51,56,54,53,38,65,69,38,51,41,52,51,37,46,50,51,46,51,54,50,23,41,50,49,39,54,45,36,56,72,69,36,46,67,64,37,60,73,69,65,58,85,50,38,88,70,47,56,61,60,54,49,54,61,46,48,70,70,43,51,79,73,46,60,90,71,59,54,72,57,62,70,67,64,46,54,54,50,47,65,49,55,44,51,46,51,49,34,42,75,68,63,52,82,60,40,41,61,54,50,35,50,51,37,47,50,51,23,54,50,34,48,32,59,66,35,67,70,62,22,52,39,34,47,53,50,31,52,51,47,48,50,39,43,51,36,52,52,46,43,49,50,44,46,52,52,51,48,52,55,53,52,50,53,50,50,53,51,51,52,49,52,52,52,49,51,52,50,51,52,52,50,48,54,48,49,50,51,48,51,30,50,49,47,22,53,52,49,51,52,47,47,48,60,60,72,52,58,78,73,65,68,84,73,78,78,66,78,73,79,73,72,86,80,84,80,89,78,82,134

Organism: NCBI:txid41062

Foldseek 3Di:
DPPVLVQLVQLCLQCLLLCADPNLQDQDLVVLLVSCVVCVVSSPVRHPPDDSVVSSVSSNVCSVQSLSPDVVSVCVSPVPLQAFAPVVVVVQLVQQLVQLVVLLVVLVVVVVVVVVVCVVVPVDPQPPQDDSPVLSVVLSVVLCVVCPRDPHDHDDDQDPVLPQDAPDDAFDDLVVLLVLLVVLQLLLLQLLVVLCVVFPVVVCVVVVPDHSVVDGPLVSLRCCVVCVVVGDPPQFPDDDVVSSSLSVLQVSSVVCNVVSRTHGLSSSLSNLVSSLVSSVRNPNVVVNVVSVVVSVSSVSVSVSVVSSSSVVSVVVSVVVVVVVVVVVVVVVVVVVVVVVVVVVVVVVVVVVVVVVVVVCCVVVVPPPDDPDPPVPPPPPDDDDDDDD/DPPVLVQLVQLCLQCLLLCADPNLQDQDLVVLLVSCVVCVVSSPVRHDPDDSVVSSVSSNVCSVQSLSPDVVSVCVSPVPLQAFAPVVVVVQLVQQLVQLVVLLVVLVVVVVVVVVVCVVVPVDDQPPQDDSPVLSVVLSVVLCVVCPRDDRDHDDDQDPVLPQDAPDDAFDPLVVLLVLLVVLQLLLLQLLVVLCVVFPVVVCVVVVPDHSVVDGPLVSLRCCVVCVVVGDPPQFVDDDPVSSSLSVLQVSSVVCNVVSRTHGLSSSLSNLVSSLVVSVRNVNVVVNVVSVVVSVSSVSVSVSVVSSSSVVSVVVSVVSVVVVVVVVVVVVVVVVVVVVVVVVVVVVVVVVVVVVVVVCCVVVVPPPDDPDPPVPDPPDPDDDDDDD

Radius of gyration: 49.04 Å; Cα contacts (8 Å, |Δi|>4): 724; chains: 2; bounding box: 50×149×132 Å

pLDDT: mean 81.24, std 20.81, range [21.75, 97.44]